Protein 3IVE (pdb70)

Sequence (487 aa):
AKDVTIIYTNDLHAHVEPYKVPWIADGKRDIGGWANITTLVKQEKAKNKATWFFDAGDYFTGPYISSLTKGKAIIDINTPFDAVTIGNHEFDHGWDNTLLQLSQAKFPIVQGNIFYQNSSKSSFWDKPYTIIEKDGVKIGVIGLHGVFAFNDTVSSAATRVGIEARDEIKWLQRYIDELKGKVDLTVALIHEGVPARQSSDVRRALDKDIQTASQVKGLDILITGHAHVGTPEPIKVGNNTLILSTDSGGIDVGKLVLDYKEKPHNFTVKNFELKTIYADEWKPDQQQTKQVIDGWNKKLDEVVQQTVAQSPVELKRAYGESASLGNLAADALLAAAGKNTQLALTNSGGIRNEIPAGAITGGVISTFPFPNELVTELTGKQLRRSLEHGASLSNGVLQVSKGLEKYDSSKPVGQRVITLTLNGKPIEDATVYHIATQSFLADGGDGFTAFTEGKARNITGGYYVYHAVVDYYFKAGNTITDEQLNGRVKDIK

Solvent-accessible surface area: 19471 Å² total

Structure (mmCIF, N/CA/C/O backbone):
data_3IVE
#
_entry.id   3IVE
#
_cell.length_a   156.261
_cell.length_b   77.453
_cell.length_c   47.518
_cell.angle_alpha   90.000
_cell.angle_beta   103.830
_cell.angle_gamma   90.000
#
_symmetry.space_group_name_H-M   'C 1 2 1'
#
loop_
_entity.id
_entity.type
_entity.pdbx_description
1 polymer Nucleotidase
2 non-polymer 'MANGANESE (II) ION'
3 non-polymer 'FE (III) ION'
4 non-polymer 4-AMINO-1-BETA-D-RIBOFURANOSYL-2(1H)-PYRIMIDINONE
5 non-polymer 'SULFATE ION'
6 non-polymer 'CHLORIDE ION'
7 water water
#
loop_
_atom_site.group_PDB
_atom_site.id
_atom_site.type_symbol
_atom_site.label_atom_id
_atom_site.label_alt_id
_atom_site.label_comp_id
_atom_site.label_asym_id
_atom_site.label_entity_id
_atom_site.label_seq_id
_atom_site.pdbx_PDB_ins_code
_atom_site.Cartn_x
_atom_site.Cartn_y
_atom_site.Cartn_z
_atom_site.occupancy
_atom_site.B_iso_or_equiv
_atom_site.auth_seq_id
_atom_site.auth_comp_id
_atom_site.auth_asym_id
_atom_site.auth_atom_id
_atom_site.pdbx_PDB_model_num
ATOM 1 N N . ALA A 1 4 ? 21.083 109.032 22.376 1.00 33.33 22 ALA A N 1
ATOM 2 C CA . ALA A 1 4 ? 21.494 107.611 22.231 1.00 32.85 22 ALA A CA 1
ATOM 3 C C . ALA A 1 4 ? 20.503 106.696 22.920 1.00 32.72 22 ALA A C 1
ATOM 4 O O . ALA A 1 4 ? 19.971 107.012 23.999 1.00 33.46 22 ALA A O 1
ATOM 6 N N . LYS A 1 5 ? 20.256 105.560 22.273 1.00 31.59 23 LYS A N 1
ATOM 7 C CA . LYS A 1 5 ? 19.300 104.560 22.713 1.00 29.93 23 LYS A CA 1
ATOM 8 C C . LYS A 1 5 ? 19.978 103.204 22.557 1.00 28.00 23 LYS A C 1
ATOM 9 O O . LYS A 1 5 ? 20.655 102.964 21.555 1.00 27.28 23 LYS A O 1
ATOM 15 N N . ASP A 1 6 ? 19.809 102.334 23.549 1.00 25.80 24 ASP A N 1
ATOM 16 C CA . ASP A 1 6 ? 20.253 100.948 23.431 1.00 23.68 24 ASP A CA 1
ATOM 17 C C . ASP A 1 6 ? 19.249 100.190 22.567 1.00 21.34 24 ASP A C 1
ATOM 18 O O . ASP A 1 6 ? 18.046 100.221 22.836 1.00 20.20 24 ASP A O 1
ATOM 23 N N . VAL A 1 7 ? 19.755 99.552 21.517 1.00 18.86 25 VAL A N 1
ATOM 24 C CA . VAL A 1 7 ? 18.924 98.715 20.634 1.00 17.66 25 VAL A CA 1
ATOM 25 C C . VAL A 1 7 ? 19.511 97.327 20.737 1.00 17.11 25 VAL A C 1
ATOM 26 O O . VAL A 1 7 ? 20.667 97.132 20.414 1.00 17.02 25 VAL A O 1
ATOM 30 N N . THR A 1 8 ? 18.715 96.376 21.213 1.00 15.76 26 THR A N 1
ATOM 31 C CA . THR A 1 8 ? 19.241 95.066 21.572 1.00 15.73 26 THR A CA 1
ATOM 32 C C . THR A 1 8 ? 18.608 94.040 20.654 1.00 14.93 26 THR A C 1
ATOM 33 O O . THR A 1 8 ? 17.401 94.050 20.484 1.00 14.51 26 THR A O 1
ATOM 37 N N . ILE A 1 9 ? 19.441 93.168 20.089 1.00 13.85 27 ILE A N 1
ATOM 38 C CA . ILE A 1 9 ? 18.987 92.128 19.192 1.00 13.46 27 ILE A CA 1
ATOM 39 C C . ILE A 1 9 ? 19.464 90.796 19.771 1.00 12.60 27 ILE A C 1
ATOM 40 O O . ILE A 1 9 ? 20.665 90.572 19.946 1.00 13.91 27 ILE A O 1
ATOM 45 N N . ILE A 1 10 ? 18.524 89.927 20.109 1.00 11.71 28 ILE A N 1
ATOM 46 C CA . ILE A 1 10 ? 18.837 88.591 20.625 1.00 10.96 28 ILE A CA 1
ATOM 47 C C . ILE A 1 10 ? 18.450 87.644 19.488 1.00 11.26 28 ILE A C 1
ATOM 48 O O . ILE A 1 10 ? 17.473 87.903 18.795 1.00 10.54 28 ILE A O 1
ATOM 53 N N . TYR A 1 11 ? 19.217 86.584 19.275 1.00 10.72 29 TYR A N 1
ATOM 54 C CA . TYR A 1 11 ? 18.919 85.715 18.121 1.00 11.09 29 TYR A CA 1
ATOM 55 C C . TYR A 1 11 ? 19.350 84.293 18.362 1.00 11.12 29 TYR A C 1
ATOM 56 O O . TYR A 1 11 ? 20.273 84.011 19.150 1.00 10.84 29 TYR A O 1
ATOM 65 N N . THR A 1 12 ? 18.648 83.388 17.678 1.00 11.53 30 THR A N 1
ATOM 66 C CA . THR A 1 12 ? 19.004 81.987 17.597 1.00 11.31 30 THR A CA 1
ATOM 67 C C . THR A 1 12 ? 18.936 81.554 16.127 1.00 10.60 30 THR A C 1
ATOM 68 O O . THR A 1 12 ? 18.485 82.308 15.245 1.00 10.30 30 THR A O 1
ATOM 72 N N . ASN A 1 13 ? 19.429 80.359 15.854 1.00 10.46 31 ASN A N 1
ATOM 73 C CA . ASN A 1 13 ? 19.263 79.720 14.548 1.00 10.72 31 ASN A CA 1
ATOM 74 C C . ASN A 1 13 ? 19.415 78.226 14.761 1.00 10.17 31 ASN A C 1
ATOM 75 O O . ASN A 1 13 ? 20.083 77.790 15.716 1.00 10.07 31 ASN A O 1
ATOM 80 N N . ASP A 1 14 ? 18.793 77.437 13.889 1.00 9.65 32 ASP A N 1
ATOM 81 C CA . ASP A 1 14 ? 19.013 76.000 13.894 1.00 10.53 32 ASP A CA 1
ATOM 82 C C . ASP A 1 14 ? 18.774 75.374 15.270 1.00 9.62 32 ASP A C 1
ATOM 83 O O . ASP A 1 14 ? 19.550 74.535 15.730 1.00 10.49 32 ASP A O 1
ATOM 88 N N . LEU A 1 15 ? 17.678 75.770 15.897 1.00 10.14 33 LEU A N 1
ATOM 89 C CA . LEU A 1 15 ? 17.269 75.207 17.180 1.00 10.56 33 LEU A CA 1
ATOM 90 C C . LEU A 1 15 ? 16.984 73.713 17.123 1.00 10.76 33 LEU A C 1
ATOM 91 O O . LEU A 1 15 ? 17.178 72.994 18.119 1.00 10.49 33 LEU A O 1
ATOM 96 N N . HIS A 1 16 ? 16.528 73.248 15.962 1.00 10.82 34 HIS A N 1
ATOM 97 C CA . HIS A 1 16 ? 16.404 71.808 15.688 1.00 9.39 34 HIS A CA 1
ATOM 98 C C . HIS A 1 16 ? 15.680 71.007 16.762 1.00 10.02 34 HIS A C 1
ATOM 99 O O . HIS A 1 16 ? 16.129 69.937 17.158 1.00 9.68 34 HIS A O 1
ATOM 106 N N . ALA A 1 17 ? 14.522 71.521 17.174 1.00 9.67 35 ALA A N 1
ATOM 107 C CA . ALA A 1 17 ? 13.620 70.784 18.062 1.00 9.47 35 ALA A CA 1
ATOM 108 C C . ALA A 1 17 ? 14.267 70.327 19.370 1.00 9.98 35 ALA A C 1
ATOM 109 O O . ALA A 1 17 ? 13.760 69.409 20.008 1.00 9.74 35 ALA A O 1
ATOM 111 N N . HIS A 1 18 ? 15.365 70.979 19.778 1.00 10.28 36 HIS A N 1
ATOM 112 C CA . HIS A 1 18 ? 16.041 70.627 21.035 1.00 10.99 36 HIS A CA 1
ATOM 113 C C . HIS A 1 18 ? 15.340 71.308 22.198 1.00 11.19 36 HIS A C 1
ATOM 114 O O . HIS A 1 18 ? 15.907 72.173 22.883 1.00 12.30 36 HIS A O 1
ATOM 121 N N . VAL A 1 19 ? 14.092 70.906 22.418 1.00 10.71 37 VAL A N 1
ATOM 122 C CA . VAL A 1 19 ? 13.216 71.707 23.281 1.00 11.21 37 VAL A CA 1
ATOM 123 C C . VAL A 1 19 ? 13.595 71.566 24.761 1.00 11.34 37 VAL A C 1
ATOM 124 O O . VAL A 1 19 ? 13.364 72.487 25.533 1.00 12.20 37 VAL A O 1
ATOM 128 N N . GLU A 1 20 ? 14.145 70.409 25.140 1.00 11.89 38 GLU A N 1
ATOM 129 C CA . GLU A 1 20 ? 14.633 70.246 26.510 1.00 13.84 38 GLU A CA 1
ATOM 130 C C . GLU A 1 20 ? 16.141 70.255 26.578 1.00 13.41 38 GLU A C 1
ATOM 131 O O . GLU A 1 20 ? 16.814 69.973 25.578 1.00 12.93 38 GLU A O 1
ATOM 137 N N . PRO A 1 21 ? 16.684 70.592 27.759 1.00 13.83 39 PRO A N 1
ATOM 138 C CA . PRO A 1 21 ? 18.148 70.540 27.942 1.00 13.36 39 PRO A CA 1
ATOM 139 C C . PRO A 1 21 ? 18.703 69.152 27.661 1.00 13.26 39 PRO A C 1
ATOM 140 O O . PRO A 1 21 ? 18.000 68.130 27.849 1.00 12.76 39 PRO A O 1
ATOM 144 N N . TYR A 1 22 ? 19.936 69.114 27.163 1.00 12.30 40 TYR A N 1
ATOM 145 C CA . TYR A 1 22 ? 20.531 67.865 26.693 1.00 12.60 40 TYR A CA 1
ATOM 146 C C . TYR A 1 22 ? 22.052 67.912 26.767 1.00 13.08 40 TYR A C 1
ATOM 147 O O . TYR A 1 22 ? 22.645 68.981 26.917 1.00 12.78 40 TYR A O 1
ATOM 156 N N . LYS A 1 23 ? 22.682 66.747 26.611 1.00 14.40 41 LYS A N 1
ATOM 157 C CA . LYS A 1 23 ? 24.142 66.656 26.650 1.00 16.04 41 LYS A CA 1
ATOM 158 C C . LYS A 1 23 ? 24.763 66.678 25.259 1.00 16.46 41 LYS A C 1
ATOM 159 O O . LYS A 1 23 ? 24.188 66.166 24.290 1.00 17.41 41 LYS A O 1
ATOM 165 N N . VAL A 1 24 ? 25.944 67.263 25.175 1.00 16.58 42 VAL A N 1
ATOM 166 C CA . VAL A 1 24 ? 26.692 67.353 23.921 1.00 17.22 42 VAL A CA 1
ATOM 167 C C . VAL A 1 24 ? 28.056 66.764 24.241 1.00 17.24 42 VAL A C 1
ATOM 168 O O . VAL A 1 24 ? 28.677 67.182 25.209 1.00 17.57 42 VAL A O 1
ATOM 172 N N . PRO A 1 25 ? 28.525 65.777 23.448 1.00 17.86 43 PRO A N 1
ATOM 173 C CA . PRO A 1 25 ? 29.766 65.102 23.881 1.00 17.86 43 PRO A CA 1
ATOM 174 C C . PRO A 1 25 ? 30.975 66.028 24.030 1.00 19.21 43 PRO A C 1
ATOM 175 O O . PRO A 1 25 ? 31.848 65.755 24.862 1.00 18.95 43 PRO A O 1
ATOM 179 N N . TRP A 1 26 ? 31.036 67.104 23.259 1.00 19.76 44 TRP A N 1
ATOM 180 C CA . TRP A 1 26 ? 32.203 68.004 23.305 1.00 21.82 44 TRP A CA 1
ATOM 181 C C . TRP A 1 26 ? 32.044 69.207 24.219 1.00 21.90 44 TRP A C 1
ATOM 182 O O . TRP A 1 26 ? 32.886 70.107 24.215 1.00 22.47 44 TRP A O 1
ATOM 193 N N . ILE A 1 27 ? 30.966 69.235 25.002 1.00 21.58 45 ILE A N 1
ATOM 194 C CA . ILE A 1 27 ? 30.809 70.246 26.042 1.00 22.24 45 ILE A CA 1
ATOM 195 C C . ILE A 1 27 ? 30.787 69.568 27.406 1.00 21.44 45 ILE A C 1
ATOM 196 O O . ILE A 1 27 ? 29.952 68.694 27.666 1.00 20.86 45 ILE A O 1
ATOM 201 N N . ALA A 1 28 ? 31.736 69.956 28.263 1.00 21.27 46 ALA A N 1
ATOM 202 C CA . ALA A 1 28 ? 31.953 69.301 29.562 1.00 21.26 46 ALA A CA 1
ATOM 203 C C . ALA A 1 28 ? 31.897 67.769 29.483 1.00 21.36 46 ALA A C 1
ATOM 204 O O . ALA A 1 28 ? 31.298 67.094 30.341 1.00 20.82 46 ALA A O 1
ATOM 206 N N . ASP A 1 29 ? 32.519 67.213 28.437 1.00 20.99 47 ASP A N 1
ATOM 207 C CA . ASP A 1 29 ? 32.601 65.760 28.248 1.00 21.33 47 ASP A CA 1
ATOM 208 C C . ASP A 1 29 ? 31.225 65.069 28.321 1.00 20.36 47 ASP A C 1
ATOM 209 O O . ASP A 1 29 ? 31.103 63.940 28.772 1.00 20.00 47 ASP A O 1
ATOM 214 N N . GLY A 1 30 ? 30.193 65.765 27.844 1.00 20.04 48 GLY A N 1
ATOM 215 C CA . GLY A 1 30 ? 28.836 65.233 27.831 1.00 19.17 48 GLY A CA 1
ATOM 216 C C . GLY A 1 30 ? 28.220 65.049 29.197 1.00 19.34 48 GLY A C 1
ATOM 217 O O . GLY A 1 30 ? 27.285 64.258 29.345 1.00 18.52 48 GLY A O 1
ATOM 218 N N . LYS A 1 31 ? 28.720 65.789 30.192 1.00 19.37 49 LYS A N 1
ATOM 219 C CA . LYS A 1 31 ? 28.259 65.613 31.585 1.00 20.00 49 LYS A CA 1
ATOM 220 C C . LYS A 1 31 ? 27.425 66.780 32.123 1.00 19.76 49 LYS A C 1
ATOM 221 O O . LYS A 1 31 ? 26.966 66.725 33.265 1.00 20.46 49 LYS A O 1
ATOM 227 N N . ARG A 1 32 ? 27.220 67.823 31.314 1.00 18.53 50 ARG A N 1
ATOM 228 C CA . ARG A 1 32 ? 26.457 68.987 31.741 1.00 17.48 50 ARG A CA 1
ATOM 229 C C . ARG A 1 32 ? 25.367 69.345 30.719 1.00 16.84 50 ARG A C 1
ATOM 230 O O . ARG A 1 32 ? 25.667 69.548 29.552 1.00 16.09 50 ARG A O 1
ATOM 238 N N . ASP A 1 33 ? 24.122 69.449 31.181 1.00 16.73 51 ASP A N 1
ATOM 239 C CA . ASP A 1 33 ? 23.001 69.798 30.289 1.00 16.39 51 ASP A CA 1
ATOM 240 C C . ASP A 1 33 ? 23.126 71.203 29.761 1.00 15.61 51 ASP A C 1
ATOM 241 O O . ASP A 1 33 ? 23.353 72.164 30.517 1.00 14.24 51 ASP A O 1
ATOM 246 N N . ILE A 1 34 ? 22.954 71.328 28.448 1.00 15.01 52 ILE A N 1
ATOM 247 C CA . ILE A 1 34 ? 22.922 72.635 27.834 1.00 14.29 52 ILE A CA 1
ATOM 248 C C . ILE A 1 34 ? 21.572 72.880 27.147 1.00 13.50 52 ILE A C 1
ATOM 249 O O . ILE A 1 34 ? 20.784 71.934 26.901 1.00 13.03 52 ILE A O 1
ATOM 254 N N . GLY A 1 35 ? 21.329 74.143 26.838 1.00 12.63 53 GLY A N 1
ATOM 255 C CA . GLY A 1 35 ? 20.132 74.542 26.080 1.00 12.01 53 GLY A CA 1
ATOM 256 C C . GLY A 1 35 ? 18.831 74.368 26.861 1.00 11.87 53 GLY A C 1
ATOM 257 O O . GLY A 1 35 ? 18.799 74.504 28.098 1.00 12.38 53 GLY A O 1
ATOM 258 N N . GLY A 1 36 ? 17.767 74.054 26.125 1.00 11.15 54 GLY A N 1
ATOM 259 C CA . GLY A 1 36 ? 16.415 74.024 26.666 1.00 10.90 54 GLY A CA 1
ATOM 260 C C . GLY A 1 36 ? 15.660 75.278 26.262 1.00 10.59 54 GLY A C 1
ATOM 261 O O . GLY A 1 36 ? 16.064 76.408 26.573 1.00 11.11 54 GLY A O 1
ATOM 262 N N . TRP A 1 37 ? 14.537 75.103 25.576 1.00 10.55 55 TRP A N 1
ATOM 263 C CA . TRP A 1 37 ? 13.825 76.271 25.063 1.00 10.41 55 TRP A CA 1
ATOM 264 C C . TRP A 1 37 ? 13.117 77.061 26.163 1.00 10.81 55 TRP A C 1
ATOM 265 O O . TRP A 1 37 ? 12.938 78.275 26.037 1.00 10.78 55 TRP A O 1
ATOM 276 N N . ALA A 1 38 ? 12.716 76.378 27.232 1.00 11.52 56 ALA A N 1
ATOM 277 C CA . ALA A 1 38 ? 12.145 77.104 28.382 1.00 11.84 56 ALA A CA 1
ATOM 278 C C . ALA A 1 38 ? 13.203 78.023 29.023 1.00 11.83 56 ALA A C 1
ATOM 279 O O . ALA A 1 38 ? 12.880 79.114 29.486 1.00 10.85 56 ALA A O 1
ATOM 281 N N . ASN A 1 39 ? 14.461 77.581 29.034 1.00 11.32 57 ASN A N 1
ATOM 282 C CA . ASN A 1 39 ? 15.572 78.437 29.514 1.00 12.07 57 ASN A CA 1
ATOM 283 C C . ASN A 1 39 ? 15.770 79.670 28.630 1.00 12.54 57 ASN A C 1
ATOM 284 O O . ASN A 1 39 ? 15.945 80.802 29.115 1.00 12.04 57 ASN A O 1
ATOM 289 N N . ILE A 1 40 ? 15.731 79.456 27.315 1.00 11.60 58 ILE A N 1
ATOM 290 C CA . ILE A 1 40 ? 15.861 80.551 26.354 1.00 12.02 58 ILE A CA 1
ATOM 291 C C . ILE A 1 40 ? 14.700 81.559 26.512 1.00 11.77 58 ILE A C 1
ATOM 292 O O . ILE A 1 40 ? 14.905 82.764 26.448 1.00 11.12 58 ILE A O 1
ATOM 297 N N . THR A 1 41 ? 13.498 81.060 26.782 1.00 11.93 59 THR A N 1
ATOM 298 C CA . THR A 1 41 ? 12.361 81.957 27.025 1.00 12.45 59 THR A CA 1
ATOM 299 C C . THR A 1 41 ? 12.660 82.888 28.205 1.00 12.23 59 THR A C 1
ATOM 300 O O . THR A 1 41 ? 12.453 84.100 28.101 1.00 12.35 59 THR A O 1
ATOM 304 N N . THR A 1 42 ? 13.166 82.310 29.300 1.00 12.11 60 THR A N 1
ATOM 305 C CA . THR A 1 42 ? 13.519 83.125 30.478 1.00 12.69 60 THR A CA 1
ATOM 306 C C . THR A 1 42 ? 14.568 84.185 30.119 1.00 12.70 60 THR A C 1
ATOM 307 O O . THR A 1 42 ? 14.409 85.366 30.451 1.00 13.29 60 THR A O 1
ATOM 311 N N . LEU A 1 43 ? 15.611 83.778 29.399 1.00 12.72 61 LEU A N 1
ATOM 312 C CA . LEU A 1 43 ? 16.654 84.733 28.968 1.00 12.67 61 LEU A CA 1
ATOM 313 C C . LEU A 1 43 ? 16.067 85.916 28.191 1.00 13.16 61 LEU A C 1
ATOM 314 O O . LEU A 1 43 ? 16.346 87.088 28.500 1.00 13.60 61 LEU A O 1
ATOM 319 N N . VAL A 1 44 ? 15.253 85.635 27.174 1.00 12.55 62 VAL A N 1
ATOM 320 C CA . VAL A 1 44 ? 14.698 86.695 26.343 1.00 12.60 62 VAL A CA 1
ATOM 321 C C . VAL A 1 44 ? 13.681 87.561 27.112 1.00 13.50 62 VAL A C 1
ATOM 322 O O . VAL A 1 44 ? 13.671 88.794 26.974 1.00 14.31 62 VAL A O 1
ATOM 326 N N . LYS A 1 45 ? 12.825 86.917 27.900 1.00 14.23 63 LYS A N 1
ATOM 327 C CA . LYS A 1 45 ? 11.877 87.672 28.720 1.00 14.75 63 LYS A CA 1
ATOM 328 C C . LYS A 1 45 ? 12.611 88.630 29.657 1.00 15.38 63 LYS A C 1
ATOM 329 O O . LYS A 1 45 ? 12.178 89.753 29.825 1.00 15.89 63 LYS A O 1
ATOM 335 N N . GLN A 1 46 ? 13.716 88.191 30.243 1.00 16.16 64 GLN A N 1
ATOM 336 C CA . GLN A 1 46 ? 14.486 89.053 31.164 1.00 17.99 64 GLN A CA 1
ATOM 337 C C . GLN A 1 46 ? 15.140 90.230 30.431 1.00 18.93 64 GLN A C 1
ATOM 338 O O . GLN A 1 46 ? 15.159 91.386 30.926 1.00 19.54 64 GLN A O 1
ATOM 344 N N . GLU A 1 47 ? 15.632 89.965 29.229 1.00 18.41 65 GLU A N 1
ATOM 345 C CA . GLU A 1 47 ? 16.205 91.052 28.429 1.00 18.99 65 GLU A CA 1
ATOM 346 C C . GLU A 1 47 ? 15.149 92.053 27.967 1.00 18.42 65 GLU A C 1
ATOM 347 O O . GLU A 1 47 ? 15.387 93.267 27.973 1.00 18.86 65 GLU A O 1
ATOM 353 N N . LYS A 1 48 ? 13.984 91.548 27.577 1.00 17.79 66 LYS A N 1
ATOM 354 C CA . LYS A 1 48 ? 12.902 92.411 27.141 1.00 18.54 66 LYS A CA 1
ATOM 355 C C . LYS A 1 48 ? 12.357 93.245 28.302 1.00 19.70 66 LYS A C 1
ATOM 356 O O . LYS A 1 48 ? 11.923 94.368 28.085 1.00 20.04 66 LYS A O 1
ATOM 362 N N . ALA A 1 49 ? 12.403 92.696 29.514 1.00 20.99 67 ALA A N 1
ATOM 363 C CA . ALA A 1 49 ? 11.983 93.444 30.714 1.00 22.81 67 ALA A CA 1
ATOM 364 C C . ALA A 1 49 ? 12.977 94.551 31.044 1.00 24.10 67 ALA A C 1
ATOM 365 O O . ALA A 1 49 ? 12.574 95.615 31.530 1.00 25.38 67 ALA A O 1
ATOM 367 N N . LYS A 1 50 ? 14.259 94.326 30.758 1.00 24.76 68 LYS A N 1
ATOM 368 C CA . LYS A 1 50 ? 15.316 95.320 31.033 1.00 26.46 68 LYS A CA 1
ATOM 369 C C . LYS A 1 50 ? 15.388 96.480 30.036 1.00 26.51 68 LYS A C 1
ATOM 370 O O . LYS A 1 50 ? 15.750 97.595 30.414 1.00 26.62 68 LYS A O 1
ATOM 376 N N . ASN A 1 51 ? 15.047 96.235 28.770 1.00 25.87 69 ASN A N 1
ATOM 377 C CA . ASN A 1 51 ? 15.140 97.267 27.736 1.00 25.51 69 ASN A CA 1
ATOM 378 C C . ASN A 1 51 ? 13.970 97.130 26.771 1.00 25.12 69 ASN A C 1
ATOM 379 O O . ASN A 1 51 ? 13.781 96.070 26.185 1.00 23.91 69 ASN A O 1
ATOM 384 N N . LYS A 1 52 ? 13.190 98.199 26.610 1.00 24.07 70 LYS A N 1
ATOM 385 C CA . LYS A 1 52 ? 12.022 98.159 25.730 1.00 24.20 70 LYS A CA 1
ATOM 386 C C . LYS A 1 52 ? 12.431 97.800 24.294 1.00 22.58 70 LYS A C 1
ATOM 387 O O . LYS A 1 52 ? 11.772 96.979 23.639 1.00 22.62 70 LYS A O 1
ATOM 393 N N . ALA A 1 53 ? 13.516 98.411 23.824 1.00 21.08 71 ALA A N 1
ATOM 394 C CA . ALA A 1 53 ? 13.951 98.246 22.441 1.00 18.91 71 ALA A CA 1
ATOM 395 C C . ALA A 1 53 ? 14.793 96.973 22.281 1.00 17.95 71 ALA A C 1
ATOM 396 O O . ALA A 1 53 ? 16.008 97.041 22.066 1.00 16.75 71 ALA A O 1
ATOM 398 N N . THR A 1 54 ? 14.125 95.815 22.386 1.00 15.98 72 THR A N 1
ATOM 399 C CA . THR A 1 54 ? 14.796 94.516 22.360 1.00 15.07 72 THR A CA 1
ATOM 400 C C . THR A 1 54 ? 13.993 93.621 21.437 1.00 13.98 72 THR A C 1
ATOM 401 O O . THR A 1 54 ? 12.777 93.437 21.650 1.00 13.26 72 THR A O 1
ATOM 405 N N . TRP A 1 55 ? 14.677 93.050 20.444 1.00 12.58 73 TRP A N 1
ATOM 406 C CA . TRP A 1 55 ? 14.047 92.156 19.464 1.00 12.14 73 TRP A CA 1
ATOM 407 C C . TRP A 1 55 ? 14.659 90.771 19.573 1.00 11.46 73 TRP A C 1
ATOM 408 O O . TRP A 1 55 ? 15.831 90.648 19.910 1.00 13.11 73 TRP A O 1
ATOM 419 N N . PHE A 1 56 ? 13.873 89.727 19.261 1.00 10.68 74 PHE A N 1
ATOM 420 C CA . PHE A 1 56 ? 14.353 88.349 19.306 1.00 9.98 74 PHE A CA 1
ATOM 421 C C . PHE A 1 56 ? 14.043 87.726 17.942 1.00 10.29 74 PHE A C 1
ATOM 422 O O . PHE A 1 56 ? 12.884 87.700 17.516 1.00 10.86 74 PHE A O 1
ATOM 430 N N . PHE A 1 57 ? 15.079 87.245 17.248 1.00 10.05 75 PHE A N 1
ATOM 431 C CA . PHE A 1 57 ? 14.921 86.719 15.882 1.00 10.47 75 PHE A CA 1
ATOM 432 C C . PHE A 1 57 ? 15.495 85.307 15.799 1.00 10.71 75 PHE A C 1
ATOM 433 O O . PHE A 1 57 ? 16.354 84.922 16.603 1.00 11.74 75 PHE A O 1
ATOM 441 N N . ASP A 1 58 ? 15.014 84.516 14.833 1.00 11.69 76 ASP A N 1
ATOM 442 C CA . ASP A 1 58 ? 15.580 83.193 14.572 1.00 12.08 76 ASP A CA 1
ATOM 443 C C . ASP A 1 58 ? 15.706 82.951 13.072 1.00 11.64 76 ASP A C 1
ATOM 444 O O . ASP A 1 58 ? 14.804 83.298 12.303 1.00 12.10 76 ASP A O 1
ATOM 449 N N . ALA A 1 59 ? 16.821 82.377 12.638 1.00 11.85 77 ALA A N 1
ATOM 450 C CA . ALA A 1 59 ? 17.067 82.229 11.199 1.00 11.29 77 ALA A CA 1
ATOM 451 C C . ALA A 1 59 ? 16.742 80.855 10.589 1.00 10.97 77 ALA A C 1
ATOM 452 O O . ALA A 1 59 ? 17.339 80.456 9.577 1.00 12.15 77 ALA A O 1
ATOM 454 N N . GLY A 1 60 ? 15.759 80.157 11.160 1.00 11.22 78 GLY A N 1
ATOM 455 C CA . GLY A 1 60 ? 15.237 78.928 10.535 1.00 9.86 78 GLY A CA 1
ATOM 456 C C . GLY A 1 60 ? 15.778 77.643 11.132 1.00 9.62 78 GLY A C 1
ATOM 457 O O . GLY A 1 60 ? 16.712 77.660 11.962 1.00 10.55 78 GLY A O 1
ATOM 458 N N . ASP A 1 61 ? 15.231 76.517 10.684 1.00 8.45 79 ASP A N 1
ATOM 459 C CA . ASP A 1 61 ? 15.649 75.171 11.149 1.00 8.36 79 ASP A CA 1
ATOM 460 C C . ASP A 1 61 ? 15.334 74.918 12.620 1.00 9.08 79 ASP A C 1
ATOM 461 O O . ASP A 1 61 ? 16.146 74.324 13.363 1.00 8.84 79 ASP A O 1
ATOM 466 N N . TYR A 1 62 ? 14.157 75.370 13.031 1.00 8.45 80 TYR A N 1
ATOM 467 C CA . TYR A 1 62 ? 13.579 74.990 14.330 1.00 8.57 80 TYR A CA 1
ATOM 468 C C . TYR A 1 62 ? 12.929 73.577 14.299 1.00 8.96 80 TYR A C 1
ATOM 469 O O . TYR A 1 62 ? 12.849 72.916 15.337 1.00 8.59 80 TYR A O 1
ATOM 478 N N . PHE A 1 63 ? 12.536 73.081 13.114 1.00 9.16 81 PHE A N 1
ATOM 479 C CA . PHE A 1 63 ? 12.050 71.705 12.977 1.00 9.79 81 PHE A CA 1
ATOM 480 C C . PHE A 1 63 ? 13.245 70.742 12.927 1.00 9.83 81 PHE A C 1
ATOM 481 O O . PHE A 1 63 ? 14.340 71.121 12.480 1.00 10.21 81 PHE A O 1
ATOM 489 N N . THR A 1 64 ? 12.989 69.503 13.356 1.00 9.56 82 THR A N 1
ATOM 490 C CA . THR A 1 64 ? 13.750 68.295 13.018 1.00 10.48 82 THR A CA 1
ATOM 491 C C . THR A 1 64 ? 14.957 68.058 13.909 1.00 10.30 82 THR A C 1
ATOM 492 O O . THR A 1 64 ? 15.930 68.825 13.888 1.00 11.72 82 THR A O 1
ATOM 496 N N . GLY A 1 65 ? 14.863 66.978 14.680 1.00 11.22 83 GLY A N 1
ATOM 497 C CA . GLY A 1 65 ? 15.886 66.601 15.684 1.00 11.38 83 GLY A CA 1
ATOM 498 C C . GLY A 1 65 ? 15.165 65.617 16.583 1.00 11.18 83 GLY A C 1
ATOM 499 O O . GLY A 1 65 ? 14.654 64.601 16.109 1.00 10.95 83 GLY A O 1
ATOM 500 N N . PRO A 1 66 ? 15.101 65.925 17.887 1.00 11.74 84 PRO A N 1
ATOM 501 C CA . PRO A 1 66 ? 14.345 65.116 18.846 1.00 10.95 84 PRO A CA 1
ATOM 502 C C . PRO A 1 66 ? 12.951 64.774 18.317 1.00 11.09 84 PRO A C 1
ATOM 503 O O . PRO A 1 66 ? 12.344 65.582 17.621 1.00 11.75 84 PRO A O 1
ATOM 507 N N . TYR A 1 67 ? 12.497 63.567 18.639 1.00 11.49 85 TYR A N 1
ATOM 508 C CA . TYR A 1 67 ? 11.282 62.970 18.097 1.00 11.71 85 TYR A CA 1
ATOM 509 C C . TYR A 1 67 ? 10.026 63.849 18.206 1.00 11.48 85 TYR A C 1
ATOM 510 O O . TYR A 1 67 ? 9.072 63.654 17.444 1.00 12.29 85 TYR A O 1
ATOM 519 N N . ILE A 1 68 ? 10.010 64.796 19.141 1.00 11.86 86 ILE A N 1
ATOM 520 C CA . ILE A 1 68 ? 8.848 65.684 19.316 1.00 10.82 86 ILE A CA 1
ATOM 521 C C . ILE A 1 68 ? 8.493 66.451 18.024 1.00 11.45 86 ILE A C 1
ATOM 522 O O . ILE A 1 68 ? 7.333 66.803 17.801 1.00 10.35 86 ILE A O 1
ATOM 527 N N . SER A 1 69 ? 9.493 66.706 17.174 1.00 10.85 87 SER A N 1
ATOM 528 C CA . SER A 1 69 ? 9.230 67.347 15.881 1.00 10.66 87 SER A CA 1
ATOM 529 C C . SER A 1 69 ? 8.687 66.324 14.872 1.00 10.79 87 SER A C 1
ATOM 530 O O . SER A 1 69 ? 7.563 66.462 14.415 1.00 10.16 87 SER A O 1
ATOM 533 N N . SER A 1 70 ? 9.460 65.280 14.564 1.00 10.42 88 SER A N 1
ATOM 534 C CA . SER A 1 70 ? 9.073 64.315 13.524 1.00 11.00 88 SER A CA 1
ATOM 535 C C . SER A 1 70 ? 7.715 63.694 13.774 1.00 10.34 88 SER A C 1
ATOM 536 O O . SER A 1 70 ? 6.898 63.593 12.855 1.00 10.44 88 SER A O 1
ATOM 539 N N . LEU A 1 71 ? 7.486 63.264 15.011 1.00 10.22 89 LEU A N 1
ATOM 540 C CA . LEU A 1 71 ? 6.246 62.561 15.324 1.00 10.08 89 LEU A CA 1
ATOM 541 C C . LEU A 1 71 ? 5.022 63.473 15.275 1.00 10.39 89 LEU A C 1
ATOM 542 O O . LEU A 1 71 ? 3.899 62.968 15.279 1.00 12.10 89 LEU A O 1
ATOM 547 N N . THR A 1 72 ? 5.224 64.794 15.250 1.00 9.64 90 THR A N 1
ATOM 548 C CA . THR A 1 72 ? 4.097 65.754 15.118 1.00 9.16 90 THR A CA 1
ATOM 549 C C . THR A 1 72 ? 4.146 66.566 13.819 1.00 8.97 90 THR A C 1
ATOM 550 O O . THR A 1 72 ? 3.362 67.504 13.643 1.00 9.23 90 THR A O 1
ATOM 554 N N . LYS A 1 73 ? 5.074 66.217 12.933 1.00 8.46 91 LYS A N 1
ATOM 555 C CA . LYS A 1 73 ? 5.332 66.980 11.685 1.00 8.87 91 LYS A CA 1
ATOM 556 C C . LYS A 1 73 ? 5.585 68.449 11.973 1.00 9.35 91 LYS A C 1
ATOM 557 O O . LYS A 1 73 ? 5.232 69.336 11.175 1.00 10.02 91 LYS A O 1
ATOM 563 N N . GLY A 1 74 ? 6.217 68.703 13.117 1.00 8.96 92 GLY A N 1
ATOM 564 C CA . GLY A 1 74 ? 6.556 70.087 13.501 1.00 8.80 92 GLY A CA 1
ATOM 565 C C . GLY A 1 74 ? 5.450 70.833 14.223 1.00 9.18 92 GLY A C 1
ATOM 566 O O . GLY A 1 74 ? 5.676 71.933 14.716 1.00 9.11 92 GLY A O 1
ATOM 567 N N . LYS A 1 75 ? 4.257 70.242 14.328 1.00 9.28 93 LYS A N 1
ATOM 568 C CA . LYS A 1 75 ? 3.152 70.901 15.062 1.00 9.47 93 LYS A CA 1
ATOM 569 C C . LYS A 1 75 ? 3.529 71.263 16.505 1.00 9.68 93 LYS A C 1
ATOM 570 O O . LYS A 1 75 ? 3.231 72.358 16.984 1.00 10.36 93 LYS A O 1
ATOM 576 N N . ALA A 1 76 ? 4.180 70.339 17.201 1.00 9.03 94 ALA A N 1
ATOM 577 C CA . ALA A 1 76 ? 4.524 70.605 18.598 1.00 8.60 94 ALA A CA 1
ATOM 578 C C . ALA A 1 76 ? 5.517 71.755 18.673 1.00 8.81 94 ALA A C 1
ATOM 579 O O . ALA A 1 76 ? 5.521 72.528 19.641 1.00 9.23 94 ALA A O 1
ATOM 581 N N . ILE A 1 77 ? 6.367 71.849 17.651 1.00 8.42 95 ILE A N 1
ATOM 582 C CA . ILE A 1 77 ? 7.411 72.879 17.647 1.00 8.04 95 ILE A CA 1
ATOM 583 C C . ILE A 1 77 ? 6.810 74.262 17.520 1.00 8.87 95 ILE A C 1
ATOM 584 O O . ILE A 1 77 ? 7.214 75.183 18.245 1.00 8.87 95 ILE A O 1
ATOM 589 N N . ILE A 1 78 ? 5.827 74.419 16.634 1.00 9.09 96 ILE A N 1
ATOM 590 C CA . ILE A 1 78 ? 5.123 75.711 16.530 1.00 8.93 96 ILE A CA 1
ATOM 591 C C . ILE A 1 78 ? 4.378 76.027 17.839 1.00 9.85 96 ILE A C 1
ATOM 592 O O . ILE A 1 78 ? 4.405 77.174 18.295 1.00 10.62 96 ILE A O 1
ATOM 597 N N . ASP A 1 79 ? 3.761 75.021 18.457 1.00 10.49 97 ASP A N 1
ATOM 598 C CA . ASP A 1 79 ? 3.025 75.243 19.727 1.00 11.40 97 ASP A CA 1
ATOM 599 C C . ASP A 1 79 ? 3.959 75.760 20.821 1.00 11.16 97 ASP A C 1
ATOM 600 O O . ASP A 1 79 ? 3.611 76.656 21.596 1.00 11.21 97 ASP A O 1
ATOM 605 N N . ILE A 1 80 ? 5.145 75.156 20.901 1.00 10.41 98 ILE A N 1
ATOM 606 C CA . ILE A 1 80 ? 6.123 75.572 21.902 1.00 11.14 98 ILE A CA 1
ATOM 607 C C . ILE A 1 80 ? 6.664 76.974 21.600 1.00 10.74 98 ILE A C 1
ATOM 608 O O . ILE A 1 80 ? 6.790 77.810 22.512 1.00 11.64 98 ILE A O 1
ATOM 621 N N . ASN A 1 82 ? 5.134 79.286 20.118 1.00 10.78 100 ASN A N 1
ATOM 622 C CA . ASN A 1 82 ? 4.056 80.235 20.466 1.00 11.49 100 ASN A CA 1
ATOM 623 C C . ASN A 1 82 ? 4.085 80.731 21.921 1.00 12.22 100 ASN A C 1
ATOM 624 O O . ASN A 1 82 ? 3.451 81.716 22.250 1.00 12.99 100 ASN A O 1
ATOM 629 N N . THR A 1 83 ? 4.829 80.054 22.779 1.00 12.28 101 THR A N 1
ATOM 630 C CA . THR A 1 83 ? 5.019 80.516 24.154 1.00 13.40 101 THR A CA 1
ATOM 631 C C . THR A 1 83 ? 6.302 81.361 24.303 1.00 13.25 101 THR A C 1
ATOM 632 O O . THR A 1 83 ? 6.646 81.817 25.403 1.00 14.02 101 THR A O 1
ATOM 644 N N . PRO A 1 85 ? 8.973 84.582 23.099 1.00 13.67 103 PRO A N 1
ATOM 645 C CA . PRO A 1 85 ? 8.732 85.948 22.601 1.00 13.75 103 PRO A CA 1
ATOM 646 C C . PRO A 1 85 ? 9.455 86.335 21.295 1.00 12.90 103 PRO A C 1
ATOM 647 O O . PRO A 1 85 ? 10.082 87.388 21.210 1.00 12.22 103 PRO A O 1
ATOM 651 N N . PHE A 1 86 ? 9.301 85.518 20.255 1.00 11.86 104 PHE A N 1
ATOM 652 C CA . PHE A 1 86 ? 9.904 85.813 18.946 1.00 11.94 104 PHE A CA 1
ATOM 653 C C . PHE A 1 86 ? 9.233 87.012 18.313 1.00 12.23 104 PHE A C 1
ATOM 654 O O . PHE A 1 86 ? 7.996 87.140 18.332 1.00 11.86 104 PHE A O 1
ATOM 662 N N . ASP A 1 87 ? 10.051 87.892 17.759 1.00 11.75 105 ASP A N 1
ATOM 663 C CA . ASP A 1 87 ? 9.551 89.029 16.994 1.00 12.09 105 ASP A CA 1
ATOM 664 C C . ASP A 1 87 ? 9.490 88.708 15.512 1.00 12.50 105 ASP A C 1
ATOM 665 O O . ASP A 1 87 ? 8.693 89.285 14.800 1.00 12.24 105 ASP A O 1
ATOM 670 N N . ALA A 1 88 ? 10.354 87.811 15.045 1.00 12.06 106 ALA A N 1
ATOM 671 C CA . ALA A 1 88 ? 10.279 87.332 13.656 1.00 10.67 106 ALA A CA 1
ATOM 672 C C . ALA A 1 88 ? 11.217 86.162 13.443 1.00 10.80 106 ALA A C 1
ATOM 673 O O . ALA A 1 88 ? 12.325 86.128 14.000 1.00 11.72 106 ALA A O 1
ATOM 675 N N . VAL A 1 89 ? 10.779 85.223 12.618 1.00 10.27 107 VAL A N 1
ATOM 676 C CA . VAL A 1 89 ? 11.633 84.105 12.194 1.00 9.96 107 VAL A CA 1
ATOM 677 C C . VAL A 1 89 ? 11.532 83.935 10.690 1.00 9.75 107 VAL A C 1
ATOM 678 O O . VAL A 1 89 ? 10.611 84.466 10.044 1.00 9.76 107 VAL A O 1
ATOM 682 N N . THR A 1 90 ? 12.497 83.248 10.106 1.00 9.04 108 THR A N 1
ATOM 683 C CA . THR A 1 90 ? 12.361 82.854 8.720 1.00 9.42 108 THR A CA 1
ATOM 684 C C . THR A 1 90 ? 12.134 81.333 8.610 1.00 9.63 108 THR A C 1
ATOM 685 O O . THR A 1 90 ? 11.899 80.691 9.620 1.00 10.99 108 THR A O 1
ATOM 689 N N . ILE A 1 91 ? 12.156 80.795 7.391 1.00 8.95 109 ILE A N 1
ATOM 690 C CA . ILE A 1 91 ? 11.871 79.370 7.135 1.00 8.70 109 ILE A CA 1
ATOM 691 C C . ILE A 1 91 ? 13.154 78.724 6.629 1.00 8.77 109 ILE A C 1
ATOM 692 O O . ILE A 1 91 ? 13.732 79.178 5.633 1.00 9.94 109 ILE A O 1
ATOM 697 N N . GLY A 1 92 ? 13.618 77.688 7.310 1.00 8.36 110 GLY A N 1
ATOM 698 C CA . GLY A 1 92 ? 14.839 76.968 6.872 1.00 8.73 110 GLY A CA 1
ATOM 699 C C . GLY A 1 92 ? 14.488 75.712 6.120 1.00 8.67 110 GLY A C 1
ATOM 700 O O . GLY A 1 92 ? 13.310 75.345 6.033 1.00 8.83 110 GLY A O 1
ATOM 701 N N . ASN A 1 93 ? 15.486 75.004 5.582 1.00 8.39 111 ASN A N 1
ATOM 702 C CA . ASN A 1 93 ? 15.187 73.792 4.809 1.00 8.52 111 ASN A CA 1
ATOM 703 C C . ASN A 1 93 ? 14.407 72.731 5.583 1.00 8.32 111 ASN A C 1
ATOM 704 O O . ASN A 1 93 ? 13.565 72.054 5.015 1.00 9.01 111 ASN A O 1
ATOM 709 N N . HIS A 1 94 ? 14.687 72.606 6.879 1.00 8.91 112 HIS A N 1
ATOM 710 C CA . HIS A 1 94 ? 14.081 71.556 7.681 1.00 8.92 112 HIS A CA 1
ATOM 711 C C . HIS A 1 94 ? 12.593 71.775 7.947 1.00 8.27 112 HIS A C 1
ATOM 712 O O . HIS A 1 94 ? 11.862 70.808 8.209 1.00 7.93 112 HIS A O 1
ATOM 719 N N . GLU A 1 95 ? 12.130 73.014 7.791 1.00 8.38 113 GLU A N 1
ATOM 720 C CA . GLU A 1 95 ? 10.699 73.258 7.894 1.00 8.35 113 GLU A CA 1
ATOM 721 C C . GLU A 1 95 ? 9.922 72.576 6.744 1.00 8.83 113 GLU A C 1
ATOM 722 O O . GLU A 1 95 ? 8.703 72.426 6.849 1.00 9.61 113 GLU A O 1
ATOM 728 N N . PHE A 1 96 ? 10.636 72.140 5.691 1.00 8.42 114 PHE A N 1
ATOM 729 C CA . PHE A 1 96 ? 10.056 71.427 4.555 1.00 8.12 114 PHE A CA 1
ATOM 730 C C . PHE A 1 96 ? 10.100 69.905 4.702 1.00 8.10 114 PHE A C 1
ATOM 731 O O . PHE A 1 96 ? 9.630 69.193 3.797 1.00 8.49 114 PHE A O 1
ATOM 739 N N . ASP A 1 97 ? 10.611 69.394 5.825 1.00 8.20 115 ASP A N 1
ATOM 740 C CA . ASP A 1 97 ? 10.924 67.944 5.876 1.00 9.06 115 ASP A CA 1
ATOM 741 C C . ASP A 1 97 ? 9.709 67.022 5.758 1.00 9.66 115 ASP A C 1
ATOM 742 O O . ASP A 1 97 ? 9.881 65.844 5.450 1.00 9.43 115 ASP A O 1
ATOM 747 N N . HIS A 1 98 ? 8.499 67.529 6.038 1.00 9.52 116 HIS A N 1
ATOM 748 C CA . HIS A 1 98 ? 7.277 66.712 5.919 1.00 10.01 116 HIS A CA 1
ATOM 749 C C . HIS A 1 98 ? 6.387 67.189 4.777 1.00 9.47 116 HIS A C 1
ATOM 750 O O . HIS A 1 98 ? 5.195 66.818 4.693 1.00 10.13 116 HIS A O 1
ATOM 757 N N . GLY A 1 99 ? 7.000 67.932 3.857 1.00 9.80 117 GLY A N 1
ATOM 758 C CA . GLY A 1 99 ? 6.318 68.434 2.651 1.00 9.78 117 GLY A CA 1
ATOM 759 C C . GLY A 1 99 ? 5.950 69.901 2.750 1.00 9.53 117 GLY A C 1
ATOM 760 O O . GLY A 1 99 ? 5.709 70.411 3.839 1.00 9.57 117 GLY A O 1
ATOM 761 N N . TRP A 1 100 ? 5.872 70.588 1.602 1.00 9.26 118 TRP A N 1
ATOM 762 C CA . TRP A 1 100 ? 5.634 72.027 1.652 1.00 9.43 118 TRP A CA 1
ATOM 763 C C . TRP A 1 100 ? 4.197 72.362 2.018 1.00 9.56 118 TRP A C 1
ATOM 764 O O . TRP A 1 100 ? 3.933 73.437 2.509 1.00 9.31 118 TRP A O 1
ATOM 775 N N . ASP A 1 101 ? 3.265 71.432 1.766 1.00 9.73 119 ASP A N 1
ATOM 776 C CA . ASP A 1 101 ? 1.919 71.620 2.277 1.00 9.70 119 ASP A CA 1
ATOM 777 C C . ASP A 1 101 ? 1.920 71.613 3.806 1.00 9.44 119 ASP A C 1
ATOM 778 O O . ASP A 1 101 ? 1.240 72.412 4.437 1.00 8.22 119 ASP A O 1
ATOM 783 N N . ASN A 1 102 ? 2.695 70.712 4.404 1.00 8.94 120 ASN A N 1
ATOM 784 C CA . ASN A 1 102 ? 2.777 70.703 5.861 1.00 8.47 120 ASN A CA 1
ATOM 785 C C . ASN A 1 102 ? 3.416 71.999 6.371 1.00 8.35 120 ASN A C 1
ATOM 786 O O . ASN A 1 102 ? 3.033 72.529 7.413 1.00 7.91 120 ASN A O 1
ATOM 791 N N . THR A 1 103 ? 4.397 72.511 5.625 1.00 7.86 121 THR A N 1
ATOM 792 C CA . THR A 1 103 ? 5.018 73.781 5.970 1.00 7.88 121 THR A CA 1
ATOM 793 C C . THR A 1 103 ? 3.957 74.878 6.111 1.00 8.06 121 THR A C 1
ATOM 794 O O . THR A 1 103 ? 3.916 75.577 7.115 1.00 8.64 121 THR A O 1
ATOM 798 N N . LEU A 1 104 ? 3.108 75.022 5.095 1.00 8.02 122 LEU A N 1
ATOM 799 C CA . LEU A 1 104 ? 2.048 76.029 5.137 1.00 8.03 122 LEU A CA 1
ATOM 800 C C . LEU A 1 104 ? 1.091 75.782 6.293 1.00 8.66 122 LEU A C 1
ATOM 801 O O . LEU A 1 104 ? 0.757 76.704 7.050 1.00 9.87 122 LEU A O 1
ATOM 806 N N . LEU A 1 105 ? 0.646 74.546 6.418 1.00 8.29 123 LEU A N 1
ATOM 807 C CA . LEU A 1 105 ? -0.296 74.187 7.478 1.00 8.82 123 LEU A CA 1
ATOM 808 C C . LEU A 1 105 ? 0.254 74.519 8.866 1.00 8.74 123 LEU A C 1
ATOM 809 O O . LEU A 1 105 ? -0.437 75.188 9.686 1.00 9.00 123 LEU A O 1
ATOM 814 N N . GLN A 1 106 ? 1.459 74.013 9.174 1.00 8.01 124 GLN A N 1
ATOM 815 C CA . GLN A 1 106 ? 1.985 74.206 10.532 1.00 8.07 124 GLN A CA 1
ATOM 816 C C . GLN A 1 106 ? 2.335 75.642 10.809 1.00 7.85 124 GLN A C 1
ATOM 817 O O . GLN A 1 106 ? 2.008 76.169 11.879 1.00 8.29 124 GLN A O 1
ATOM 823 N N . LEU A 1 107 ? 3.023 76.292 9.871 1.00 8.03 125 LEU A N 1
ATOM 824 C CA . LEU A 1 107 ? 3.488 77.655 10.137 1.00 7.95 125 LEU A CA 1
ATOM 825 C C . LEU A 1 107 ? 2.324 78.663 10.132 1.00 8.03 125 LEU A C 1
ATOM 826 O O . LEU A 1 107 ? 2.430 79.766 10.701 1.00 8.40 125 LEU A O 1
ATOM 831 N N . SER A 1 108 ? 1.190 78.285 9.543 1.00 9.28 126 SER A N 1
ATOM 832 C CA . SER A 1 108 ? -0.021 79.157 9.644 1.00 9.58 126 SER A CA 1
ATOM 833 C C . SER A 1 108 ? -0.485 79.360 11.099 1.00 9.60 126 SER A C 1
ATOM 834 O O . SER A 1 108 ? -1.182 80.345 11.416 1.00 10.97 126 SER A O 1
ATOM 837 N N . GLN A 1 109 ? -0.084 78.436 11.976 1.00 9.47 127 GLN A N 1
ATOM 838 C CA . GLN A 1 109 ? -0.485 78.430 13.385 1.00 9.56 127 GLN A CA 1
ATOM 839 C C . GLN A 1 109 ? 0.417 79.295 14.267 1.00 9.67 127 GLN A C 1
ATOM 840 O O . GLN A 1 109 ? 0.125 79.472 15.457 1.00 10.21 127 GLN A O 1
ATOM 846 N N . ALA A 1 110 ? 1.512 79.821 13.696 1.00 10.22 128 ALA A N 1
ATOM 847 C CA . ALA A 1 110 ? 2.417 80.684 14.452 1.00 11.42 128 ALA A CA 1
ATOM 848 C C . ALA A 1 110 ? 1.779 81.983 14.892 1.00 12.22 128 ALA A C 1
ATOM 849 O O . ALA A 1 110 ? 1.109 82.650 14.113 1.00 12.03 128 ALA A O 1
ATOM 851 N N . LYS A 1 111 ? 2.023 82.350 16.146 1.00 13.39 129 LYS A N 1
ATOM 852 C CA . LYS A 1 111 ? 1.528 83.617 16.689 1.00 14.88 129 LYS A CA 1
ATOM 853 C C . LYS A 1 111 ? 2.550 84.755 16.555 1.00 15.74 129 LYS A C 1
ATOM 854 O O . LYS A 1 111 ? 2.274 85.889 16.931 1.00 18.36 129 LYS A O 1
ATOM 860 N N . PHE A 1 112 ? 3.711 84.447 15.994 1.00 14.01 130 PHE A N 1
ATOM 861 C CA . PHE A 1 112 ? 4.786 85.400 15.790 1.00 13.75 130 PHE A CA 1
ATOM 862 C C . PHE A 1 112 ? 4.966 85.567 14.276 1.00 13.48 130 PHE A C 1
ATOM 863 O O . PHE A 1 112 ? 4.626 84.642 13.511 1.00 12.77 130 PHE A O 1
ATOM 871 N N . PRO A 1 113 ? 5.525 86.708 13.834 1.00 12.55 131 PRO A N 1
ATOM 872 C CA . PRO A 1 113 ? 5.724 86.910 12.378 1.00 12.68 131 PRO A CA 1
ATOM 873 C C . PRO A 1 113 ? 6.744 85.966 11.758 1.00 10.90 131 PRO A C 1
ATOM 874 O O . PRO A 1 113 ? 7.739 85.618 12.390 1.00 10.50 131 PRO A O 1
ATOM 878 N N . ILE A 1 114 ? 6.459 85.542 10.531 1.00 10.48 132 ILE A N 1
ATOM 879 C CA . ILE A 1 114 ? 7.362 84.684 9.768 1.00 9.93 132 ILE A CA 1
ATOM 880 C C . ILE A 1 114 ? 7.578 85.380 8.431 1.00 10.43 132 ILE A C 1
ATOM 881 O O . ILE A 1 114 ? 6.621 85.783 7.776 1.00 10.67 132 ILE A O 1
ATOM 886 N N . VAL A 1 115 ? 8.839 85.575 8.067 1.00 9.80 133 VAL A N 1
ATOM 887 C CA . VAL A 1 115 ? 9.183 86.312 6.859 1.00 9.56 133 VAL A CA 1
ATOM 888 C C . VAL A 1 115 ? 9.932 85.390 5.916 1.00 9.35 133 VAL A C 1
ATOM 889 O O . VAL A 1 115 ? 10.753 84.584 6.349 1.00 9.49 133 VAL A O 1
ATOM 893 N N . GLN A 1 116 ? 9.591 85.464 4.640 1.00 7.85 134 GLN A N 1
ATOM 894 C CA . GLN A 1 116 ? 10.232 84.582 3.656 1.00 8.67 134 GLN A CA 1
ATOM 895 C C . GLN A 1 116 ? 9.882 85.179 2.300 1.00 9.40 134 GLN A C 1
ATOM 896 O O . GLN A 1 116 ? 8.716 85.144 1.856 1.00 10.11 134 GLN A O 1
ATOM 902 N N . GLY A 1 117 ? 10.901 85.739 1.658 1.00 9.19 135 GLY A N 1
ATOM 903 C CA . GLY A 1 117 ? 10.686 86.503 0.453 1.00 8.92 135 GLY A CA 1
ATOM 904 C C . GLY A 1 117 ? 11.333 85.991 -0.814 1.00 9.50 135 GLY A C 1
ATOM 905 O O . GLY A 1 117 ? 11.446 86.759 -1.763 1.00 10.13 135 GLY A O 1
ATOM 906 N N . ASN A 1 118 ? 11.745 84.720 -0.883 1.00 8.70 136 ASN A N 1
ATOM 907 C CA . ASN A 1 118 ? 12.365 84.277 -2.158 1.00 9.03 136 ASN A CA 1
ATOM 908 C C . ASN A 1 118 ? 12.102 82.819 -2.548 1.00 8.74 136 ASN A C 1
ATOM 909 O O . ASN A 1 118 ? 12.777 82.285 -3.415 1.00 9.35 136 ASN A O 1
ATOM 914 N N . ILE A 1 119 ? 11.093 82.211 -1.932 1.00 8.72 137 ILE A N 1
ATOM 915 C CA . ILE A 1 119 ? 10.599 80.892 -2.392 1.00 8.75 137 ILE A CA 1
ATOM 916 C C . ILE A 1 119 ? 9.303 81.115 -3.209 1.00 9.18 137 ILE A C 1
ATOM 917 O O . ILE A 1 119 ? 8.405 81.832 -2.763 1.00 8.81 137 ILE A O 1
ATOM 922 N N . PHE A 1 120 ? 9.255 80.507 -4.392 1.00 8.47 138 PHE A N 1
ATOM 923 C CA . PHE A 1 120 ? 8.182 80.720 -5.357 1.00 9.43 138 PHE A CA 1
ATOM 924 C C . PHE A 1 120 ? 7.714 79.410 -5.916 1.00 9.38 138 PHE A C 1
ATOM 925 O O . PHE A 1 120 ? 8.431 78.404 -5.897 1.00 9.35 138 PHE A O 1
ATOM 933 N N . TYR A 1 121 ? 6.501 79.418 -6.444 1.00 9.29 139 TYR A N 1
ATOM 934 C CA . TYR A 1 121 ? 6.061 78.313 -7.297 1.00 9.56 139 TYR A CA 1
ATOM 935 C C . TYR A 1 121 ? 6.849 78.290 -8.599 1.00 10.40 139 TYR A C 1
ATOM 936 O O . TYR A 1 121 ? 6.991 79.303 -9.251 1.00 11.49 139 TYR A O 1
ATOM 945 N N . GLN A 1 122 ? 7.366 77.133 -8.976 1.00 11.90 140 GLN A N 1
ATOM 946 C CA . GLN A 1 122 ? 8.084 77.000 -10.254 1.00 12.48 140 GLN A CA 1
ATOM 947 C C . GLN A 1 122 ? 7.227 77.450 -11.430 1.00 12.93 140 GLN A C 1
ATOM 948 O O . GLN A 1 122 ? 6.016 77.208 -11.440 1.00 12.34 140 GLN A O 1
ATOM 954 N N . ASN A 1 123 ? 7.869 78.113 -12.395 1.00 13.21 141 ASN A N 1
ATOM 955 C CA . ASN A 1 123 ? 7.205 78.611 -13.616 1.00 14.92 141 ASN A CA 1
ATOM 956 C C . ASN A 1 12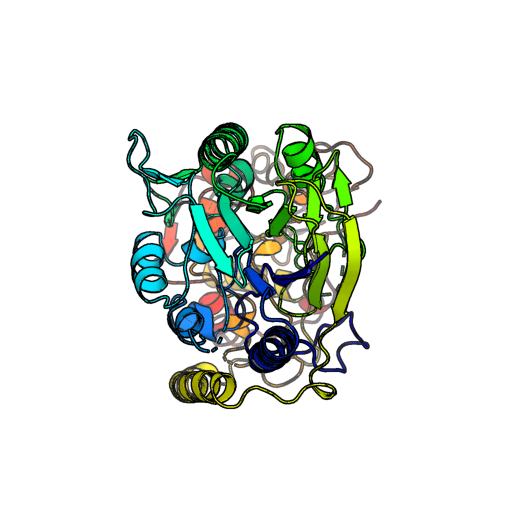3 ? 6.069 79.567 -13.315 1.00 15.12 141 ASN A C 1
ATOM 957 O O . ASN A 1 123 ? 5.036 79.545 -13.993 1.00 16.09 141 ASN A O 1
ATOM 962 N N . SER A 1 124 ? 6.254 80.356 -12.257 1.00 14.87 142 SER A N 1
ATOM 963 C CA . SER A 1 124 ? 5.231 81.262 -11.744 1.00 13.61 142 SER A CA 1
ATOM 964 C C . SER A 1 124 ? 5.891 82.410 -11.030 1.00 13.44 142 SER A C 1
ATOM 965 O O . SER A 1 124 ? 7.001 82.273 -10.537 1.00 13.27 142 SER A O 1
ATOM 968 N N . SER A 1 125 ? 5.203 83.544 -10.959 1.00 12.34 143 SER A N 1
ATOM 969 C CA . SER A 1 125 ? 5.696 84.625 -10.113 1.00 13.44 143 SER A CA 1
ATOM 970 C C . SER A 1 125 ? 5.071 84.564 -8.705 1.00 12.58 143 SER A C 1
ATOM 971 O O . SER A 1 125 ? 5.359 85.410 -7.871 1.00 13.13 143 SER A O 1
ATOM 974 N N . LYS A 1 126 ? 4.237 83.556 -8.447 1.00 10.81 144 LYS A N 1
ATOM 975 C CA . LYS A 1 126 ? 3.539 83.460 -7.170 1.00 10.27 144 LYS A CA 1
ATOM 976 C C . LYS A 1 126 ? 4.488 83.069 -6.042 1.00 9.99 144 LYS A C 1
ATOM 977 O O . LYS A 1 126 ? 5.235 82.091 -6.143 1.00 10.93 144 LYS A O 1
ATOM 983 N N . SER A 1 127 ? 4.430 83.841 -4.958 1.00 9.91 145 SER A N 1
ATOM 984 C CA A SER A 1 127 ? 5.234 83.557 -3.766 0.50 10.60 145 SER A CA 1
ATOM 985 C CA B SER A 1 127 ? 5.228 83.568 -3.768 0.50 10.10 145 SER A CA 1
ATOM 986 C C . SER A 1 127 ? 4.659 82.394 -2.990 1.00 10.74 145 SER A C 1
ATOM 987 O O . SER A 1 127 ? 3.438 82.276 -2.850 1.00 10.33 145 SER A O 1
ATOM 992 N N . PHE A 1 128 ? 5.544 81.546 -2.459 1.00 10.06 146 PHE A N 1
ATOM 993 C CA . PHE A 1 128 ? 5.131 80.474 -1.566 1.00 9.77 146 PHE A CA 1
ATOM 994 C C . PHE A 1 128 ? 4.545 81.033 -0.252 1.00 10.66 146 PHE A C 1
ATOM 995 O O . PHE A 1 128 ? 3.438 80.630 0.157 1.00 10.93 146 PHE A O 1
ATOM 1003 N N . TRP A 1 129 ? 5.264 81.954 0.400 1.00 10.46 147 TRP A N 1
ATOM 1004 C CA . TRP A 1 129 ? 4.833 82.510 1.697 1.00 12.09 147 TRP A CA 1
ATOM 1005 C C . TRP A 1 129 ? 4.252 83.895 1.410 1.00 13.85 147 TRP A C 1
ATOM 1006 O O . TRP A 1 129 ? 4.451 84.421 0.336 1.00 16.09 147 TRP A O 1
ATOM 1017 N N . ASP A 1 130 ? 3.557 84.500 2.357 1.00 15.83 148 ASP A N 1
ATOM 1018 C CA . ASP A 1 130 ? 2.861 85.750 2.010 1.00 18.51 148 ASP A CA 1
ATOM 1019 C C . ASP A 1 130 ? 3.497 87.040 2.492 1.00 18.76 148 ASP A C 1
ATOM 1020 O O . ASP A 1 130 ? 2.904 88.114 2.333 1.00 20.48 148 ASP A O 1
ATOM 1025 N N . LYS A 1 131 ? 4.690 86.950 3.076 1.00 16.91 149 LYS A N 1
ATOM 1026 C CA . LYS A 1 131 ? 5.294 88.070 3.766 1.00 15.28 149 LYS A CA 1
ATOM 1027 C C . LYS A 1 131 ? 6.807 88.043 3.569 1.00 13.85 149 LYS A C 1
ATOM 1028 O O . LYS A 1 131 ? 7.482 87.275 4.237 1.00 13.29 149 LYS A O 1
ATOM 1034 N N . PRO A 1 132 ? 7.348 88.880 2.659 1.00 12.66 150 PRO A N 1
ATOM 1035 C CA . PRO A 1 132 ? 8.793 88.810 2.394 1.00 12.44 150 PRO A CA 1
ATOM 1036 C C . PRO A 1 132 ? 9.624 89.495 3.469 1.00 12.27 150 PRO A C 1
ATOM 1037 O O . PRO A 1 132 ? 10.780 89.113 3.710 1.00 11.55 150 PRO A O 1
ATOM 1041 N N . TYR A 1 133 ? 9.029 90.508 4.087 1.00 12.48 151 TYR A N 1
ATOM 1042 C CA . TYR A 1 133 ? 9.663 91.250 5.165 1.00 13.09 151 TYR A CA 1
ATOM 1043 C C . TYR A 1 133 ? 8.584 91.930 5.980 1.00 13.91 151 TYR A C 1
ATOM 1044 O O . TYR A 1 133 ? 7.418 91.970 5.583 1.00 14.18 151 TYR A O 1
ATOM 1053 N N . THR A 1 134 ? 8.967 92.463 7.130 1.00 14.63 152 THR A N 1
ATOM 1054 C CA . THR A 1 134 ? 8.007 93.153 7.982 1.00 15.20 152 THR A CA 1
ATOM 1055 C C . THR A 1 134 ? 8.759 94.199 8.777 1.00 15.78 152 THR A C 1
ATOM 1056 O O . THR A 1 134 ? 9.972 94.093 8.921 1.00 15.72 152 THR A O 1
ATOM 1060 N N . ILE A 1 135 ? 8.046 95.204 9.282 1.00 14.86 153 ILE A N 1
ATOM 1061 C CA . ILE A 1 135 ? 8.674 96.239 10.127 1.00 14.90 153 ILE A CA 1
ATOM 1062 C C . ILE A 1 135 ? 8.188 96.054 11.559 1.00 15.37 153 ILE A C 1
ATOM 1063 O O . ILE A 1 135 ? 6.984 95.973 11.798 1.00 15.97 153 ILE A O 1
ATOM 1068 N N . ILE A 1 136 ? 9.112 95.947 12.511 1.00 15.86 154 ILE A N 1
ATOM 1069 C CA . ILE A 1 136 ? 8.738 95.755 13.914 1.00 15.59 154 ILE A CA 1
ATOM 1070 C C . ILE A 1 136 ? 9.293 96.944 14.680 1.00 16.67 154 ILE A C 1
ATOM 1071 O O . ILE A 1 136 ? 10.513 97.133 14.748 1.00 15.61 154 ILE A O 1
ATOM 1076 N N . GLU A 1 137 ? 8.377 97.759 15.197 1.00 17.32 155 GLU A N 1
ATOM 1077 C CA . GLU A 1 137 ? 8.741 98.984 15.888 1.00 18.74 155 GLU A CA 1
ATOM 1078 C C . GLU A 1 137 ? 8.667 98.790 17.391 1.00 18.60 155 GLU A C 1
ATOM 1079 O O . GLU A 1 137 ? 7.691 98.238 17.908 1.00 19.26 155 GLU A O 1
ATOM 1085 N N . LYS A 1 138 ? 9.701 99.251 18.091 1.00 18.43 156 LYS A N 1
ATOM 1086 C CA . LYS A 1 138 ? 9.745 99.220 19.554 1.00 18.98 156 LYS A CA 1
ATOM 1087 C C . LYS A 1 138 ? 10.398 100.492 20.040 1.00 19.98 156 LYS A C 1
ATOM 1088 O O . LYS A 1 138 ? 11.487 100.857 19.562 1.00 19.91 156 LYS A O 1
ATOM 1094 N N . ASP A 1 139 ? 9.733 101.165 20.984 1.00 21.45 157 ASP A N 1
ATOM 1095 C CA . ASP A 1 139 ? 10.273 102.395 21.588 1.00 22.59 157 ASP A CA 1
ATOM 1096 C C . ASP A 1 139 ? 10.723 103.439 20.539 1.00 22.32 157 ASP A C 1
ATOM 1097 O O . ASP A 1 139 ? 11.784 104.071 20.659 1.00 23.05 157 ASP A O 1
ATOM 1102 N N . GLY A 1 140 ? 9.922 103.614 19.497 1.00 21.37 158 GLY A N 1
ATOM 1103 C CA . GLY A 1 140 ? 10.247 104.592 18.451 1.00 20.82 158 GLY A CA 1
ATOM 1104 C C . GLY A 1 140 ? 11.311 104.191 17.434 1.00 20.04 158 GLY A C 1
ATOM 1105 O O . GLY A 1 140 ? 11.647 104.987 16.554 1.00 20.30 158 GLY A O 1
ATOM 1106 N N . VAL A 1 141 ? 11.850 102.976 17.555 1.00 18.36 159 VAL A N 1
ATOM 1107 C CA . VAL A 1 141 ? 12.871 102.471 16.609 1.00 16.98 159 VAL A CA 1
ATOM 1108 C C . VAL A 1 141 ? 12.212 101.394 15.752 1.00 16.34 159 VAL A C 1
ATOM 1109 O O . VAL A 1 141 ? 11.661 100.435 16.294 1.00 17.38 159 VAL A O 1
ATOM 1113 N N . LYS A 1 142 ? 12.291 101.565 14.432 1.00 15.63 160 LYS A N 1
ATOM 1114 C CA . LYS A 1 142 ? 11.678 100.646 13.464 1.00 15.49 160 LYS A CA 1
ATOM 1115 C C . LYS A 1 142 ? 12.759 99.744 12.875 1.00 14.25 160 LYS A C 1
ATOM 1116 O O . LYS A 1 142 ? 13.749 100.231 12.326 1.00 15.05 160 LYS A O 1
ATOM 1122 N N . ILE A 1 143 ? 12.569 98.430 12.973 1.00 13.11 161 ILE A N 1
ATOM 1123 C CA . ILE A 1 143 ? 13.510 97.510 12.345 1.00 13.09 161 ILE A CA 1
ATOM 1124 C C . ILE A 1 143 ? 12.783 96.764 11.243 1.00 12.76 161 ILE A C 1
ATOM 1125 O O . ILE A 1 143 ? 11.745 96.123 11.505 1.00 13.21 161 ILE A O 1
ATOM 1130 N N . GLY A 1 144 ? 13.314 96.854 10.026 1.00 12.48 162 GLY A N 1
ATOM 1131 C CA . GLY A 1 144 ? 12.797 96.065 8.894 1.00 11.78 162 GLY A CA 1
ATOM 1132 C C . GLY A 1 144 ? 13.512 94.717 8.920 1.00 11.92 162 GLY A C 1
ATOM 1133 O O . GLY A 1 144 ? 14.736 94.663 9.021 1.00 12.65 162 GLY A O 1
ATOM 1134 N N . VAL A 1 145 ? 12.748 93.628 8.828 1.00 10.90 163 VAL A N 1
ATOM 1135 C CA . VAL A 1 145 ? 13.347 92.283 8.906 1.00 11.71 163 VAL A CA 1
ATOM 1136 C C . VAL A 1 145 ? 12.950 91.482 7.662 1.00 11.48 163 VAL A C 1
ATOM 1137 O O . VAL A 1 145 ? 11.755 91.292 7.405 1.00 12.20 163 VAL A O 1
ATOM 1141 N N . ILE A 1 146 ? 13.951 90.999 6.915 1.00 10.27 164 ILE A N 1
ATOM 1142 C CA . ILE A 1 146 ? 13.752 90.289 5.649 1.00 10.47 164 ILE A CA 1
ATOM 1143 C C . ILE A 1 146 ? 14.056 88.816 5.895 1.00 9.92 164 ILE A C 1
ATOM 1144 O O . ILE A 1 146 ? 14.983 88.535 6.651 1.00 10.90 164 ILE A O 1
ATOM 1149 N N . GLY A 1 147 ? 13.309 87.882 5.280 1.00 9.55 165 GLY A N 1
ATOM 1150 C CA . GLY A 1 147 ? 13.654 86.444 5.401 1.00 8.69 165 GLY A CA 1
ATOM 1151 C C . GLY A 1 147 ? 14.024 85.870 4.037 1.00 8.79 165 GLY A C 1
ATOM 1152 O O . GLY A 1 147 ? 13.298 86.112 3.072 1.00 9.00 165 GLY A O 1
ATOM 1153 N N . LEU A 1 148 ? 15.123 85.098 3.952 1.00 8.10 166 LEU A N 1
ATOM 1154 C CA . LEU A 1 148 ? 15.582 84.557 2.663 1.00 8.57 166 LEU A CA 1
ATOM 1155 C C . LEU A 1 148 ? 16.252 83.205 2.821 1.00 8.38 166 LEU A C 1
ATOM 1156 O O . LEU A 1 148 ? 16.825 82.947 3.871 1.00 8.13 166 LEU A O 1
ATOM 1161 N N . HIS A 1 149 ? 16.159 82.355 1.789 1.00 7.83 167 HIS A N 1
ATOM 1162 C CA . HIS A 1 149 ? 16.805 81.057 1.769 1.00 8.68 167 HIS A CA 1
ATOM 1163 C C . HIS A 1 149 ? 17.767 81.016 0.580 1.00 9.63 167 HIS A C 1
ATOM 1164 O O . HIS A 1 149 ? 17.386 81.417 -0.514 1.00 10.35 167 HIS A O 1
ATOM 1171 N N . GLY A 1 150 ? 19.019 80.589 0.794 1.00 9.38 168 GLY A N 1
ATOM 1172 C CA . GLY A 1 150 ? 19.963 80.501 -0.343 1.00 9.73 168 GLY A CA 1
ATOM 1173 C C . GLY A 1 150 ? 19.484 79.423 -1.314 1.00 9.90 168 GLY A C 1
ATOM 1174 O O . GLY A 1 150 ? 18.981 78.383 -0.871 1.00 8.84 168 GLY A O 1
ATOM 1175 N N . VAL A 1 151 ? 19.657 79.677 -2.621 1.00 8.91 169 VAL A N 1
ATOM 1176 C CA . VAL A 1 151 ? 19.228 78.766 -3.665 1.00 9.73 169 VAL A CA 1
ATOM 1177 C C . VAL A 1 151 ? 20.024 77.469 -3.580 1.00 9.45 169 VAL A C 1
ATOM 1178 O O . VAL A 1 151 ? 19.431 76.370 -3.605 1.00 9.49 169 VAL A O 1
ATOM 1182 N N . PHE A 1 152 ? 21.352 77.585 -3.460 1.00 10.20 170 PHE A N 1
ATOM 1183 C CA . PHE A 1 152 ? 22.193 76.369 -3.358 1.00 10.00 170 PHE A CA 1
ATOM 1184 C C . PHE A 1 152 ? 21.763 75.475 -2.189 1.00 10.36 170 PHE A C 1
ATOM 1185 O O . PHE A 1 152 ? 21.521 74.260 -2.364 1.00 10.36 170 PHE A O 1
ATOM 1193 N N . ALA A 1 153 ? 21.625 76.082 -1.009 1.00 9.79 171 ALA A N 1
ATOM 1194 C CA . ALA A 1 153 ? 21.249 75.351 0.189 1.00 9.90 171 ALA A CA 1
ATOM 1195 C C . ALA A 1 153 ? 19.863 74.711 0.034 1.00 9.79 171 ALA A C 1
ATOM 1196 O O . ALA A 1 153 ? 19.656 73.578 0.459 1.00 10.33 171 ALA A O 1
ATOM 1198 N N . PHE A 1 154 ? 18.942 75.420 -0.627 1.00 9.57 172 PHE A N 1
ATOM 1199 C CA . PHE A 1 154 ? 17.578 74.894 -0.807 1.00 9.17 172 PHE A CA 1
ATOM 1200 C C . PHE A 1 154 ? 17.631 73.641 -1.681 1.00 9.54 172 PHE A C 1
ATOM 1201 O O . PHE A 1 154 ? 17.051 72.601 -1.334 1.00 8.65 172 PHE A O 1
ATOM 1209 N N . ASN A 1 155 ? 18.320 73.737 -2.822 1.00 9.34 173 ASN A N 1
ATOM 1210 C CA . ASN A 1 155 ? 18.404 72.590 -3.743 1.00 11.21 173 ASN A CA 1
ATOM 1211 C C . ASN A 1 155 ? 19.214 71.438 -3.172 1.00 11.52 173 ASN A C 1
ATOM 1212 O O . ASN A 1 155 ? 18.911 70.281 -3.431 1.00 12.36 173 ASN A O 1
ATOM 1217 N N . ASP A 1 156 ? 20.207 71.775 -2.357 1.00 11.86 174 ASP A N 1
ATOM 1218 C CA . ASP A 1 156 ? 21.157 70.801 -1.772 1.00 13.06 174 ASP A CA 1
ATOM 1219 C C . ASP A 1 156 ? 20.518 69.979 -0.637 1.00 12.48 174 ASP A C 1
ATOM 1220 O O . ASP A 1 156 ? 20.824 68.796 -0.489 1.00 13.40 174 ASP A O 1
ATOM 1225 N N . THR A 1 157 ? 19.652 70.606 0.172 1.00 11.31 175 THR A N 1
ATOM 1226 C CA . THR A 1 157 ? 19.254 70.006 1.453 1.00 11.47 175 THR A CA 1
ATOM 1227 C C . THR A 1 157 ? 17.751 69.786 1.667 1.00 11.53 175 THR A C 1
ATOM 1228 O O . THR A 1 157 ? 17.363 69.073 2.605 1.00 11.35 175 THR A O 1
ATOM 1232 N N . VAL A 1 158 ? 16.922 70.377 0.820 1.00 10.18 176 VAL A N 1
ATOM 1233 C CA . VAL A 1 158 ? 15.497 70.044 0.867 1.00 10.14 176 VAL A CA 1
ATOM 1234 C C . VAL A 1 158 ? 15.316 68.780 0.048 1.00 10.92 176 VAL A C 1
ATOM 1235 O O . VAL A 1 158 ? 15.752 68.706 -1.115 1.00 12.09 176 VAL A O 1
ATOM 1239 N N . SER A 1 159 ? 14.705 67.762 0.656 1.00 10.96 177 SER A N 1
ATOM 1240 C CA A SER A 1 159 ? 14.491 66.492 -0.019 0.50 10.94 177 SER A CA 1
ATOM 1241 C CA B SER A 1 159 ? 14.522 66.493 -0.054 0.50 11.43 177 SER A CA 1
ATOM 1242 C C . SER A 1 159 ? 13.643 66.757 -1.266 1.00 11.41 177 SER A C 1
ATOM 1243 O O . SER A 1 159 ? 12.670 67.512 -1.186 1.00 10.27 177 SER A O 1
ATOM 1248 N N . ALA A 1 160 ? 13.998 66.142 -2.392 1.00 11.13 178 ALA A N 1
ATOM 1249 C CA . ALA A 1 160 ? 13.296 66.389 -3.662 1.00 11.26 178 ALA A CA 1
ATOM 1250 C C . ALA A 1 160 ? 11.781 66.185 -3.531 1.00 11.37 178 ALA A C 1
ATOM 1251 O O . ALA A 1 160 ? 10.991 67.007 -4.018 1.00 11.08 178 ALA A O 1
ATOM 1253 N N . ALA A 1 161 ? 11.387 65.142 -2.810 1.00 11.17 179 ALA A N 1
ATOM 1254 C CA . ALA A 1 161 ? 9.964 64.764 -2.671 1.00 11.73 179 ALA A CA 1
ATOM 1255 C C . ALA A 1 161 ? 9.136 65.788 -1.913 1.00 11.33 179 ALA A C 1
ATOM 1256 O O . ALA A 1 161 ? 7.913 65.786 -2.029 1.00 12.19 179 ALA A O 1
ATOM 1258 N N . THR A 1 162 ? 9.801 66.675 -1.173 1.00 9.90 180 THR A N 1
ATOM 1259 C CA . THR A 1 162 ? 9.088 67.659 -0.355 1.00 10.23 180 THR A CA 1
ATOM 1260 C C . THR A 1 162 ? 9.060 69.051 -0.954 1.00 10.23 180 THR A C 1
ATOM 1261 O O . THR A 1 162 ? 8.505 69.979 -0.340 1.00 10.88 180 THR A O 1
ATOM 1265 N N . ARG A 1 163 ? 9.680 69.226 -2.131 1.00 9.55 181 ARG A N 1
ATOM 1266 C CA . ARG A 1 163 ? 9.685 70.554 -2.766 1.00 9.48 181 ARG A CA 1
ATOM 1267 C C . ARG A 1 163 ? 9.214 70.518 -4.213 1.00 9.45 181 ARG A C 1
ATOM 1268 O O . ARG A 1 163 ? 9.600 71.356 -5.034 1.00 9.52 181 ARG A O 1
ATOM 1276 N N . VAL A 1 164 ? 8.375 69.539 -4.541 1.00 9.44 182 VAL A N 1
ATOM 1277 C CA . VAL A 1 164 ? 7.923 69.384 -5.929 1.00 10.42 182 VAL A CA 1
ATOM 1278 C C . VAL A 1 164 ? 7.057 70.580 -6.307 1.00 10.48 182 VAL A C 1
ATOM 1279 O O . VAL A 1 164 ? 6.002 70.817 -5.689 1.00 11.56 182 VAL A O 1
ATOM 1283 N N . GLY A 1 165 ? 7.532 71.344 -7.298 1.00 10.37 183 GLY A N 1
ATOM 1284 C CA . GLY A 1 165 ? 6.787 72.509 -7.801 1.00 10.19 183 GLY A CA 1
ATOM 1285 C C . GLY A 1 165 ? 7.108 73.856 -7.168 1.00 10.38 183 GLY A C 1
ATOM 1286 O O . GLY A 1 165 ? 6.489 74.868 -7.524 1.00 10.72 183 GLY A O 1
ATOM 1287 N N . ILE A 1 166 ? 8.027 73.880 -6.199 1.00 9.62 184 ILE A N 1
ATOM 1288 C CA . ILE A 1 166 ? 8.488 75.143 -5.631 1.00 9.21 184 ILE A CA 1
ATOM 1289 C C . ILE A 1 166 ? 10.007 75.242 -5.727 1.00 9.45 184 ILE A C 1
ATOM 1290 O O . ILE A 1 166 ? 10.709 74.211 -5.946 1.00 9.91 184 ILE A O 1
ATOM 1295 N N . GLU A 1 167 ? 10.507 76.453 -5.516 1.00 9.76 185 GLU A N 1
ATOM 1296 C CA . GLU A 1 167 ? 11.959 76.703 -5.578 1.00 9.72 185 GLU A CA 1
ATOM 1297 C C . GLU A 1 167 ? 12.333 78.017 -4.930 1.00 9.86 185 GLU A C 1
ATOM 1298 O O . GLU A 1 167 ? 11.505 78.927 -4.832 1.00 10.14 185 GLU A O 1
ATOM 1304 N N . ALA A 1 168 ? 13.607 78.123 -4.530 1.00 10.19 186 ALA A N 1
ATOM 1305 C CA . ALA A 1 168 ? 14.150 79.387 -4.078 1.00 10.69 186 ALA A CA 1
ATOM 1306 C C . ALA A 1 168 ? 14.714 80.088 -5.306 1.00 10.57 186 ALA A C 1
ATOM 1307 O O . ALA A 1 168 ? 15.163 79.407 -6.251 1.00 11.20 186 ALA A O 1
ATOM 1309 N N . ARG A 1 169 ? 14.669 81.424 -5.320 1.00 11.09 187 ARG A N 1
ATOM 1310 C CA . ARG A 1 169 ? 15.269 82.203 -6.418 1.00 11.37 187 ARG A CA 1
ATOM 1311 C C . ARG A 1 169 ? 16.265 83.213 -5.912 1.00 12.23 187 ARG A C 1
ATOM 1312 O O . ARG A 1 169 ? 16.128 83.705 -4.797 1.00 11.67 187 ARG A O 1
ATOM 1320 N N . ASP A 1 170 ? 17.234 83.527 -6.787 1.00 13.08 188 ASP A N 1
ATOM 1321 C CA . ASP A 1 170 ? 18.413 84.395 -6.508 1.00 14.21 188 ASP A CA 1
ATOM 1322 C C . ASP A 1 170 ? 18.336 85.258 -5.247 1.00 13.52 188 ASP A C 1
ATOM 1323 O O . ASP A 1 170 ? 17.792 86.357 -5.248 1.00 13.05 188 ASP A O 1
ATOM 1328 N N . GLU A 1 171 ? 18.907 84.741 -4.165 1.00 12.49 189 GLU A N 1
ATOM 1329 C CA . GLU A 1 171 ? 18.779 85.404 -2.877 1.00 12.94 189 GLU A CA 1
ATOM 1330 C C . GLU A 1 171 ? 19.416 86.788 -2.864 1.00 13.03 189 GLU A C 1
ATOM 1331 O O . GLU A 1 171 ? 18.969 87.647 -2.122 1.00 12.53 189 GLU A O 1
ATOM 1337 N N . ILE A 1 172 ? 20.434 87.012 -3.704 1.00 12.82 190 ILE A N 1
ATOM 1338 C CA . ILE A 1 172 ? 21.100 88.334 -3.725 1.00 13.63 190 ILE A CA 1
ATOM 1339 C C . ILE A 1 172 ? 20.224 89.398 -4.403 1.00 13.58 190 ILE A C 1
ATOM 1340 O O . ILE A 1 172 ? 20.106 90.530 -3.912 1.00 13.50 190 ILE A O 1
ATOM 1345 N N . LYS A 1 173 ? 19.608 89.026 -5.523 1.00 13.72 191 LYS A N 1
ATOM 1346 C CA . LYS A 1 173 ? 18.651 89.898 -6.200 1.00 14.88 191 LYS A CA 1
ATOM 1347 C C . LYS A 1 173 ? 17.539 90.348 -5.245 1.00 14.39 191 LYS A C 1
ATOM 1348 O O . LYS A 1 173 ? 17.218 91.553 -5.138 1.00 14.26 191 LYS A O 1
ATOM 1354 N N . TRP A 1 174 ? 16.946 89.381 -4.552 1.00 13.88 192 TRP A N 1
ATOM 1355 C CA . TRP A 1 174 ? 15.817 89.690 -3.690 1.00 12.59 192 TRP A CA 1
ATOM 1356 C C . TRP A 1 174 ? 16.251 90.471 -2.457 1.00 12.21 192 TRP A C 1
ATOM 1357 O O . TRP A 1 174 ? 15.562 91.400 -2.027 1.00 10.99 192 TRP A O 1
ATOM 1368 N N . LEU A 1 175 ? 17.392 90.088 -1.885 1.00 11.44 193 LEU A N 1
ATOM 1369 C CA . LEU A 1 175 ? 17.926 90.817 -0.721 1.00 11.46 193 LEU A CA 1
ATOM 1370 C C . LEU A 1 175 ? 18.089 92.306 -1.051 1.00 11.60 193 LEU A C 1
ATOM 1371 O O . LEU A 1 175 ? 17.598 93.185 -0.325 1.00 11.99 193 LEU A O 1
ATOM 1376 N N . GLN A 1 176 ? 18.732 92.606 -2.182 1.00 12.44 194 GLN A N 1
ATOM 1377 C CA . GLN A 1 176 ? 18.922 94.028 -2.560 1.00 13.30 194 GLN A CA 1
ATOM 1378 C C . GLN A 1 176 ? 17.579 94.731 -2.819 1.00 13.31 194 GLN A C 1
ATOM 1379 O O . GLN A 1 176 ? 17.380 95.872 -2.425 1.00 13.35 194 GLN A O 1
ATOM 1385 N N . ARG A 1 177 ? 16.647 94.034 -3.464 1.00 13.76 195 ARG A N 1
ATOM 1386 C CA . ARG A 1 177 ? 15.326 94.601 -3.708 1.00 15.56 195 ARG A CA 1
ATOM 1387 C C . ARG A 1 177 ? 14.625 95.021 -2.406 1.00 15.09 195 ARG A C 1
ATOM 1388 O O . ARG A 1 177 ? 14.079 96.135 -2.296 1.00 14.51 195 ARG A O 1
ATOM 1396 N N . TYR A 1 178 ? 14.649 94.122 -1.422 1.00 13.97 196 TYR A N 1
ATOM 1397 C CA . TYR A 1 178 ? 13.954 94.363 -0.165 1.00 14.11 196 TYR A CA 1
ATOM 1398 C C . TYR A 1 178 ? 14.662 95.433 0.674 1.00 14.41 196 TYR A C 1
ATOM 1399 O O . TYR A 1 178 ? 13.996 96.302 1.254 1.00 15.08 196 TYR A O 1
ATOM 1408 N N . ILE A 1 179 ? 15.998 95.413 0.680 1.00 14.09 197 ILE A N 1
ATOM 1409 C CA . ILE A 1 179 ? 16.771 96.503 1.326 1.00 13.95 197 ILE A CA 1
ATOM 1410 C C . ILE A 1 179 ? 16.310 97.846 0.732 1.00 15.20 197 ILE A C 1
ATOM 1411 O O . ILE A 1 179 ? 15.966 98.777 1.481 1.00 15.88 197 ILE A O 1
ATOM 1416 N N . ASP A 1 180 ? 16.221 97.903 -0.602 1.00 16.13 198 ASP A N 1
ATOM 1417 C CA . ASP A 1 180 ? 15.836 99.139 -1.310 1.00 17.20 198 ASP A CA 1
ATOM 1418 C C . ASP A 1 180 ? 14.440 99.625 -0.961 1.00 17.98 198 ASP A C 1
ATOM 1419 O O . ASP A 1 180 ? 14.219 100.831 -0.765 1.00 18.46 198 ASP A O 1
ATOM 1424 N N . GLU A 1 181 ? 13.491 98.696 -0.880 1.00 18.52 199 GLU A N 1
ATOM 1425 C CA . GLU A 1 181 ? 12.112 99.028 -0.527 1.00 18.99 199 GLU A CA 1
ATOM 1426 C C . GLU A 1 181 ? 12.000 99.527 0.913 1.00 19.44 199 GLU A C 1
ATOM 1427 O O . GLU A 1 181 ? 11.120 100.336 1.220 1.00 20.01 199 GLU A O 1
ATOM 1433 N N . LEU A 1 182 ? 12.889 99.059 1.790 1.00 19.00 200 LEU A N 1
ATOM 1434 C CA . LEU A 1 182 ? 12.829 99.418 3.205 1.00 19.19 200 LEU A CA 1
ATOM 1435 C C . LEU A 1 182 ? 13.610 100.674 3.590 1.00 20.54 200 LEU A C 1
ATOM 1436 O O . LEU A 1 182 ? 13.341 101.274 4.640 1.00 21.18 200 LEU A O 1
ATOM 1441 N N . LYS A 1 183 ? 14.574 101.055 2.756 1.00 21.92 201 LYS A N 1
ATOM 1442 C CA . LYS A 1 183 ? 15.599 102.053 3.130 1.00 23.70 201 LYS A CA 1
ATOM 1443 C C . LYS A 1 183 ? 15.113 103.303 3.879 1.00 23.92 201 LYS A C 1
ATOM 1444 O O . LYS A 1 183 ? 15.664 103.650 4.959 1.00 24.40 201 LYS A O 1
ATOM 1450 N N . GLY A 1 184 ? 14.100 103.964 3.321 1.00 23.10 202 GLY A N 1
ATOM 1451 C CA . GLY A 1 184 ? 13.572 105.189 3.917 1.00 22.51 202 GLY A CA 1
ATOM 1452 C C . GLY A 1 184 ? 12.427 104.990 4.889 1.00 22.20 202 GLY A C 1
ATOM 1453 O O . GLY A 1 184 ? 11.815 105.956 5.346 1.00 22.10 202 GLY A O 1
ATOM 1454 N N . LYS A 1 185 ? 12.149 103.736 5.239 1.00 20.92 203 LYS A N 1
ATOM 1455 C CA . LYS A 1 185 ? 10.990 103.408 6.071 1.00 20.38 203 LYS A CA 1
ATOM 1456 C C . LYS A 1 185 ? 11.386 102.916 7.474 1.00 19.59 203 LYS A C 1
ATOM 1457 O O . LYS A 1 185 ? 10.526 102.768 8.349 1.00 19.91 203 LYS A O 1
ATOM 1463 N N . VAL A 1 186 ? 12.680 102.647 7.687 1.00 18.90 204 VAL A N 1
ATOM 1464 C CA . VAL A 1 186 ? 13.145 101.992 8.910 1.00 17.73 204 VAL A CA 1
ATOM 1465 C C . VAL A 1 186 ? 14.429 102.625 9.436 1.00 17.71 204 VAL A C 1
ATOM 1466 O O . VAL A 1 186 ? 15.135 103.318 8.701 1.00 18.76 204 VAL A O 1
ATOM 1470 N N . ASP A 1 187 ? 14.715 102.381 10.708 1.00 16.75 205 ASP A N 1
ATOM 1471 C CA . ASP A 1 187 ? 15.951 102.805 11.337 1.00 16.59 205 ASP A CA 1
ATOM 1472 C C . ASP A 1 187 ? 17.077 101.811 11.066 1.00 15.77 205 ASP A C 1
ATOM 1473 O O . ASP A 1 187 ? 18.236 102.218 10.888 1.00 16.27 205 ASP A O 1
ATOM 1478 N N . LEU A 1 188 ? 16.736 100.518 11.025 1.00 14.74 206 LEU A N 1
ATOM 1479 C CA . LEU A 1 188 ? 17.723 99.471 10.827 1.00 13.69 206 LEU A CA 1
ATOM 1480 C C . LEU A 1 188 ? 17.114 98.365 9.961 1.00 13.97 206 LEU A C 1
ATOM 1481 O O . LEU A 1 188 ? 15.930 98.063 10.107 1.00 13.38 206 LEU A O 1
ATOM 1486 N N . THR A 1 189 ? 17.921 97.784 9.072 1.00 13.17 207 THR A N 1
ATOM 1487 C CA . THR A 1 189 ? 17.472 96.673 8.229 1.00 13.37 207 THR A CA 1
ATOM 1488 C C . THR A 1 189 ? 18.243 95.396 8.574 1.00 13.64 207 THR A C 1
ATOM 1489 O O . THR A 1 189 ? 19.481 95.386 8.557 1.00 13.67 207 THR A O 1
ATOM 1493 N N . VAL A 1 190 ? 17.502 94.336 8.905 1.00 12.01 208 VAL A N 1
ATOM 1494 C CA . VAL A 1 190 ? 18.086 93.062 9.317 1.00 12.11 208 VAL A CA 1
ATOM 1495 C C . VAL A 1 190 ? 17.621 92.007 8.310 1.00 11.46 208 VAL A C 1
ATOM 1496 O O . VAL A 1 190 ? 16.460 92.028 7.917 1.00 12.44 208 VAL A O 1
ATOM 1500 N N . ALA A 1 191 ? 18.512 91.105 7.906 1.00 10.61 209 ALA A N 1
ATOM 1501 C CA . ALA A 1 191 ? 18.092 89.938 7.117 1.00 10.16 209 ALA A CA 1
ATOM 1502 C C . ALA A 1 191 ? 18.372 88.650 7.856 1.00 10.38 209 ALA A C 1
ATOM 1503 O O . ALA A 1 191 ? 19.458 88.475 8.410 1.00 10.42 209 ALA A O 1
ATOM 1505 N N . LEU A 1 192 ? 17.369 87.772 7.877 1.00 9.35 210 LEU A N 1
ATOM 1506 C CA . LEU A 1 192 ? 17.495 86.426 8.436 1.00 9.37 210 LEU A CA 1
ATOM 1507 C C . LEU A 1 192 ? 17.648 85.515 7.228 1.00 9.64 210 LEU A C 1
ATOM 1508 O O . LEU A 1 192 ? 16.712 85.342 6.424 1.00 9.57 210 LEU A O 1
ATOM 1513 N N . ILE A 1 193 ? 18.853 84.977 7.049 1.00 10.00 211 ILE A N 1
ATOM 1514 C CA . ILE A 1 193 ? 19.149 84.263 5.824 1.00 10.32 211 ILE A CA 1
ATOM 1515 C C . ILE A 1 193 ? 19.596 82.864 6.141 1.00 10.86 211 ILE A C 1
ATOM 1516 O O . ILE A 1 193 ? 20.523 82.660 6.935 1.00 10.54 211 ILE A O 1
ATOM 1521 N N . HIS A 1 194 ? 18.920 81.887 5.542 1.00 10.73 212 HIS 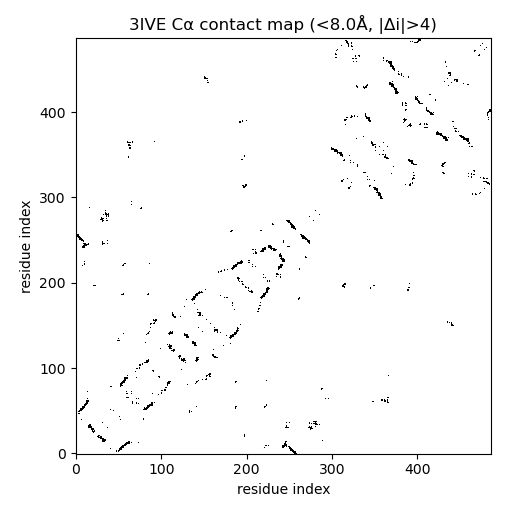A N 1
ATOM 1522 C CA . HIS A 1 194 ? 19.296 80.502 5.705 1.00 10.67 212 HIS A CA 1
ATOM 1523 C C . HIS A 1 194 ? 20.074 80.050 4.450 1.00 11.20 212 HIS A C 1
ATOM 1524 O O . HIS A 1 194 ? 19.483 79.876 3.405 1.00 10.53 212 HIS A O 1
ATOM 1531 N N . GLU A 1 195 ? 21.395 79.900 4.549 1.00 11.61 213 GLU A N 1
ATOM 1532 C CA . GLU A 1 195 ? 22.233 79.754 3.334 1.00 12.07 213 GLU A CA 1
ATOM 1533 C C . GLU A 1 195 ? 23.585 79.131 3.674 1.00 13.22 213 GLU A C 1
ATOM 1534 O O . GLU A 1 195 ? 23.982 79.123 4.847 1.00 13.69 213 GLU A O 1
ATOM 1540 N N . GLY A 1 196 ? 24.277 78.628 2.642 1.00 13.99 214 GLY A N 1
ATOM 1541 C CA . GLY A 1 196 ? 25.656 78.171 2.776 1.00 15.05 214 GLY A CA 1
ATOM 1542 C C . GLY A 1 196 ? 25.810 76.672 2.701 1.00 16.08 214 GLY A C 1
ATOM 1543 O O . GLY A 1 196 ? 25.085 75.985 1.962 1.00 16.46 214 GLY A O 1
ATOM 1544 N N . VAL A 1 197 ? 26.772 76.163 3.469 1.00 16.65 215 VAL A N 1
ATOM 1545 C CA . VAL A 1 197 ? 27.054 74.734 3.528 1.00 18.47 215 VAL A CA 1
ATOM 1546 C C . VAL A 1 197 ? 26.306 74.127 4.726 1.00 17.78 215 VAL A C 1
ATOM 1547 O O . VAL A 1 197 ? 26.139 74.782 5.755 1.00 17.57 215 VAL A O 1
ATOM 1551 N N . PRO A 1 198 ? 25.849 72.868 4.598 1.00 17.17 216 PRO A N 1
ATOM 1552 C CA . PRO A 1 198 ? 25.135 72.301 5.741 1.00 16.49 216 PRO A CA 1
ATOM 1553 C C . PRO A 1 198 ? 26.067 72.022 6.922 1.00 17.24 216 PRO A C 1
ATOM 1554 O O . PRO A 1 198 ? 27.307 71.943 6.761 1.00 16.25 216 PRO A O 1
ATOM 1558 N N . ALA A 1 199 ? 25.459 71.905 8.098 1.00 16.08 217 ALA A N 1
ATOM 1559 C CA . ALA A 1 199 ? 26.196 71.687 9.328 1.00 16.66 217 ALA A CA 1
ATOM 1560 C C . ALA A 1 199 ? 26.916 70.349 9.352 1.00 16.71 217 ALA A C 1
ATOM 1561 O O . ALA A 1 199 ? 26.388 69.331 8.854 1.00 16.00 217 ALA A O 1
ATOM 1563 N N . ARG A 1 200 ? 28.102 70.337 9.957 1.00 17.00 218 ARG A N 1
ATOM 1564 C CA . ARG A 1 200 ? 28.743 69.052 10.263 1.00 18.45 218 ARG A CA 1
ATOM 1565 C C . ARG A 1 200 ? 27.869 68.323 11.287 1.00 17.94 218 ARG A C 1
ATOM 1566 O O . ARG A 1 200 ? 27.425 68.923 12.279 1.00 18.97 218 ARG A O 1
ATOM 1574 N N . GLN A 1 201 ? 27.583 67.057 11.014 1.00 17.85 219 GLN A N 1
ATOM 1575 C CA . GLN A 1 201 ? 26.876 66.197 11.963 1.00 16.91 219 GLN A CA 1
ATOM 1576 C C . GLN A 1 201 ? 27.866 65.197 12.535 1.00 17.34 219 GLN A C 1
ATOM 1577 O O . GLN A 1 201 ? 28.221 64.203 11.873 1.00 16.73 219 GLN A O 1
ATOM 1583 N N . SER A 1 202 ? 28.323 65.485 13.759 1.00 17.07 220 SER A N 1
ATOM 1584 C CA . SER A 1 202 ? 29.394 64.710 14.368 1.00 17.35 220 SER A CA 1
ATOM 1585 C C . SER A 1 202 ? 29.315 64.764 15.881 1.00 18.04 220 SER A C 1
ATOM 1586 O O . SER A 1 202 ? 28.853 65.766 16.440 1.00 17.90 220 SER A O 1
ATOM 1589 N N . SER A 1 203 ? 29.821 63.716 16.538 1.00 17.60 221 SER A N 1
ATOM 1590 C CA . SER A 1 203 ? 29.942 63.684 17.994 1.00 19.83 221 SER A CA 1
ATOM 1591 C C . SER A 1 203 ? 31.255 64.335 18.429 1.00 21.75 221 SER A C 1
ATOM 1592 O O . SER A 1 203 ? 31.485 64.582 19.621 1.00 21.40 221 SER A O 1
ATOM 1603 N N . ASP A 1 208 ? 36.405 67.405 12.892 1.00 35.69 226 ASP A N 1
ATOM 1604 C CA . ASP A 1 208 ? 35.641 66.529 12.010 1.00 35.12 226 ASP A CA 1
ATOM 1605 C C . ASP A 1 208 ? 34.959 67.400 10.953 1.00 35.73 226 ASP A C 1
ATOM 1606 O O . ASP A 1 208 ? 33.789 67.780 11.098 1.00 35.87 226 ASP A O 1
ATOM 1611 N N . VAL A 1 209 ? 35.722 67.714 9.902 1.00 35.61 227 VAL A N 1
ATOM 1612 C CA . VAL A 1 209 ? 35.293 68.546 8.762 1.00 35.57 227 VAL A CA 1
ATOM 1613 C C . VAL A 1 209 ? 35.115 70.020 9.138 1.00 35.88 227 VAL A C 1
ATOM 1614 O O . VAL A 1 209 ? 34.259 70.374 9.955 1.00 36.08 227 VAL A O 1
ATOM 1618 N N . ARG A 1 210 ? 35.944 70.866 8.530 1.00 35.91 228 ARG A N 1
ATOM 1619 C CA . ARG A 1 210 ? 35.897 72.309 8.737 1.00 35.71 228 ARG A CA 1
ATOM 1620 C C . ARG A 1 210 ? 34.560 72.886 8.245 1.00 34.77 228 ARG A C 1
ATOM 1621 O O . ARG A 1 210 ? 34.080 72.519 7.168 1.00 34.84 228 ARG A O 1
ATOM 1629 N N . ARG A 1 211 ? 33.958 73.761 9.053 1.00 33.51 229 ARG A N 1
ATOM 1630 C CA . ARG A 1 211 ? 32.761 74.531 8.665 1.00 32.15 229 ARG A CA 1
ATOM 1631 C C . ARG A 1 211 ? 32.989 76.027 8.932 1.00 30.59 229 ARG A C 1
ATOM 1632 O O . ARG A 1 211 ? 33.563 76.388 9.972 1.00 30.82 229 ARG A O 1
ATOM 1640 N N . ALA A 1 212 ? 32.554 76.882 7.996 1.00 28.52 230 ALA A N 1
ATOM 1641 C CA . ALA A 1 212 ? 32.698 78.344 8.129 1.00 26.03 230 ALA A CA 1
ATOM 1642 C C . ALA A 1 212 ? 31.544 79.103 7.473 1.00 24.34 230 ALA A C 1
ATOM 1643 O O . ALA A 1 212 ? 30.623 78.493 6.896 1.00 25.33 230 ALA A O 1
ATOM 1645 N N . LEU A 1 213 ? 31.615 80.430 7.551 1.00 21.24 231 LEU A N 1
ATOM 1646 C CA . LEU A 1 213 ? 30.541 81.315 7.098 1.00 18.57 231 LEU A CA 1
ATOM 1647 C C . LEU A 1 213 ? 30.906 82.099 5.808 1.00 17.80 231 LEU A C 1
ATOM 1648 O O . LEU A 1 213 ? 30.528 83.259 5.633 1.00 16.57 231 LEU A O 1
ATOM 1653 N N . ASP A 1 214 ? 31.627 81.442 4.902 1.00 16.80 232 ASP A N 1
ATOM 1654 C CA . ASP A 1 214 ? 32.096 82.103 3.681 1.00 17.09 232 ASP A CA 1
ATOM 1655 C C . ASP A 1 214 ? 30.958 82.650 2.822 1.00 15.45 232 ASP A C 1
ATOM 1656 O O . ASP A 1 214 ? 31.055 83.762 2.288 1.00 15.09 232 ASP A O 1
ATOM 1661 N N . LYS A 1 215 ? 29.873 81.874 2.706 1.00 13.46 233 LYS A N 1
ATOM 1662 C CA . LYS A 1 215 ? 28.721 82.315 1.926 1.00 13.52 233 LYS A CA 1
ATOM 1663 C C . LYS A 1 215 ? 28.141 83.623 2.456 1.00 12.86 233 LYS A C 1
ATOM 1664 O O . LYS A 1 215 ? 27.718 84.514 1.686 1.00 12.91 233 LYS A O 1
ATOM 1670 N N . ASP A 1 216 ? 28.085 83.732 3.786 1.00 13.36 234 ASP A N 1
ATOM 1671 C CA . ASP A 1 216 ? 27.498 84.921 4.406 1.00 13.35 234 ASP A CA 1
ATOM 1672 C C . ASP A 1 216 ? 28.375 86.152 4.227 1.00 13.06 234 ASP A C 1
ATOM 1673 O O . ASP A 1 216 ? 27.858 87.247 3.994 1.00 12.29 234 ASP A O 1
ATOM 1678 N N . ILE A 1 217 ? 29.694 85.964 4.295 1.00 12.25 235 ILE A N 1
ATOM 1679 C CA . ILE A 1 217 ? 30.610 87.063 3.983 1.00 13.24 235 ILE A CA 1
ATOM 1680 C C . ILE A 1 217 ? 30.388 87.480 2.540 1.00 12.51 235 ILE A C 1
ATOM 1681 O O . ILE A 1 217 ? 30.285 88.668 2.262 1.00 12.90 235 ILE A O 1
ATOM 1686 N N . GLN A 1 218 ? 30.277 86.509 1.629 1.00 13.05 236 GLN A N 1
ATOM 1687 C CA . GLN A 1 218 ? 30.063 86.836 0.227 1.00 13.75 236 GLN A CA 1
ATOM 1688 C C . GLN A 1 218 ? 28.777 87.647 0.076 1.00 13.85 236 GLN A C 1
ATOM 1689 O O . GLN A 1 218 ? 28.772 88.716 -0.551 1.00 13.92 236 GLN A O 1
ATOM 1695 N N . THR A 1 219 ? 27.686 87.135 0.650 1.00 13.57 237 THR A N 1
ATOM 1696 C CA . THR A 1 219 ? 26.389 87.815 0.578 1.00 13.02 237 THR A CA 1
ATOM 1697 C C . THR A 1 219 ? 26.465 89.275 1.045 1.00 13.12 237 THR A C 1
ATOM 1698 O O . THR A 1 219 ? 25.995 90.193 0.345 1.00 13.61 237 THR A O 1
ATOM 1702 N N . ALA A 1 220 ? 27.053 89.494 2.223 1.00 13.04 238 ALA A N 1
ATOM 1703 C CA . ALA A 1 220 ? 27.194 90.848 2.752 1.00 13.83 238 ALA A CA 1
ATOM 1704 C C . ALA A 1 220 ? 27.996 91.746 1.816 1.00 14.41 238 ALA A C 1
ATOM 1705 O O . ALA A 1 220 ? 27.662 92.910 1.643 1.00 14.83 238 ALA A O 1
ATOM 1707 N N . SER A 1 221 ? 29.032 91.189 1.199 1.00 14.62 239 SER A N 1
ATOM 1708 C CA . SER A 1 221 ? 29.888 91.989 0.315 1.00 15.56 239 SER A CA 1
ATOM 1709 C C . SER A 1 221 ? 29.174 92.336 -0.999 1.00 16.49 239 SER A C 1
ATOM 1710 O O . SER A 1 221 ? 29.603 93.246 -1.722 1.00 16.39 239 SER A O 1
ATOM 1713 N N . GLN A 1 222 ? 28.110 91.592 -1.323 1.00 15.90 240 GLN A N 1
ATOM 1714 C CA . GLN A 1 222 ? 27.405 91.762 -2.603 1.00 16.22 240 GLN A CA 1
ATOM 1715 C C . GLN A 1 222 ? 26.220 92.727 -2.557 1.00 16.73 240 GLN A C 1
ATOM 1716 O O . GLN A 1 222 ? 25.664 93.074 -3.604 1.00 17.54 240 GLN A O 1
A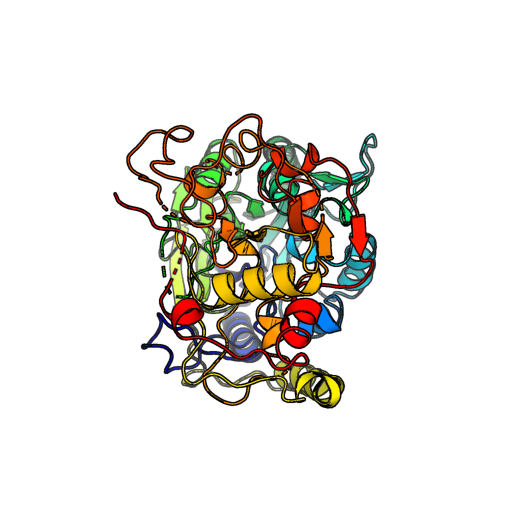TOM 1722 N N . VAL A 1 223 ? 25.814 93.143 -1.364 1.00 15.94 241 VAL A N 1
ATOM 1723 C CA . VAL A 1 223 ? 24.685 94.043 -1.243 1.00 16.57 241 VAL A CA 1
ATOM 1724 C C . VAL A 1 223 ? 25.089 95.310 -0.515 1.00 17.71 241 VAL A C 1
ATOM 1725 O O . VAL A 1 223 ? 26.095 95.342 0.204 1.00 17.70 241 VAL A O 1
ATOM 1729 N N . LYS A 1 224 ? 24.298 96.347 -0.718 1.00 17.74 242 LYS A N 1
ATOM 1730 C CA . LYS A 1 224 ? 24.538 97.644 -0.115 1.00 19.26 242 LYS A CA 1
ATOM 1731 C C . LYS A 1 224 ? 23.354 98.014 0.780 1.00 18.38 242 LYS A C 1
ATOM 1732 O O . LYS A 1 224 ? 22.202 97.885 0.380 1.00 18.03 242 LYS A O 1
ATOM 1738 N N . GLY A 1 225 ? 23.647 98.428 2.011 1.00 17.87 243 GLY A N 1
ATOM 1739 C CA . GLY A 1 225 ? 22.622 98.960 2.895 1.00 17.04 243 GLY A CA 1
ATOM 1740 C C . GLY A 1 225 ? 22.068 97.986 3.914 1.00 16.62 243 GLY A C 1
ATOM 1741 O O . GLY A 1 225 ? 21.090 98.295 4.588 1.00 16.54 243 GLY A O 1
ATOM 1742 N N . LEU A 1 226 ? 22.676 96.808 4.028 1.00 16.25 244 LEU A N 1
ATOM 1743 C CA . LEU A 1 226 ? 22.209 95.840 5.021 1.00 15.32 244 LEU A CA 1
ATOM 1744 C C . LEU A 1 226 ? 22.944 96.096 6.337 1.00 15.32 244 LEU A C 1
ATOM 1745 O O . LEU A 1 226 ? 24.176 96.097 6.393 1.00 15.97 244 LEU A O 1
ATOM 1750 N N . ASP A 1 227 ? 22.190 96.321 7.405 1.00 13.91 245 ASP A N 1
ATOM 1751 C CA . ASP A 1 227 ? 22.819 96.554 8.702 1.00 14.45 245 ASP A CA 1
ATOM 1752 C C . ASP A 1 227 ? 23.262 95.284 9.418 1.00 13.71 245 ASP A C 1
ATOM 1753 O O . ASP A 1 227 ? 24.365 95.213 9.910 1.00 13.59 245 ASP A O 1
ATOM 1758 N N . ILE A 1 228 ? 22.377 94.284 9.476 1.00 12.82 246 ILE A N 1
ATOM 1759 C CA . ILE A 1 228 ? 22.626 93.083 10.245 1.00 12.29 246 ILE A CA 1
ATOM 1760 C C . ILE A 1 228 ? 22.210 91.854 9.413 1.00 11.64 246 ILE A C 1
ATOM 1761 O O . ILE A 1 228 ? 21.127 91.850 8.806 1.00 12.13 246 ILE A O 1
ATOM 1766 N N . LEU A 1 229 ? 23.075 90.849 9.364 1.00 10.94 247 LEU A N 1
ATOM 1767 C CA . LEU A 1 229 ? 22.784 89.595 8.657 1.00 11.30 247 LEU A CA 1
ATOM 1768 C C . LEU A 1 229 ? 22.868 88.487 9.678 1.00 11.66 247 LEU A C 1
ATOM 1769 O O . LEU A 1 229 ? 23.963 88.153 10.157 1.00 12.21 247 LEU A O 1
ATOM 1774 N N . ILE A 1 230 ? 21.707 87.922 10.035 1.00 10.93 248 ILE A N 1
ATOM 1775 C CA . ILE A 1 230 ? 21.686 86.808 10.954 1.00 10.38 248 ILE A CA 1
ATOM 1776 C C . ILE A 1 230 ? 21.549 85.552 10.122 1.00 10.23 248 ILE A C 1
ATOM 1777 O O . ILE A 1 230 ? 20.607 85.412 9.360 1.00 9.69 248 ILE A O 1
ATOM 1782 N N . THR A 1 231 ? 22.497 84.636 10.250 1.00 10.00 249 THR A N 1
ATOM 1783 C CA . THR A 1 231 ? 22.518 83.497 9.354 1.00 10.99 249 THR A CA 1
ATOM 1784 C C . THR A 1 231 ? 22.241 82.201 10.104 1.00 11.06 249 THR A C 1
ATOM 1785 O O . THR A 1 231 ? 22.548 82.055 11.301 1.00 11.79 249 THR A O 1
ATOM 1789 N N . GLY A 1 232 ? 21.590 81.295 9.389 1.00 11.60 250 GLY A N 1
ATOM 1790 C CA . GLY A 1 232 ? 21.448 79.928 9.819 1.00 12.07 250 GLY A CA 1
ATOM 1791 C C . GLY A 1 232 ? 21.780 79.008 8.664 1.00 13.16 250 GLY A C 1
ATOM 1792 O O . GLY A 1 232 ? 21.861 79.448 7.504 1.00 12.80 250 GLY A O 1
ATOM 1793 N N . HIS A 1 233 ? 21.991 77.744 9.024 1.00 12.81 251 HIS A N 1
ATOM 1794 C CA . HIS A 1 233 ? 22.268 76.599 8.145 1.00 13.54 251 HIS A CA 1
ATOM 1795 C C . HIS A 1 233 ? 23.602 75.936 8.505 1.00 13.96 251 HIS A C 1
ATOM 1796 O O . HIS A 1 233 ? 23.671 74.713 8.599 1.00 13.56 251 HIS A O 1
ATOM 1803 N N . ALA A 1 234 ? 24.659 76.732 8.731 1.00 13.01 252 ALA A N 1
ATOM 1804 C CA . ALA A 1 234 ? 25.991 76.133 8.934 1.00 14.28 252 ALA A CA 1
ATOM 1805 C C . ALA A 1 234 ? 26.232 75.616 10.368 1.00 14.46 252 ALA A C 1
ATOM 1806 O O . ALA A 1 234 ? 27.131 74.773 10.601 1.00 15.55 252 ALA A O 1
ATOM 1808 N N . HIS A 1 235 ? 25.445 76.127 11.322 1.00 13.76 253 HIS A N 1
ATOM 1809 C CA . HIS A 1 235 ? 25.625 75.847 12.766 1.00 15.22 253 HIS A CA 1
ATOM 1810 C C . HIS A 1 235 ? 27.016 76.291 13.234 1.00 15.97 253 HIS A C 1
ATOM 1811 O O . HIS A 1 235 ? 27.645 75.618 14.069 1.00 16.89 253 HIS A O 1
ATOM 1818 N N . VAL A 1 236 ? 27.482 77.406 12.690 1.00 15.93 254 VAL A N 1
ATOM 1819 C CA . VAL A 1 236 ? 28.788 77.970 13.073 1.00 16.57 254 VAL A CA 1
ATOM 1820 C C . VAL A 1 236 ? 28.540 79.293 13.765 1.00 15.86 254 VAL A C 1
ATOM 1821 O O . VAL A 1 236 ? 28.077 80.238 13.142 1.00 16.23 254 VAL A O 1
ATOM 1825 N N . GLY A 1 237 ? 28.829 79.349 15.063 1.00 15.95 255 GLY A N 1
ATOM 1826 C CA . GLY A 1 237 ? 28.572 80.558 15.855 1.00 15.78 255 GLY A CA 1
ATOM 1827 C C . GLY A 1 237 ? 29.543 81.679 15.537 1.00 16.54 255 GLY A C 1
ATOM 1828 O O . GLY A 1 237 ? 30.637 81.431 15.011 1.00 18.31 255 GLY A O 1
ATOM 1829 N N . THR A 1 238 ? 29.139 82.913 15.837 1.00 16.02 256 THR A N 1
ATOM 1830 C CA . THR A 1 238 ? 30.015 84.076 15.704 1.00 15.08 256 THR A CA 1
ATOM 1831 C C . THR A 1 238 ? 30.257 84.591 17.124 1.00 15.73 256 THR A C 1
ATOM 1832 O O . THR A 1 238 ? 29.430 85.325 17.659 1.00 15.03 256 THR A O 1
ATOM 1836 N N . PRO A 1 239 ? 31.385 84.191 17.749 1.00 16.76 257 PRO A N 1
ATOM 1837 C CA . PRO A 1 239 ? 31.676 84.704 19.098 1.00 16.78 257 PRO A CA 1
ATOM 1838 C C . PRO A 1 239 ? 31.944 86.228 19.120 1.00 16.60 257 PRO A C 1
ATOM 1839 O O . PRO A 1 239 ? 31.736 86.884 20.154 1.00 15.72 257 PRO A O 1
ATOM 1843 N N . GLU A 1 240 ? 32.399 86.780 17.990 1.00 16.63 258 GLU A N 1
ATOM 1844 C CA . GLU A 1 240 ? 32.371 88.223 17.752 1.00 16.99 258 GLU A CA 1
ATOM 1845 C C . GLU A 1 240 ? 31.651 88.408 16.424 1.00 16.34 258 GLU A C 1
ATOM 1846 O O . GLU A 1 240 ? 31.758 87.565 15.550 1.00 15.87 258 GLU A O 1
ATOM 1852 N N . PRO A 1 241 ? 30.913 89.508 16.275 1.00 15.46 259 PRO A N 1
ATOM 1853 C CA . PRO A 1 241 ? 30.272 89.770 14.988 1.00 15.16 259 PRO A CA 1
ATOM 1854 C C . PRO A 1 241 ? 31.307 89.822 13.857 1.00 15.94 259 PRO A C 1
ATOM 1855 O O . PRO A 1 241 ? 32.453 90.264 14.070 1.00 15.91 259 PRO A O 1
ATOM 1859 N N . ILE A 1 242 ? 30.942 89.344 12.679 1.00 14.84 260 ILE A N 1
ATOM 1860 C CA . ILE A 1 242 ? 31.848 89.464 11.530 1.00 15.36 260 ILE A CA 1
ATOM 1861 C C . ILE A 1 242 ? 31.421 90.705 10.767 1.00 16.05 260 ILE A C 1
ATOM 1862 O O . ILE A 1 242 ? 30.302 90.790 10.242 1.00 15.72 260 ILE A O 1
ATOM 1867 N N . LYS A 1 243 ? 32.325 91.678 10.702 1.00 16.85 261 LYS A N 1
ATOM 1868 C CA . LYS A 1 243 ? 32.006 92.933 10.054 1.00 16.93 261 LYS A CA 1
ATOM 1869 C C . LYS A 1 243 ? 32.444 92.928 8.579 1.00 17.03 261 LYS A C 1
ATOM 1870 O O . LYS A 1 243 ? 33.612 92.688 8.263 1.00 17.53 261 LYS A O 1
ATOM 1876 N N . VAL A 1 244 ? 31.493 93.201 7.686 1.00 16.62 262 VAL A N 1
ATOM 1877 C CA . VAL A 1 244 ? 31.738 93.246 6.236 1.00 15.97 262 VAL A CA 1
ATOM 1878 C C . VAL A 1 244 ? 31.119 94.530 5.720 1.00 16.30 262 VAL A C 1
ATOM 1879 O O . VAL A 1 244 ? 29.918 94.601 5.531 1.00 15.20 262 VAL A O 1
ATOM 1883 N N . GLY A 1 245 ? 31.949 95.560 5.498 1.00 16.16 263 GLY A N 1
ATOM 1884 C CA . GLY A 1 245 ? 31.428 96.898 5.222 1.00 16.37 263 GLY A CA 1
ATOM 1885 C C . GLY A 1 245 ? 30.696 97.348 6.475 1.00 17.05 263 GLY A C 1
ATOM 1886 O O . GLY A 1 245 ? 31.216 97.174 7.588 1.00 16.81 263 GLY A O 1
ATOM 1887 N N . ASN A 1 246 ? 29.499 97.916 6.298 1.00 17.96 264 ASN A N 1
ATOM 1888 C CA A ASN A 1 246 ? 28.680 98.314 7.452 0.50 18.61 264 ASN A CA 1
ATOM 1889 C CA B ASN A 1 246 ? 28.675 98.334 7.422 0.50 18.52 264 ASN A CA 1
ATOM 1890 C C . ASN A 1 246 ? 27.751 97.208 7.927 1.00 18.53 264 ASN A C 1
ATOM 1891 O O . ASN A 1 246 ? 26.895 97.436 8.786 1.00 20.54 264 ASN A O 1
ATOM 1900 N N . THR A 1 247 ? 27.921 96.001 7.405 1.00 17.28 265 THR A N 1
ATOM 1901 C CA . THR A 1 247 ? 27.065 94.878 7.830 1.00 15.62 265 THR A CA 1
ATOM 1902 C C . THR A 1 247 ? 27.705 94.041 8.943 1.00 15.11 265 THR A C 1
ATOM 1903 O O . THR A 1 247 ? 28.881 93.664 8.841 1.00 14.92 265 THR A O 1
ATOM 1907 N N . LEU A 1 248 ? 26.929 93.702 9.981 1.00 13.22 266 LEU A N 1
ATOM 1908 C CA . LEU A 1 248 ? 27.427 92.744 10.958 1.00 13.04 266 LEU A CA 1
ATOM 1909 C C . LEU A 1 248 ? 26.772 91.389 10.723 1.00 13.04 266 LEU A C 1
ATOM 1910 O O . LEU A 1 248 ? 25.545 91.326 10.660 1.00 13.20 266 LEU A O 1
ATOM 1915 N N . ILE A 1 249 ? 27.585 90.338 10.627 1.00 12.33 267 ILE A N 1
ATOM 1916 C CA . ILE A 1 249 ? 27.101 88.969 10.422 1.00 11.96 267 ILE A CA 1
ATOM 1917 C C . ILE A 1 249 ? 27.117 88.245 11.767 1.00 11.75 267 ILE A C 1
ATOM 1918 O O . ILE A 1 249 ? 28.144 88.226 12.460 1.00 11.36 267 ILE A O 1
ATOM 1923 N N . LEU A 1 250 ? 25.984 87.626 12.116 1.00 11.56 268 LEU A N 1
ATOM 1924 C CA . LEU A 1 250 ? 25.760 87.006 13.421 1.00 11.75 268 LEU A CA 1
ATOM 1925 C C . LEU A 1 250 ? 25.216 85.594 13.244 1.00 11.88 268 LEU A C 1
ATOM 1926 O O . LEU A 1 250 ? 24.370 85.355 12.356 1.00 11.74 268 LEU A O 1
ATOM 1931 N N . SER A 1 251 ? 25.688 84.663 14.070 1.00 11.36 269 SER A N 1
ATOM 1932 C CA . SER A 1 251 ? 25.112 83.313 14.094 1.00 11.79 269 SER A CA 1
ATOM 1933 C C . SER A 1 251 ? 25.367 82.624 15.434 1.00 11.33 269 SER A C 1
ATOM 1934 O O . SER A 1 251 ? 26.135 83.135 16.278 1.00 11.32 269 SER A O 1
ATOM 1937 N N . THR A 1 252 ? 24.703 81.492 15.644 1.00 10.74 270 THR A N 1
ATOM 1938 C CA . THR A 1 252 ? 24.921 80.668 16.843 1.00 10.99 270 THR A CA 1
ATOM 1939 C C . THR A 1 252 ? 25.411 79.266 16.449 1.00 12.33 270 THR A C 1
ATOM 1940 O O . THR A 1 252 ? 25.373 78.864 15.271 1.00 11.85 270 THR A O 1
ATOM 1944 N N . ASP A 1 253 ? 25.815 78.496 17.456 1.00 12.53 271 ASP A N 1
ATOM 1945 C CA . ASP A 1 253 ? 26.274 77.135 17.240 1.00 12.87 271 ASP A CA 1
ATOM 1946 C C . ASP A 1 253 ? 25.166 76.103 17.120 1.00 13.03 271 ASP A C 1
ATOM 1947 O O . ASP A 1 253 ? 25.459 74.921 17.007 1.00 13.80 271 ASP A O 1
ATOM 1952 N N . SER A 1 254 ? 23.919 76.572 17.122 1.00 12.59 272 SER A N 1
ATOM 1953 C CA . SER A 1 254 ? 22.721 75.730 16.893 1.00 12.50 272 SER A CA 1
ATOM 1954 C C . SER A 1 254 ? 22.232 75.012 18.150 1.00 13.24 272 SER A C 1
ATOM 1955 O O . SER A 1 254 ? 22.949 74.892 19.164 1.00 13.02 272 SER A O 1
ATOM 1958 N N . GLY A 1 255 ? 20.994 74.526 18.064 1.00 12.42 273 GLY A N 1
ATOM 1959 C CA . GLY A 1 255 ? 20.426 73.621 19.057 1.00 12.03 273 GLY A CA 1
ATOM 1960 C C . GLY A 1 255 ? 20.210 74.268 20.408 1.00 11.98 273 GLY A C 1
ATOM 1961 O O . GLY A 1 255 ? 19.989 73.563 21.390 1.00 12.44 273 GLY A O 1
ATOM 1962 N N . GLY A 1 256 ? 20.268 75.598 20.452 1.00 11.54 274 GLY A N 1
ATOM 1963 C CA . GLY A 1 256 ? 20.177 76.337 21.730 1.00 11.92 274 GLY A CA 1
ATOM 1964 C C . GLY A 1 256 ? 21.407 76.156 22.625 1.00 12.85 274 GLY A C 1
ATOM 1965 O O . GLY A 1 256 ? 21.380 76.472 23.834 1.00 13.03 274 GLY A O 1
ATOM 1966 N N . ILE A 1 257 ? 22.505 75.667 22.052 1.00 12.69 275 ILE A N 1
ATOM 1967 C CA . ILE A 1 257 ? 23.781 75.595 22.801 1.00 13.06 275 ILE A CA 1
ATOM 1968 C C . ILE A 1 257 ? 24.182 77.005 23.232 1.00 13.38 275 ILE A C 1
ATOM 1969 O O . ILE A 1 257 ? 24.627 77.210 24.370 1.00 13.61 275 ILE A O 1
ATOM 1974 N N . ASP A 1 258 ? 23.993 77.984 22.349 1.00 12.24 276 ASP A N 1
ATOM 1975 C CA . ASP A 1 258 ? 24.239 79.373 22.713 1.00 12.33 276 ASP A CA 1
ATOM 1976 C C . ASP A 1 258 ? 23.214 80.316 22.096 1.00 12.61 276 ASP A C 1
ATOM 1977 O O . ASP A 1 258 ? 22.475 79.929 21.182 1.00 11.78 276 ASP A O 1
ATOM 1982 N N . VAL A 1 259 ? 23.103 81.509 22.665 1.00 11.21 277 VAL A N 1
ATOM 1983 C CA . VAL A 1 259 ? 22.160 82.520 22.204 1.00 11.18 277 VAL A CA 1
ATOM 1984 C C . VAL A 1 259 ? 22.953 83.793 22.061 1.00 11.78 277 VAL A C 1
ATOM 1985 O O . VAL A 1 259 ? 23.698 84.168 22.970 1.00 12.39 277 VAL A O 1
ATOM 1989 N N . GLY A 1 260 ? 22.829 84.435 20.908 1.00 11.39 278 GLY A N 1
ATOM 1990 C CA . GLY A 1 260 ? 23.544 85.689 20.674 1.00 12.46 278 GLY A CA 1
ATOM 1991 C C . GLY A 1 260 ? 22.805 86.902 21.191 1.00 13.12 278 GLY A C 1
ATOM 1992 O O . GLY A 1 260 ? 21.580 87.012 21.085 1.00 12.51 278 GLY A O 1
ATOM 1993 N N . LYS A 1 261 ? 23.569 87.827 21.749 1.00 12.62 279 LYS A N 1
ATOM 1994 C CA . LYS A 1 261 ? 23.017 89.105 22.178 1.00 14.12 279 LYS A CA 1
ATOM 1995 C C . LYS A 1 261 ? 23.885 90.264 21.716 1.00 13.63 279 LYS A C 1
ATOM 1996 O O . LYS A 1 261 ? 25.058 90.374 22.122 1.00 14.09 279 LYS A O 1
ATOM 2002 N N . LEU A 1 262 ? 23.296 91.127 20.894 1.00 13.39 280 LEU A N 1
ATOM 2003 C CA . LEU A 1 262 ? 23.980 92.297 20.339 1.00 14.76 280 LEU A CA 1
ATOM 2004 C C . LEU A 1 262 ? 23.335 93.585 20.869 1.00 15.24 280 LEU A C 1
ATOM 2005 O O . LEU A 1 262 ? 22.142 93.779 20.718 1.00 15.26 280 LEU A O 1
ATOM 2010 N N . VAL A 1 263 ? 24.121 94.452 21.518 1.00 15.50 281 VAL A N 1
ATOM 2011 C CA . VAL A 1 263 ? 23.599 95.745 21.992 1.00 16.43 281 VAL A CA 1
ATOM 2012 C C . VAL A 1 263 ? 24.242 96.866 21.176 1.00 16.77 281 VAL A C 1
ATOM 2013 O O . VAL A 1 263 ? 25.479 96.984 21.134 1.00 17.81 281 VAL A O 1
ATOM 2017 N N . LEU A 1 264 ? 23.405 97.651 20.509 1.00 16.95 282 LEU A N 1
ATOM 2018 C CA . LEU A 1 264 ? 23.834 98.752 19.657 1.00 18.26 282 LEU A CA 1
ATOM 2019 C C . LEU A 1 264 ? 23.532 100.101 20.296 1.00 19.32 282 LEU A C 1
ATOM 2020 O O . LEU A 1 264 ? 22.538 100.253 21.010 1.00 18.66 282 LEU A O 1
ATOM 2025 N N . ASP A 1 265 ? 24.409 101.066 20.036 1.00 20.11 283 ASP A N 1
ATOM 2026 C CA . ASP A 1 265 ? 24.160 102.444 20.383 1.00 22.51 283 ASP A CA 1
ATOM 2027 C C . ASP A 1 265 ? 23.566 103.086 19.138 1.00 22.05 283 ASP A C 1
ATOM 2028 O O . ASP A 1 265 ? 24.235 103.168 18.096 1.00 21.82 283 ASP A O 1
ATOM 2033 N N . TYR A 1 266 ? 22.302 103.503 19.226 1.00 22.18 284 TYR A N 1
ATOM 2034 C CA . TYR A 1 266 ? 21.635 104.108 18.088 1.00 22.54 284 TYR A CA 1
ATOM 2035 C C . TYR A 1 266 ? 21.292 105.568 18.389 1.00 23.62 284 TYR A C 1
ATOM 2036 O O . TYR A 1 266 ? 20.719 105.862 19.428 1.00 23.44 284 TYR A O 1
ATOM 2045 N N . LYS A 1 267 ? 21.663 106.473 17.483 1.00 24.75 285 LYS A N 1
ATOM 2046 C CA . LYS A 1 267 ? 21.474 107.918 17.715 1.00 26.19 285 LYS A CA 1
ATOM 2047 C C . LYS A 1 267 ? 20.587 108.590 16.660 1.00 26.64 285 LYS A C 1
ATOM 2048 O O . LYS A 1 267 ? 20.824 109.731 16.257 1.00 26.82 285 LYS A O 1
ATOM 2054 N N . GLU A 1 268 ? 19.571 107.854 16.199 1.00 27.03 286 GLU A N 1
ATOM 2055 C CA . GLU A 1 268 ? 18.501 108.394 15.352 1.00 27.14 286 GLU A CA 1
ATOM 2056 C C . GLU A 1 268 ? 18.914 108.747 13.930 1.00 26.38 286 GLU A C 1
ATOM 2057 O O . GLU A 1 268 ? 18.185 109.445 13.218 1.00 26.27 286 GLU A O 1
ATOM 2063 N N . LYS A 1 269 ? 20.077 108.263 13.511 1.00 25.38 287 LYS A N 1
ATOM 2064 C CA . LYS A 1 269 ? 20.492 108.384 12.122 1.00 25.42 287 LYS A CA 1
ATOM 2065 C C . LYS A 1 269 ? 20.332 107.005 11.456 1.00 23.86 287 LYS A C 1
ATOM 2066 O O . LYS A 1 269 ? 21.146 106.112 11.690 1.00 23.33 287 LYS A O 1
ATOM 2072 N N . PRO A 1 270 ? 19.274 106.828 10.631 1.00 23.25 288 PRO A N 1
ATOM 2073 C CA . PRO A 1 270 ? 19.014 105.477 10.082 1.00 22.31 288 PRO A CA 1
ATOM 2074 C C . PRO A 1 270 ? 20.244 104.817 9.470 1.00 21.48 288 PRO A C 1
ATOM 2075 O O . PRO A 1 270 ? 21.029 105.474 8.786 1.00 20.68 288 PRO A O 1
ATOM 2079 N N . HIS A 1 271 ? 20.429 103.539 9.798 1.00 20.62 289 HIS A N 1
ATOM 2080 C CA . HIS A 1 271 ? 21.520 102.681 9.287 1.00 21.19 289 HIS A CA 1
ATOM 2081 C C . HIS A 1 271 ? 22.910 103.026 9.831 1.00 21.17 289 HIS A C 1
ATOM 2082 O O . HIS A 1 271 ? 23.914 102.512 9.352 1.00 21.31 289 HIS A O 1
ATOM 2089 N N . ASN A 1 272 ? 22.947 103.869 10.856 1.00 21.07 290 ASN A N 1
ATOM 2090 C CA . ASN A 1 272 ? 24.196 104.250 11.528 1.00 21.71 290 ASN A CA 1
ATOM 2091 C C . ASN A 1 272 ? 24.107 103.885 13.007 1.00 21.38 290 ASN A C 1
ATOM 2092 O O . ASN A 1 272 ? 23.151 104.241 13.679 1.00 20.55 290 ASN A O 1
ATOM 2097 N N . PHE A 1 273 ? 25.105 103.163 13.501 1.00 21.05 291 PHE A N 1
ATOM 2098 C CA . PHE A 1 273 ? 25.061 102.645 14.860 1.00 21.60 291 PHE A CA 1
ATOM 2099 C C . PHE A 1 273 ? 26.475 102.251 15.220 1.00 21.46 291 PHE A C 1
ATOM 2100 O O . PHE A 1 273 ? 27.315 102.086 14.335 1.00 22.28 291 PHE A O 1
ATOM 2108 N N . THR A 1 274 ? 26.736 102.100 16.508 1.00 21.04 292 THR A N 1
ATOM 2109 C CA . THR A 1 274 ? 27.974 101.479 16.942 1.00 21.30 292 THR A CA 1
ATOM 2110 C C . THR A 1 274 ? 27.627 100.334 17.857 1.00 20.22 292 THR A C 1
ATOM 2111 O O . THR A 1 274 ? 26.539 100.309 18.438 1.00 20.01 292 THR A O 1
ATOM 2115 N N . VAL A 1 275 ? 28.553 99.389 17.980 1.00 19.69 293 VAL A N 1
ATOM 2116 C CA . VAL A 1 275 ? 28.355 98.238 18.842 1.00 19.05 293 VAL A CA 1
ATOM 2117 C C . VAL A 1 275 ? 28.739 98.582 20.281 1.00 19.30 293 VAL A C 1
ATOM 2118 O O . VAL A 1 275 ? 29.892 98.937 20.560 1.00 18.90 293 VAL A O 1
ATOM 2122 N N . LYS A 1 276 ? 27.775 98.473 21.184 1.00 18.50 294 LYS A N 1
ATOM 2123 C CA . LYS A 1 276 ? 28.039 98.695 22.601 1.00 19.13 294 LYS A CA 1
ATOM 2124 C C . LYS A 1 276 ? 28.550 97.413 23.272 1.00 19.08 294 LYS A C 1
ATOM 2125 O O . LYS A 1 276 ? 29.545 97.428 24.002 1.00 19.32 294 LYS A O 1
ATOM 2131 N N . ASN A 1 277 ? 27.886 96.291 23.013 1.00 18.60 295 ASN A N 1
ATOM 2132 C CA . ASN A 1 277 ? 28.334 95.039 23.566 1.00 18.74 295 ASN A CA 1
ATOM 2133 C C . ASN A 1 277 ? 27.865 93.898 22.676 1.00 17.55 295 ASN A C 1
ATOM 2134 O O . ASN A 1 277 ? 26.862 94.024 21.975 1.00 17.18 295 ASN A O 1
ATOM 2139 N N . PHE A 1 278 ? 28.611 92.809 22.689 1.00 16.23 296 PHE A N 1
ATOM 2140 C CA . PHE A 1 278 ? 28.138 91.581 22.059 1.00 15.37 296 PHE A CA 1
ATOM 2141 C C . PHE A 1 278 ? 28.554 90.391 22.875 1.00 15.64 296 PHE A C 1
ATOM 2142 O O . PHE A 1 278 ? 29.698 90.319 23.325 1.00 15.80 296 PHE A O 1
ATOM 2150 N N . GLU A 1 279 ? 27.652 89.426 23.034 1.00 14.26 297 GLU A N 1
ATOM 2151 C CA . GLU A 1 279 ? 28.016 88.182 23.677 1.00 13.60 297 GLU A CA 1
ATOM 2152 C C . GLU A 1 279 ? 27.297 87.029 23.000 1.00 13.33 297 GLU A C 1
ATOM 2153 O O . GLU A 1 279 ? 26.097 87.107 22.781 1.00 13.45 297 GLU A O 1
ATOM 2159 N N . LEU A 1 280 ? 28.024 85.958 22.712 1.00 12.88 298 LEU A N 1
ATOM 2160 C CA . LEU A 1 280 ? 27.375 84.703 22.323 1.00 13.03 298 LEU A CA 1
ATOM 2161 C C . LEU A 1 280 ? 27.437 83.837 23.580 1.00 13.94 298 LEU A C 1
ATOM 2162 O O . LEU A 1 280 ? 28.495 83.331 23.923 1.00 14.56 298 LEU A O 1
ATOM 2167 N N . LYS A 1 281 ? 26.302 83.687 24.271 1.00 13.66 299 LYS A N 1
ATOM 2168 C CA . LYS A 1 281 ? 26.272 83.081 25.614 1.00 14.07 299 LYS A CA 1
ATOM 2169 C C . LYS A 1 281 ? 25.873 81.626 25.577 1.00 13.87 299 LYS A C 1
ATOM 2170 O O . LYS A 1 281 ? 24.796 81.309 25.081 1.00 13.84 299 LYS A O 1
ATOM 2176 N N . THR A 1 282 ? 26.721 80.742 26.112 1.00 13.49 300 THR A N 1
ATOM 2177 C CA . THR A 1 282 ? 26.365 79.324 26.254 1.00 13.52 300 THR A CA 1
ATOM 2178 C C . THR A 1 282 ? 25.298 79.123 27.333 1.00 13.07 300 THR A C 1
ATOM 2179 O O . THR A 1 282 ? 25.401 79.666 28.430 1.00 13.89 300 THR A O 1
ATOM 2183 N N . ILE A 1 283 ? 24.291 78.319 27.007 1.00 13.16 301 ILE A N 1
ATOM 2184 C CA . ILE A 1 283 ? 23.166 78.097 27.905 1.00 13.54 301 ILE A CA 1
ATOM 2185 C C . ILE A 1 283 ? 23.411 76.806 28.658 1.00 13.28 301 ILE A C 1
ATOM 2186 O O . ILE A 1 283 ? 23.333 75.726 28.082 1.00 13.52 301 ILE A O 1
ATOM 2191 N N . TYR A 1 284 ? 23.738 76.939 29.946 1.00 13.76 302 TYR A N 1
ATOM 2192 C CA . TYR A 1 284 ? 23.817 75.797 30.833 1.00 13.90 302 TYR A CA 1
ATOM 2193 C C . TYR A 1 284 ? 22.543 75.746 31.652 1.00 13.55 302 TYR A C 1
ATOM 2194 O O . TYR A 1 284 ? 22.187 76.711 32.320 1.00 14.52 302 TYR A O 1
ATOM 2203 N N . ALA A 1 285 ? 21.850 74.622 31.571 1.00 13.48 303 ALA A N 1
ATOM 2204 C CA . ALA A 1 285 ? 20.550 74.465 32.191 1.00 14.81 303 ALA A CA 1
ATOM 2205 C C . ALA A 1 285 ? 20.592 74.729 33.685 1.00 16.11 303 ALA A C 1
ATOM 2206 O O . ALA A 1 285 ? 19.633 75.283 34.231 1.00 16.90 303 ALA A O 1
ATOM 2208 N N . ASP A 1 286 ? 21.696 74.355 34.337 1.00 16.83 304 ASP A N 1
ATOM 2209 C CA . ASP A 1 286 ? 21.809 74.521 35.796 1.00 18.12 304 ASP A CA 1
ATOM 2210 C C . ASP A 1 286 ? 21.990 75.989 36.216 1.00 18.39 304 ASP A C 1
ATOM 2211 O O . ASP A 1 286 ? 21.999 76.296 37.423 1.00 19.61 304 ASP A O 1
ATOM 2216 N N . GLU A 1 287 ? 22.110 76.893 35.234 1.00 16.94 305 GLU A N 1
ATOM 2217 C CA . GLU A 1 287 ? 22.223 78.339 35.488 1.00 16.78 305 GLU A CA 1
ATOM 2218 C C . GLU A 1 287 ? 20.934 79.108 35.213 1.00 16.52 305 GLU A C 1
ATOM 2219 O O . GLU A 1 287 ? 20.866 80.342 35.437 1.00 16.99 305 GLU A O 1
ATOM 2225 N N . TRP A 1 288 ? 19.907 78.404 34.728 1.00 15.57 306 TRP A N 1
ATOM 2226 C CA . TRP A 1 288 ? 18.658 79.053 34.321 1.00 15.31 306 TRP A CA 1
ATOM 2227 C C . TRP A 1 288 ? 17.419 78.463 34.971 1.00 16.12 306 TRP A C 1
ATOM 2228 O O . TRP A 1 288 ? 17.346 77.253 35.154 1.00 16.84 306 TRP A O 1
ATOM 2239 N N . LYS A 1 289 ? 16.447 79.326 35.278 1.00 16.94 307 LYS A N 1
ATOM 2240 C CA . LYS A 1 289 ? 15.115 78.884 35.679 1.00 17.66 307 LYS A CA 1
ATOM 2241 C C . LYS A 1 289 ? 14.244 78.732 34.432 1.00 16.21 307 LYS A C 1
ATOM 2242 O O . LYS A 1 289 ? 14.091 79.698 33.699 1.00 17.24 307 LYS A O 1
ATOM 2248 N N . PRO A 1 290 ? 13.702 77.533 34.179 1.00 15.55 308 PRO A N 1
ATOM 2249 C CA . PRO A 1 290 ? 12.922 77.375 32.936 1.00 15.14 308 PRO A CA 1
ATOM 2250 C C . PRO A 1 290 ? 11.582 78.108 33.007 1.00 14.86 308 PRO A C 1
ATOM 2251 O O . PRO A 1 290 ? 10.925 78.095 34.054 1.00 14.97 308 PRO A O 1
ATOM 2255 N N . ASP A 1 291 ? 11.187 78.769 31.925 1.00 14.67 309 ASP A N 1
ATOM 2256 C CA . ASP A 1 291 ? 9.903 79.460 31.891 1.00 14.29 309 ASP A CA 1
ATOM 2257 C C . ASP A 1 291 ? 8.784 78.439 32.101 1.00 14.95 309 ASP A C 1
ATOM 2258 O O . ASP A 1 291 ? 8.712 77.448 31.384 1.00 13.78 309 ASP A O 1
ATOM 2263 N N . GLN A 1 292 ? 7.904 78.682 33.079 1.00 14.57 310 GLN A N 1
ATOM 2264 C CA A GLN A 1 292 ? 6.915 77.666 33.408 0.50 15.00 310 GLN A CA 1
ATOM 2265 C CA B GLN A 1 292 ? 6.853 77.709 33.439 0.50 14.71 310 GLN A CA 1
ATOM 2266 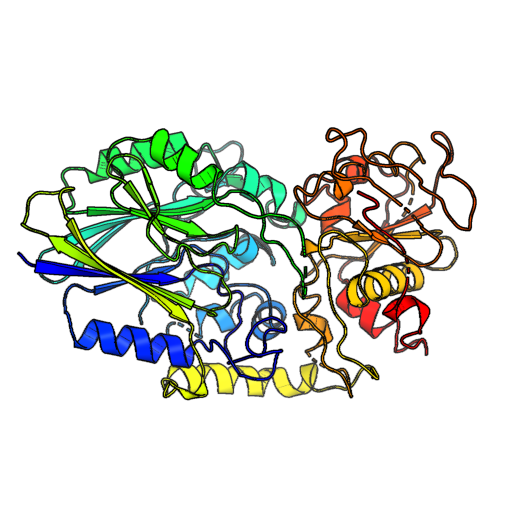C C . GLN A 1 292 ? 5.892 77.402 32.300 1.00 15.20 310 GLN A C 1
ATOM 2267 O O . GLN A 1 292 ? 5.520 76.250 32.093 1.00 15.70 310 GLN A O 1
ATOM 2278 N N . GLN A 1 293 ? 5.461 78.445 31.581 1.00 14.96 311 GLN A N 1
ATOM 2279 C CA . GLN A 1 293 ? 4.503 78.275 30.480 1.00 16.92 311 GLN A CA 1
ATOM 2280 C C . GLN A 1 293 ? 5.110 77.475 29.324 1.00 15.88 311 GLN A C 1
ATOM 2281 O O . GLN A 1 293 ? 4.473 76.551 28.789 1.00 15.87 311 GLN A O 1
ATOM 2287 N N . THR A 1 294 ? 6.340 77.818 28.935 1.00 14.40 312 THR A N 1
ATOM 2288 C CA . THR A 1 294 ? 7.001 77.034 27.893 1.00 13.58 312 THR A CA 1
ATOM 2289 C C . THR A 1 294 ? 7.163 75.580 28.324 1.00 13.61 312 THR A C 1
ATOM 2290 O O . THR A 1 294 ? 6.840 74.663 27.562 1.00 13.57 312 THR A O 1
ATOM 2294 N N . LYS A 1 295 ? 7.646 75.355 29.546 1.00 13.94 313 LYS A N 1
ATOM 2295 C CA . LYS A 1 295 ? 7.809 74.003 30.047 1.00 13.97 313 LYS A CA 1
ATOM 2296 C C . LYS A 1 295 ? 6.484 73.252 30.084 1.00 13.91 313 LYS A C 1
ATOM 2297 O O . LYS A 1 295 ? 6.462 72.071 29.789 1.00 13.10 313 LYS A O 1
ATOM 2303 N N . GLN A 1 296 ? 5.395 73.927 30.442 1.00 14.07 314 GLN A N 1
ATOM 2304 C CA . GLN A 1 296 ? 4.073 73.258 30.503 1.00 14.96 314 GLN A CA 1
ATOM 2305 C C . GLN A 1 296 ? 3.670 72.707 29.138 1.00 14.39 314 GLN A C 1
ATOM 2306 O O . GLN A 1 296 ? 3.166 71.588 29.032 1.00 14.73 314 GLN A O 1
ATOM 2312 N N . VAL A 1 297 ? 3.889 73.506 28.096 1.00 13.97 315 VAL A N 1
ATOM 2313 C CA . VAL A 1 297 ? 3.520 73.097 26.747 1.00 13.71 315 VAL A CA 1
ATOM 2314 C C . VAL A 1 297 ? 4.400 71.939 26.289 1.00 13.36 315 VAL A C 1
ATOM 2315 O O . VAL A 1 297 ? 3.893 70.957 25.737 1.00 13.13 315 VAL A O 1
ATOM 2319 N N . ILE A 1 298 ? 5.706 72.027 26.549 1.00 12.95 316 ILE A N 1
ATOM 2320 C CA . ILE A 1 298 ? 6.591 70.874 26.284 1.00 13.73 316 ILE A CA 1
ATOM 2321 C C . ILE A 1 298 ? 6.117 69.606 27.009 1.00 14.59 316 ILE A C 1
ATOM 2322 O O . ILE A 1 298 ? 6.034 68.542 26.401 1.00 14.28 316 ILE A O 1
ATOM 2327 N N . ASP A 1 299 ? 5.815 69.728 28.308 1.00 15.37 317 ASP A N 1
ATOM 2328 C CA . ASP A 1 299 ? 5.412 68.576 29.110 1.00 15.56 317 ASP A CA 1
ATOM 2329 C C . ASP A 1 299 ? 4.147 67.909 28.581 1.00 15.71 317 ASP A C 1
ATOM 2330 O O . ASP A 1 299 ? 4.066 66.691 28.564 1.00 15.81 317 ASP A O 1
ATOM 2335 N N . GLY A 1 300 ? 3.169 68.715 28.163 1.00 14.79 318 GLY A N 1
ATOM 2336 C CA . GLY A 1 300 ? 1.920 68.191 27.629 1.00 15.26 318 GLY A CA 1
ATOM 2337 C C . GLY A 1 300 ? 2.166 67.348 26.402 1.00 14.94 318 GLY A C 1
ATOM 2338 O O . GLY A 1 300 ? 1.520 66.300 26.225 1.00 15.00 318 GLY A O 1
ATOM 2339 N N . TRP A 1 301 ? 3.080 67.810 25.541 1.00 13.90 319 TRP A N 1
ATOM 2340 C CA . TRP A 1 301 ? 3.389 67.088 24.312 1.00 14.02 319 TRP A CA 1
ATOM 2341 C C . TRP A 1 301 ? 4.150 65.814 24.632 1.00 14.54 319 TRP A C 1
ATOM 2342 O O . TRP A 1 301 ? 3.899 64.767 24.033 1.00 14.60 319 TRP A O 1
ATOM 2353 N N . ASN A 1 302 ? 5.072 65.888 25.580 1.00 15.59 320 ASN A N 1
ATOM 2354 C CA . ASN A 1 302 ? 5.809 64.669 25.973 1.00 17.62 320 ASN A CA 1
ATOM 2355 C C . ASN A 1 302 ? 4.878 63.589 26.515 1.00 18.18 320 ASN A C 1
ATOM 2356 O O . ASN A 1 302 ? 5.046 62.407 26.218 1.00 18.74 320 ASN A O 1
ATOM 2361 N N . LYS A 1 303 ? 3.889 63.999 27.297 1.00 18.59 321 LYS A N 1
ATOM 2362 C CA . LYS A 1 303 ? 2.938 63.048 27.851 1.00 19.69 321 LYS A CA 1
ATOM 2363 C C . LYS A 1 303 ? 2.172 62.359 26.735 1.00 18.74 321 LYS A C 1
ATOM 2364 O O . LYS A 1 303 ? 1.942 61.166 26.796 1.00 19.33 321 LYS A O 1
ATOM 2370 N N . LYS A 1 304 ? 1.796 63.112 25.713 1.00 18.00 322 LYS A N 1
ATOM 2371 C CA . LYS A 1 304 ? 1.026 62.570 24.594 1.00 18.85 322 LYS A CA 1
ATOM 2372 C C . LYS A 1 304 ? 1.833 61.529 23.832 1.00 18.43 322 LYS A C 1
ATOM 2373 O O . LYS A 1 304 ? 1.276 60.515 23.377 1.00 17.94 322 LYS A O 1
ATOM 2379 N N . LEU A 1 305 ? 3.141 61.786 23.688 1.00 16.67 323 LEU A N 1
ATOM 2380 C CA . LEU A 1 305 ? 4.007 60.944 22.870 1.00 16.74 323 LEU A CA 1
ATOM 2381 C C . LEU A 1 305 ? 4.627 59.771 23.627 1.00 17.31 323 LEU A C 1
ATOM 2382 O O . LEU A 1 305 ? 5.141 58.839 23.015 1.00 17.23 323 LEU A O 1
ATOM 2387 N N . ASP A 1 306 ? 4.585 59.835 24.952 1.00 18.91 324 ASP A N 1
ATOM 2388 C CA . ASP A 1 306 ? 5.333 58.926 25.802 1.00 21.38 324 ASP A CA 1
ATOM 2389 C C . ASP A 1 306 ? 5.098 57.448 25.482 1.00 22.21 324 ASP A C 1
ATOM 2390 O O . ASP A 1 306 ? 6.052 56.673 25.395 1.00 21.94 324 ASP A O 1
ATOM 2395 N N . GLU A 1 307 ? 3.833 57.064 25.342 1.00 22.76 325 GLU A N 1
ATOM 2396 C CA . GLU A 1 307 ? 3.465 55.663 25.095 1.00 25.09 325 GLU A CA 1
ATOM 2397 C C . GLU A 1 307 ? 4.280 55.057 23.943 1.00 24.74 325 GLU A C 1
ATOM 2398 O O . GLU A 1 307 ? 4.874 53.968 24.075 1.00 25.09 325 GLU A O 1
ATOM 2404 N N . VAL A 1 308 ? 4.317 55.775 22.823 1.00 23.11 326 VAL A N 1
ATOM 2405 C CA . VAL A 1 308 ? 5.031 55.317 21.638 1.00 22.82 326 VAL A CA 1
ATOM 2406 C C . VAL A 1 308 ? 6.549 55.344 21.849 1.00 21.52 326 VAL A C 1
ATOM 2407 O O . VAL A 1 308 ? 7.241 54.355 21.581 1.00 22.34 326 VAL A O 1
ATOM 2411 N N . VAL A 1 309 ? 7.073 56.451 22.359 1.00 19.59 327 VAL A N 1
ATOM 2412 C CA . VAL A 1 309 ? 8.530 56.606 22.352 1.00 18.04 327 VAL A CA 1
ATOM 2413 C C . VAL A 1 309 ? 9.260 55.798 23.413 1.00 18.39 327 VAL A C 1
ATOM 2414 O O . VAL A 1 309 ? 10.430 55.485 23.233 1.00 16.59 327 VAL A O 1
ATOM 2418 N N . GLN A 1 310 ? 8.562 55.465 24.504 1.00 18.28 328 GLN A N 1
ATOM 2419 C CA . GLN A 1 310 ? 9.213 54.835 25.651 1.00 19.22 328 GLN A CA 1
ATOM 2420 C C . GLN A 1 310 ? 9.617 53.381 25.432 1.00 19.65 328 GLN A C 1
ATOM 2421 O O . GLN A 1 310 ? 10.408 52.847 26.211 1.00 19.67 328 GLN A O 1
ATOM 2427 N N . GLN A 1 311 ? 9.068 52.747 24.399 1.00 19.29 329 GLN A N 1
ATOM 2428 C CA . GLN A 1 311 ? 9.254 51.318 24.153 1.00 19.22 329 GLN A CA 1
ATOM 2429 C C . GLN A 1 311 ? 10.731 51.011 23.920 1.00 18.81 329 GLN A C 1
ATOM 2430 O O . GLN A 1 311 ? 11.406 51.686 23.134 1.00 17.07 329 GLN A O 1
ATOM 2436 N N . THR A 1 312 ? 11.240 50.007 24.627 1.00 17.61 330 THR A N 1
ATOM 2437 C CA . THR A 1 312 ? 12.638 49.617 24.456 1.00 17.47 330 THR A CA 1
ATOM 2438 C C . THR A 1 312 ? 12.765 48.807 23.181 1.00 18.02 330 THR A C 1
ATOM 2439 O O . THR A 1 312 ? 11.982 47.891 22.936 1.00 18.54 330 THR A O 1
ATOM 2443 N N . VAL A 1 313 ? 13.755 49.145 22.371 1.00 18.12 331 VAL A N 1
ATOM 2444 C CA . VAL A 1 313 ? 13.921 48.459 21.092 1.00 19.28 331 VAL A CA 1
ATOM 2445 C C . VAL A 1 313 ? 15.255 47.712 20.977 1.00 20.18 331 VAL A C 1
ATOM 2446 O O . VAL A 1 313 ? 15.382 46.795 20.165 1.00 21.15 331 VAL A O 1
ATOM 2450 N N . ALA A 1 314 ? 16.241 48.088 21.795 1.00 19.46 332 ALA A N 1
ATOM 2451 C CA . ALA A 1 314 ? 17.578 47.493 21.737 1.00 19.87 332 ALA A CA 1
ATOM 2452 C C . ALA A 1 314 ? 18.349 47.841 22.996 1.00 19.75 332 ALA A C 1
ATOM 2453 O O . ALA A 1 314 ? 17.787 48.451 23.902 1.00 19.55 332 ALA A O 1
ATOM 2455 N N . GLN A 1 315 ? 19.626 47.455 23.042 1.00 19.53 333 GLN A N 1
ATOM 2456 C CA . GLN A 1 315 ? 20.574 47.964 24.029 1.00 20.48 333 GLN A CA 1
ATOM 2457 C C . GLN A 1 315 ? 21.986 48.139 23.422 1.00 20.39 333 GLN A C 1
ATOM 2458 O O . GLN A 1 315 ? 22.335 47.478 22.435 1.00 20.86 333 GLN A O 1
ATOM 2464 N N . SER A 1 316 ? 22.760 49.050 24.005 1.00 19.70 334 SER A N 1
ATOM 2465 C CA . SER A 1 316 ? 24.160 49.247 23.653 1.00 19.26 334 SER A CA 1
ATOM 2466 C C . SER A 1 316 ? 25.014 49.334 24.923 1.00 19.49 334 SER A C 1
ATOM 2467 O O . SER A 1 316 ? 24.612 49.968 25.901 1.00 19.11 334 SER A O 1
ATOM 2470 N N . PRO A 1 317 ? 26.207 48.712 24.905 1.00 19.25 335 PRO A N 1
ATOM 2471 C CA . PRO A 1 317 ? 27.149 48.862 26.024 1.00 19.05 335 PRO A CA 1
ATOM 2472 C C . PRO A 1 317 ? 27.791 50.263 26.098 1.00 19.05 335 PRO A C 1
ATOM 2473 O O . PRO A 1 317 ? 28.379 50.628 27.120 1.00 19.76 335 PRO A O 1
ATOM 2477 N N . VAL A 1 318 ? 27.705 51.043 25.023 1.00 17.79 336 VAL A N 1
ATOM 2478 C CA . VAL A 1 318 ? 28.407 52.319 24.969 1.00 16.58 336 VAL A CA 1
ATOM 2479 C C . VAL A 1 318 ? 27.532 53.333 24.229 1.00 15.92 336 VAL A C 1
ATOM 2480 O O . VAL A 1 318 ? 26.651 52.938 23.465 1.00 15.17 336 VAL A O 1
ATOM 2484 N N . GLU A 1 319 ? 27.793 54.611 24.452 1.00 15.91 337 GLU A N 1
ATOM 2485 C CA . GLU A 1 319 ? 27.128 55.664 23.679 1.00 16.39 337 GLU A CA 1
ATOM 2486 C C . GLU A 1 319 ? 27.469 55.441 22.197 1.00 16.62 337 GLU A C 1
ATOM 2487 O O . GLU A 1 319 ? 28.643 55.262 21.844 1.00 17.22 337 GLU A O 1
ATOM 2493 N N . LEU A 1 320 ? 26.442 55.457 21.343 1.00 15.46 338 LEU A N 1
ATOM 2494 C CA . LEU A 1 320 ? 26.643 55.314 19.903 1.00 14.34 338 LEU A CA 1
ATOM 2495 C C . LEU A 1 320 ? 26.849 56.705 19.293 1.00 14.30 338 LEU A C 1
ATOM 2496 O O . LEU A 1 320 ? 26.086 57.624 19.550 1.00 14.15 338 LEU A O 1
ATOM 2501 N N . LYS A 1 321 ? 27.892 56.845 18.483 1.00 14.88 339 LYS A N 1
ATOM 2502 C CA . LYS A 1 321 ? 28.360 58.140 18.019 1.00 14.40 339 LYS A CA 1
ATOM 2503 C C . LYS A 1 321 ? 28.237 58.286 16.501 1.00 14.46 339 LYS A C 1
ATOM 2504 O O . LYS A 1 321 ? 27.976 57.312 15.790 1.00 13.90 339 LYS A O 1
ATOM 2510 N N . ARG A 1 322 ? 28.400 59.522 16.041 1.00 12.97 340 ARG A N 1
ATOM 2511 C CA . ARG A 1 322 ? 28.372 59.853 14.624 1.00 13.45 340 ARG A CA 1
ATOM 2512 C C . ARG A 1 322 ? 29.620 60.626 14.208 1.00 12.28 340 ARG A C 1
ATOM 2513 O O . ARG A 1 322 ? 30.329 61.217 15.026 1.00 12.15 340 ARG A O 1
ATOM 2521 N N . ALA A 1 323 ? 29.897 60.618 12.909 1.00 12.32 341 ALA A N 1
ATOM 2522 C CA . ALA A 1 323 ? 31.037 61.327 12.373 1.00 12.12 341 ALA A CA 1
ATOM 2523 C C . ALA A 1 323 ? 30.692 61.739 10.962 1.00 11.98 341 ALA A C 1
ATOM 2524 O O . ALA A 1 323 ? 29.892 61.070 10.293 1.00 13.44 341 ALA A O 1
ATOM 2526 N N . TYR A 1 324 ? 31.290 62.837 10.523 1.00 11.73 342 TYR A N 1
ATOM 2527 C CA . TYR A 1 324 ? 30.926 63.440 9.251 1.00 12.71 342 TYR A CA 1
ATOM 2528 C C . TYR A 1 324 ? 31.954 63.090 8.183 1.00 13.44 342 TYR A C 1
ATOM 2529 O O . TYR A 1 324 ? 31.619 63.055 7.002 1.00 14.71 342 TYR A O 1
ATOM 2538 N N . GLY A 1 325 ? 33.191 62.831 8.606 1.00 13.86 343 GLY A N 1
ATOM 2539 C CA . GLY A 1 325 ? 34.314 62.649 7.675 1.00 13.92 343 GLY A CA 1
ATOM 2540 C C . GLY A 1 325 ? 34.829 61.230 7.649 1.00 14.45 343 GLY A C 1
ATOM 2541 O O . GLY A 1 325 ? 35.755 60.920 6.891 1.00 15.57 343 GLY A O 1
ATOM 2542 N N . GLU A 1 326 ? 34.242 60.357 8.466 1.00 13.09 344 GLU A N 1
ATOM 2543 C CA . GLU A 1 326 ? 34.692 58.968 8.556 1.00 12.90 344 GLU A CA 1
ATOM 2544 C C . GLU A 1 326 ? 33.543 58.134 9.112 1.00 13.33 344 GLU A C 1
ATOM 2545 O O . GLU A 1 326 ? 32.525 58.697 9.559 1.00 12.90 344 GLU A O 1
ATOM 2551 N N . SER A 1 327 ? 33.697 56.811 9.108 1.00 12.09 345 SER A N 1
ATOM 2552 C CA . SER A 1 327 ? 32.713 55.958 9.771 1.00 13.74 345 SER A CA 1
ATOM 2553 C C . SER A 1 327 ? 32.614 56.222 11.272 1.00 14.65 345 SER A C 1
ATOM 2554 O O . SER A 1 327 ? 33.583 56.619 11.936 1.00 14.48 345 SER A O 1
ATOM 2557 N N . ALA A 1 328 ? 31.415 55.998 11.790 1.00 13.91 346 ALA A N 1
ATOM 2558 C CA . ALA A 1 328 ? 31.189 55.899 13.230 1.00 14.11 346 ALA A CA 1
ATOM 2559 C C . ALA A 1 328 ? 30.060 54.900 13.464 1.00 14.36 346 ALA A C 1
ATOM 2560 O O . ALA A 1 328 ? 29.441 54.429 12.514 1.00 13.37 346 ALA A O 1
ATOM 2562 N N . SER A 1 329 ? 29.818 54.540 14.722 1.00 13.55 347 SER A N 1
ATOM 2563 C CA . SER A 1 329 ? 28.940 53.422 15.007 1.00 13.90 347 SER A CA 1
ATOM 2564 C C . SER A 1 329 ? 27.515 53.625 14.503 1.00 13.03 347 SER A C 1
ATOM 2565 O O . SER A 1 329 ? 26.931 52.685 13.978 1.00 13.56 347 SER A O 1
ATOM 2568 N N . LEU A 1 330 ? 26.965 54.832 14.632 1.00 13.52 348 LEU A N 1
ATOM 2569 C CA . LEU A 1 330 ? 25.593 55.021 14.140 1.00 13.09 348 LEU A CA 1
ATOM 2570 C C . LEU A 1 330 ? 25.499 54.909 12.611 1.00 12.57 348 LEU A C 1
ATOM 2571 O O . LEU A 1 330 ? 24.523 54.370 12.099 1.00 12.56 348 LEU A O 1
ATOM 2576 N N . GLY A 1 331 ? 26.516 55.399 11.897 1.00 12.28 349 GLY A N 1
ATOM 2577 C CA . GLY A 1 331 ? 26.537 55.277 10.431 1.00 11.87 349 GLY A CA 1
ATOM 2578 C C . GLY A 1 331 ? 26.677 53.807 10.028 1.00 11.63 349 GLY A C 1
ATOM 2579 O O . GLY A 1 331 ? 25.979 53.302 9.130 1.00 11.18 349 GLY A O 1
ATOM 2580 N N . ASN A 1 332 ? 27.572 53.091 10.717 1.00 11.65 350 ASN A N 1
ATOM 2581 C CA . ASN A 1 332 ? 27.735 51.668 10.441 1.00 12.50 350 ASN A CA 1
ATOM 2582 C C . ASN A 1 332 ? 26.470 50.885 10.686 1.00 12.21 350 ASN A C 1
ATOM 2583 O O . ASN A 1 332 ? 26.096 50.046 9.879 1.00 11.72 350 ASN A O 1
ATOM 2588 N N . LEU A 1 333 ? 25.788 51.203 11.794 1.00 12.03 351 LEU A N 1
ATOM 2589 C CA . LEU A 1 333 ? 24.540 50.536 12.150 1.00 12.62 351 LEU A CA 1
ATOM 2590 C C . LEU A 1 333 ? 23.425 50.834 11.147 1.00 11.63 351 LEU A C 1
ATOM 2591 O O . LEU A 1 333 ? 22.709 49.922 10.704 1.00 11.39 351 LEU A O 1
ATOM 2596 N N . ALA A 1 334 ? 23.254 52.111 10.805 1.00 11.31 352 ALA A N 1
ATOM 2597 C CA . ALA A 1 334 ? 22.185 52.492 9.894 1.00 11.96 352 ALA A CA 1
ATOM 2598 C C . ALA A 1 334 ? 22.381 51.813 8.528 1.00 11.44 352 ALA A C 1
ATOM 2599 O O . ALA A 1 334 ? 21.438 51.284 7.920 1.00 10.96 352 ALA A O 1
ATOM 2601 N N . ALA A 1 335 ? 23.624 51.823 8.050 1.00 11.04 353 ALA A N 1
ATOM 2602 C CA . ALA A 1 335 ? 23.906 51.194 6.762 1.00 11.57 353 ALA A CA 1
ATOM 2603 C C . ALA A 1 335 ? 23.628 49.697 6.847 1.00 11.22 353 ALA A C 1
ATOM 2604 O O . ALA A 1 335 ? 22.970 49.151 5.964 1.00 11.43 353 ALA A O 1
ATOM 2606 N N . ASP A 1 336 ? 24.056 49.041 7.941 1.00 10.82 354 ASP A N 1
ATOM 2607 C CA . ASP A 1 336 ? 23.762 47.606 8.108 1.00 11.88 354 ASP A CA 1
ATOM 2608 C C . ASP A 1 336 ? 22.275 47.302 8.192 1.00 11.63 354 ASP A C 1
ATOM 2609 O O . ASP A 1 336 ? 21.805 46.314 7.627 1.00 12.32 354 ASP A O 1
ATOM 2614 N N . ALA A 1 337 ? 21.531 48.174 8.873 1.00 12.24 355 ALA A N 1
ATOM 2615 C CA . ALA A 1 337 ? 20.065 48.074 8.953 1.00 11.97 355 ALA A CA 1
ATOM 2616 C C . ALA A 1 337 ? 19.375 48.210 7.587 1.00 12.26 355 ALA A C 1
ATOM 2617 O O . ALA A 1 337 ? 18.456 47.443 7.280 1.00 12.39 355 ALA A O 1
ATOM 2619 N N . LEU A 1 338 ? 19.817 49.173 6.775 1.00 12.18 356 LEU A N 1
ATOM 2620 C CA . LEU A 1 338 ? 19.252 49.326 5.417 1.00 12.60 356 LEU A CA 1
ATOM 2621 C C . LEU A 1 338 ? 19.569 48.077 4.601 1.00 12.12 356 LEU A C 1
ATOM 2622 O O . LEU A 1 338 ? 18.691 47.542 3.897 1.00 13.03 356 LEU A O 1
ATOM 2627 N N . LEU A 1 339 ? 20.803 47.595 4.727 1.00 12.24 357 LEU A N 1
ATOM 2628 C CA . LEU A 1 339 ? 21.199 46.350 4.024 1.00 13.46 357 LEU A CA 1
ATOM 2629 C C . LEU A 1 339 ? 20.333 45.147 4.404 1.00 14.12 357 LEU A C 1
ATOM 2630 O O . LEU A 1 339 ? 19.895 44.399 3.510 1.00 14.44 357 LEU A O 1
ATOM 2635 N N . ALA A 1 340 ? 20.090 44.974 5.712 1.00 14.07 358 ALA A N 1
ATOM 2636 C CA . ALA A 1 340 ? 19.285 43.858 6.225 1.00 15.52 358 ALA A CA 1
ATOM 2637 C C . ALA A 1 340 ? 17.855 43.977 5.719 1.00 15.93 358 ALA A C 1
ATOM 2638 O O . ALA A 1 340 ? 17.249 42.981 5.302 1.00 16.57 358 ALA A O 1
ATOM 2640 N N . ALA A 1 341 ? 17.325 45.203 5.718 1.00 15.77 359 ALA A N 1
ATOM 2641 C CA . ALA A 1 341 ? 15.948 45.444 5.299 1.00 16.26 359 ALA A CA 1
ATOM 2642 C C . ALA A 1 341 ? 15.745 45.194 3.811 1.00 17.17 359 ALA A C 1
ATOM 2643 O O . ALA A 1 341 ? 14.677 44.730 3.387 1.00 17.23 359 ALA A O 1
ATOM 2645 N N . ALA A 1 342 ? 16.769 45.493 3.021 1.00 17.54 360 ALA A N 1
ATOM 2646 C CA . ALA A 1 342 ? 16.706 45.297 1.573 1.00 19.87 360 ALA A CA 1
ATOM 2647 C C . ALA A 1 342 ? 16.695 43.817 1.220 1.00 21.26 360 ALA A C 1
ATOM 2648 O O . ALA A 1 342 ? 16.077 43.432 0.242 1.00 22.19 360 ALA A O 1
ATOM 2650 N N . GLY A 1 343 ? 17.394 42.994 1.997 1.00 23.18 361 GLY A N 1
ATOM 2651 C CA . GLY A 1 343 ? 17.371 41.546 1.772 1.00 25.32 361 GLY A CA 1
ATOM 2652 C C . GLY A 1 343 ? 18.563 41.023 0.986 1.00 26.81 361 GLY A C 1
ATOM 2653 O O . GLY A 1 343 ? 19.369 41.788 0.455 1.00 26.67 361 GLY A O 1
ATOM 2654 N N . LYS A 1 344 ? 18.656 39.702 0.895 1.00 27.63 362 LYS A N 1
ATOM 2655 C CA . LYS A 1 344 ? 19.925 39.036 0.561 1.00 28.73 362 LYS A CA 1
ATOM 2656 C C . LYS A 1 344 ? 20.442 39.236 -0.868 1.00 28.10 362 LYS A C 1
ATOM 2657 O O . LYS A 1 344 ? 21.612 38.962 -1.131 1.00 29.27 362 LYS A O 1
ATOM 2663 N N . ASN A 1 345 ? 19.591 39.697 -1.778 1.00 27.17 363 ASN A N 1
ATOM 2664 C CA . ASN A 1 345 ? 20.049 40.049 -3.126 1.00 26.38 363 ASN A CA 1
ATOM 2665 C C . ASN A 1 345 ? 20.902 41.338 -3.199 1.00 24.98 363 ASN A C 1
ATOM 2666 O O . ASN A 1 345 ? 21.564 41.616 -4.207 1.00 25.16 363 ASN A O 1
ATOM 2671 N N . THR A 1 346 ? 20.886 42.107 -2.118 1.00 21.47 364 THR A N 1
ATOM 2672 C CA . THR A 1 346 ? 21.568 43.403 -2.055 1.00 19.64 364 THR A CA 1
ATOM 2673 C C . THR A 1 346 ? 22.976 43.236 -1.514 1.00 17.94 364 THR A C 1
ATOM 2674 O O . THR A 1 346 ? 23.196 42.486 -0.572 1.00 17.77 364 THR A O 1
ATOM 2678 N N . GLN A 1 347 ? 23.943 43.932 -2.111 1.00 16.60 365 GLN A N 1
ATOM 2679 C CA . GLN A 1 347 ? 25.346 43.733 -1.777 1.00 15.61 365 GLN A CA 1
ATOM 2680 C C . GLN A 1 347 ? 25.894 44.750 -0.797 1.00 14.81 365 GLN A C 1
ATOM 2681 O O . GLN A 1 347 ? 26.839 44.445 -0.049 1.00 15.08 365 GLN A O 1
ATOM 2687 N N . LEU A 1 348 ? 25.339 45.970 -0.827 1.00 13.81 366 LEU A N 1
ATOM 2688 C CA . LEU A 1 348 ? 25.819 47.040 0.025 1.00 13.01 366 LEU A CA 1
ATOM 2689 C C . LEU A 1 348 ? 24.748 48.119 0.186 1.00 12.72 366 LEU A C 1
ATOM 2690 O O . LEU A 1 348 ? 23.827 48.236 -0.642 1.00 13.05 366 LEU A O 1
ATOM 2695 N N . ALA A 1 349 ? 24.887 48.898 1.251 1.00 11.73 367 ALA A N 1
ATOM 2696 C CA . ALA A 1 349 ? 23.967 50.002 1.512 1.00 10.59 367 ALA A CA 1
ATOM 2697 C C . ALA A 1 349 ? 24.761 51.247 1.853 1.00 10.22 367 ALA A C 1
ATOM 2698 O O . ALA A 1 349 ? 25.862 51.188 2.394 1.00 10.02 367 ALA A O 1
ATOM 2700 N N . LEU A 1 350 ? 24.171 52.399 1.533 1.00 10.00 368 LEU A N 1
ATOM 2701 C CA . LEU A 1 350 ? 24.839 53.672 1.665 1.00 10.34 368 LEU A CA 1
ATOM 2702 C C . LEU A 1 350 ? 23.823 54.607 2.276 1.00 10.19 368 LEU A C 1
ATOM 2703 O O . LEU A 1 350 ? 22.672 54.602 1.864 1.00 11.32 368 LEU A O 1
ATOM 2708 N N . THR A 1 351 ? 24.255 55.410 3.240 1.00 9.97 369 THR A N 1
ATOM 2709 C CA . THR A 1 351 ? 23.370 56.447 3.761 1.00 10.88 369 THR A CA 1
ATOM 2710 C C . THR A 1 351 ? 24.208 57.682 4.121 1.00 11.47 369 THR A C 1
ATOM 2711 O O . THR A 1 351 ? 25.436 57.598 4.232 1.00 11.96 369 THR A O 1
ATOM 2715 N N . ASN A 1 352 ? 23.550 58.830 4.275 1.00 10.69 370 ASN A N 1
ATOM 2716 C CA . ASN A 1 352 ? 24.280 60.070 4.429 1.00 10.21 370 ASN A CA 1
ATOM 2717 C C . ASN A 1 352 ? 24.583 60.442 5.869 1.00 9.74 370 ASN A C 1
ATOM 2718 O O . ASN A 1 352 ? 23.713 60.360 6.734 1.00 10.46 370 ASN A O 1
ATOM 2723 N N . SER A 1 353 ? 25.790 60.959 6.107 1.00 10.09 371 SER A N 1
ATOM 2724 C CA . SER A 1 353 ? 26.195 61.391 7.462 1.00 10.63 371 SER A CA 1
ATOM 2725 C C . SER A 1 353 ? 25.316 62.514 8.015 1.00 11.18 371 SER A C 1
ATOM 2726 O O . SER A 1 353 ? 25.029 62.557 9.223 1.00 10.54 371 SER A O 1
ATOM 2729 N N . GLY A 1 354 ? 24.868 63.400 7.136 1.00 10.82 372 GLY A N 1
ATOM 2730 C CA . GLY A 1 354 ? 24.075 64.556 7.593 1.00 10.86 372 GLY A CA 1
ATOM 2731 C C . GLY A 1 354 ? 22.687 64.162 8.053 1.00 11.05 372 GLY A C 1
ATOM 2732 O O . GLY A 1 354 ? 21.968 64.978 8.648 1.00 11.38 372 GLY A O 1
ATOM 2733 N N . GLY A 1 355 ? 22.303 62.918 7.771 1.00 10.09 373 GLY A N 1
ATOM 2734 C CA . GLY A 1 355 ? 20.987 62.397 8.157 1.00 10.85 373 GLY A CA 1
ATOM 2735 C C . GLY A 1 355 ? 20.960 61.814 9.563 1.00 10.66 373 GLY A C 1
ATOM 2736 O O . GLY A 1 355 ? 19.936 61.290 9.986 1.00 11.31 373 GLY A O 1
ATOM 2737 N N . ILE A 1 356 ? 22.077 61.906 10.276 1.00 10.26 374 ILE A N 1
ATOM 2738 C CA . ILE A 1 356 ? 22.224 61.232 11.580 1.00 10.82 374 ILE A CA 1
ATOM 2739 C C . ILE A 1 356 ? 22.419 62.347 12.591 1.00 11.31 374 ILE A C 1
ATOM 2740 O O . ILE A 1 356 ? 23.458 63.051 12.567 1.00 11.33 374 ILE A O 1
ATOM 2745 N N . ARG A 1 357 ? 21.404 62.551 13.440 1.00 11.88 375 ARG A N 1
ATOM 2746 C CA . ARG A 1 357 ? 21.209 63.861 14.088 1.00 12.09 375 ARG A CA 1
ATOM 2747 C C . ARG A 1 357 ? 21.489 63.956 15.583 1.00 13.33 375 ARG A C 1
ATOM 2748 O O . ARG A 1 357 ? 21.415 65.043 16.166 1.00 14.52 375 ARG A O 1
ATOM 2756 N N . ASN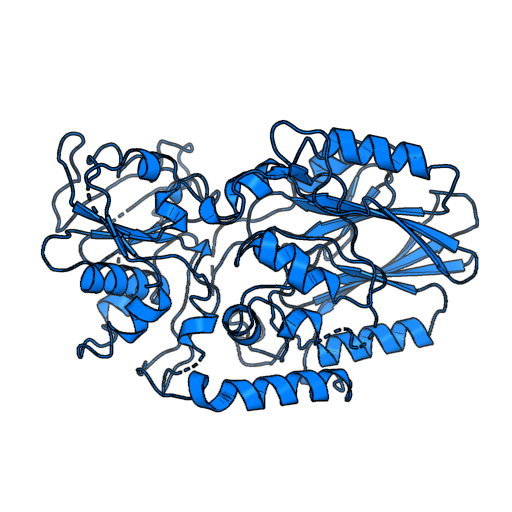 A 1 358 ? 21.834 62.842 16.199 1.00 13.33 376 ASN A N 1
ATOM 2757 C CA . ASN A 1 358 ? 22.034 62.788 17.646 1.00 14.61 376 ASN A CA 1
ATOM 2758 C C . ASN A 1 358 ? 22.787 61.514 17.971 1.00 14.06 376 ASN A C 1
ATOM 2759 O O . ASN A 1 358 ? 22.738 60.560 17.206 1.00 14.58 376 ASN A O 1
ATOM 2764 N N . GLU A 1 359 ? 23.449 61.492 19.121 1.00 13.49 377 GLU A N 1
ATOM 2765 C CA . GLU A 1 359 ? 23.990 60.253 19.669 1.00 13.93 377 GLU A CA 1
ATOM 2766 C C . GLU A 1 359 ? 22.844 59.396 20.213 1.00 14.03 377 GLU A C 1
ATOM 2767 O O . GLU A 1 359 ? 21.735 59.904 20.442 1.00 13.91 377 GLU A O 1
ATOM 2773 N N . ILE A 1 360 ? 23.106 58.111 20.411 1.00 13.56 378 ILE A N 1
ATOM 2774 C CA . ILE A 1 360 ? 22.193 57.266 21.192 1.00 14.16 378 ILE A CA 1
ATOM 2775 C C . ILE A 1 360 ? 22.947 56.885 22.472 1.00 15.07 378 ILE A C 1
ATOM 2776 O O . ILE A 1 360 ? 24.038 56.328 22.390 1.00 14.27 378 ILE A O 1
ATOM 2781 N N . PRO A 1 361 ? 22.375 57.203 23.657 1.00 15.50 379 PRO A N 1
ATOM 2782 C CA . PRO A 1 361 ? 23.081 56.857 24.911 1.00 16.26 379 PRO A CA 1
ATOM 2783 C C . PRO A 1 361 ? 23.275 55.375 25.137 1.00 15.92 379 PRO A C 1
ATOM 2784 O O . PRO A 1 361 ? 22.517 54.540 24.615 1.00 15.80 379 PRO A O 1
ATOM 2788 N N . ALA A 1 362 ? 24.281 55.051 25.953 1.00 15.92 380 ALA A N 1
ATOM 2789 C CA . ALA A 1 362 ? 24.470 53.702 26.448 1.00 16.20 380 ALA A CA 1
ATOM 2790 C C . ALA A 1 362 ? 23.246 53.240 27.216 1.00 15.91 380 ALA A C 1
ATOM 2791 O O . ALA A 1 362 ? 22.546 54.058 27.851 1.00 16.30 380 ALA A O 1
ATOM 2793 N N . GLY A 1 363 ? 23.018 51.934 27.211 1.00 14.93 381 GLY A N 1
ATOM 2794 C CA . GLY A 1 363 ? 21.934 51.351 28.012 1.00 15.85 381 GLY A CA 1
ATOM 2795 C C . GLY A 1 363 ? 20.792 50.870 27.151 1.00 15.48 381 GLY A C 1
ATOM 2796 O O . GLY A 1 363 ? 21.015 50.411 26.027 1.00 15.47 381 GLY A O 1
ATOM 2797 N N . ALA A 1 364 ? 19.575 50.949 27.684 1.00 14.63 382 ALA A N 1
ATOM 2798 C CA . ALA A 1 364 ? 18.373 50.524 26.975 1.00 14.93 382 ALA A CA 1
ATOM 2799 C C . ALA A 1 364 ? 18.079 51.574 25.911 1.00 15.73 382 ALA A C 1
ATOM 2800 O O . ALA A 1 364 ? 18.056 52.774 26.203 1.00 16.23 382 ALA A O 1
ATOM 2802 N N . ILE A 1 365 ? 17.937 51.121 24.673 1.00 14.48 383 ILE A N 1
ATOM 2803 C CA . ILE A 1 365 ? 17.670 52.038 23.548 1.00 14.44 383 ILE A CA 1
ATOM 2804 C C . ILE A 1 365 ? 16.169 52.050 23.292 1.00 14.32 383 ILE A C 1
ATOM 2805 O O . ILE A 1 365 ? 15.564 50.999 23.151 1.00 14.62 383 ILE A O 1
ATOM 2810 N N . THR A 1 366 ? 15.573 53.241 23.232 1.00 13.34 384 THR A N 1
ATOM 2811 C CA . THR A 1 366 ? 14.131 53.344 23.044 1.00 13.76 384 THR A CA 1
ATOM 2812 C C . THR A 1 366 ? 13.761 53.809 21.639 1.00 13.73 384 THR A C 1
ATOM 2813 O O . THR A 1 366 ? 14.610 54.318 20.891 1.00 12.84 384 THR A O 1
ATOM 2825 N N . GLY A 1 368 ? 12.001 56.378 20.880 1.00 12.91 386 GLY A N 1
ATOM 2826 C CA . GLY A 1 368 ? 12.269 57.814 20.822 1.00 12.77 386 GLY A CA 1
ATOM 2827 C C . GLY A 1 368 ? 13.724 58.121 20.497 1.00 12.41 386 GLY A C 1
ATOM 2828 O O . GLY A 1 368 ? 14.005 59.046 19.754 1.00 12.61 386 GLY A O 1
ATOM 2829 N N . GLY A 1 369 ? 14.655 57.359 21.081 1.00 11.65 387 GLY A N 1
ATOM 2830 C CA . GLY A 1 369 ? 16.084 57.576 20.845 1.00 11.92 387 GLY A CA 1
ATOM 2831 C C . GLY A 1 369 ? 16.419 57.329 19.386 1.00 11.78 387 GLY A C 1
ATOM 2832 O O . GLY A 1 369 ? 17.192 58.070 18.783 1.00 11.15 387 GLY A O 1
ATOM 2833 N N . VAL A 1 370 ? 15.842 56.266 18.826 1.00 10.74 388 VAL A N 1
ATOM 2834 C CA . VAL A 1 370 ? 16.122 55.915 17.421 1.00 10.68 388 VAL A CA 1
ATOM 2835 C C . VAL A 1 370 ? 15.568 57.012 16.504 1.00 10.70 388 VAL A C 1
ATOM 2836 O O . VAL A 1 370 ? 16.244 57.450 15.566 1.00 10.93 388 VAL A O 1
ATOM 2840 N N . ILE A 1 371 ? 14.345 57.460 16.782 1.00 9.93 389 ILE A N 1
ATOM 2841 C CA . ILE A 1 371 ? 13.735 58.495 15.952 1.00 10.51 389 ILE A CA 1
ATOM 2842 C C . ILE A 1 371 ? 14.527 59.827 16.018 1.00 10.48 389 ILE A C 1
ATOM 2843 O O . ILE A 1 371 ? 14.766 60.469 14.979 1.00 10.45 389 ILE A O 1
ATOM 2848 N N . SER A 1 372 ? 14.934 60.228 17.219 1.00 9.43 390 SER A N 1
ATOM 2849 C CA . SER A 1 372 ? 15.727 61.459 17.385 1.00 10.11 390 SER A CA 1
ATOM 2850 C C . SER A 1 372 ? 17.015 61.413 16.574 1.00 10.27 390 SER A C 1
ATOM 2851 O O . SER A 1 372 ? 17.455 62.416 16.052 1.00 10.30 390 SER A O 1
ATOM 2854 N N . THR A 1 373 ? 17.599 60.227 16.451 1.00 10.36 391 THR A N 1
ATOM 2855 C CA . THR A 1 373 ? 18.853 60.088 15.715 1.00 10.64 391 THR A CA 1
ATOM 2856 C C . THR A 1 373 ? 18.570 60.013 14.211 1.00 10.59 391 THR A C 1
ATOM 2857 O O . THR A 1 373 ? 19.309 60.583 13.411 1.00 10.94 391 THR A O 1
ATOM 2861 N N . PHE A 1 374 ? 17.488 59.334 13.838 1.00 9.80 392 PHE A N 1
ATOM 2862 C CA . PHE A 1 374 ? 17.136 59.151 12.428 1.00 9.93 392 PHE A CA 1
ATOM 2863 C C . PHE A 1 374 ? 15.723 59.684 12.175 1.00 9.94 392 PHE A C 1
ATOM 2864 O O . PHE A 1 374 ? 14.801 58.900 12.012 1.00 11.65 392 PHE A O 1
ATOM 2872 N N . PRO A 1 375 ? 15.544 61.013 12.208 1.00 9.67 393 PRO A N 1
ATOM 2873 C CA . PRO A 1 375 ? 14.180 61.589 12.272 1.00 9.91 393 PRO A CA 1
ATOM 2874 C C . PRO A 1 375 ? 13.442 61.702 10.932 1.00 10.20 393 PRO A C 1
ATOM 2875 O O . PRO A 1 375 ? 12.279 62.116 10.916 1.00 11.24 393 PRO A O 1
ATOM 2879 N N . PHE A 1 376 ? 14.093 61.354 9.821 1.00 10.12 394 PHE A N 1
ATOM 2880 C CA . PHE A 1 376 ? 13.592 61.787 8.498 1.00 10.00 394 PHE A CA 1
ATOM 2881 C C . PHE A 1 376 ? 12.651 60.761 7.882 1.00 10.57 394 PHE A C 1
ATOM 2882 O O . PHE A 1 376 ? 12.853 59.560 8.051 1.00 10.67 394 PHE A O 1
ATOM 2890 N N . PRO A 1 377 ? 11.655 61.243 7.119 1.00 10.86 395 PRO A N 1
ATOM 2891 C CA . PRO A 1 377 ? 10.786 60.317 6.388 1.00 10.99 395 PRO A CA 1
ATOM 2892 C C . PRO A 1 377 ? 11.477 59.908 5.086 1.00 11.30 395 PRO A C 1
ATOM 2893 O O . PRO A 1 377 ? 10.960 60.150 3.985 1.00 11.65 395 PRO A O 1
ATOM 2897 N N . ASN A 1 378 ? 12.653 59.320 5.212 1.00 11.08 396 ASN A N 1
ATOM 2898 C CA . ASN A 1 378 ? 13.427 58.874 4.043 1.00 10.62 396 ASN A CA 1
ATOM 2899 C C . ASN A 1 378 ? 13.233 57.369 3.871 1.00 10.92 396 ASN A C 1
ATOM 2900 O O . ASN A 1 378 ? 13.650 56.577 4.721 1.00 12.31 396 ASN A O 1
ATOM 2905 N N . GLU A 1 379 ? 12.557 57.001 2.794 1.00 11.98 397 GLU A N 1
ATOM 2906 C CA . GLU A 1 379 ? 12.080 55.638 2.589 1.00 12.59 397 GLU A CA 1
ATOM 2907 C C . GLU A 1 379 ? 13.173 54.762 1.981 1.00 12.73 397 GLU A C 1
ATOM 2908 O O . GLU A 1 379 ? 13.994 55.242 1.209 1.00 12.35 397 GLU A O 1
ATOM 2914 N N . LEU A 1 380 ? 13.150 53.474 2.314 1.00 12.16 398 LEU A N 1
ATOM 2915 C CA . LEU A 1 380 ? 14.089 52.485 1.750 1.00 12.51 398 LEU A CA 1
ATOM 2916 C C . LEU A 1 380 ? 13.969 52.395 0.223 1.00 12.61 398 LEU A C 1
ATOM 2917 O O . LEU A 1 380 ? 12.860 52.272 -0.338 1.00 12.58 398 LEU A O 1
ATOM 2922 N N . VAL A 1 381 ? 15.114 52.452 -0.441 1.00 11.72 399 VAL A N 1
ATOM 2923 C CA . VAL A 1 381 ? 15.183 52.355 -1.902 1.00 12.80 399 VAL A CA 1
ATOM 2924 C C . VAL A 1 381 ? 16.292 51.380 -2.275 1.00 12.64 399 VAL A C 1
ATOM 2925 O O . VAL A 1 381 ? 17.388 51.455 -1.737 1.00 14.21 399 VAL A O 1
ATOM 2929 N N . THR A 1 382 ? 15.997 50.466 -3.187 1.00 12.05 400 THR A N 1
ATOM 2930 C CA . THR A 1 382 ? 17.029 49.598 -3.769 1.00 12.97 400 THR A CA 1
ATOM 2931 C C . THR A 1 382 ? 17.174 49.951 -5.241 1.00 12.89 400 THR A C 1
ATOM 2932 O O . THR A 1 382 ? 16.215 50.423 -5.880 1.00 12.92 400 THR A O 1
ATOM 2944 N N . GLU A 1 384 ? 20.291 49.482 -8.853 1.00 14.32 402 GLU A N 1
ATOM 2945 C CA . GLU A 1 384 ? 21.532 48.960 -9.419 1.00 14.57 402 GLU A CA 1
ATOM 2946 C C . GLU A 1 384 ? 22.381 50.137 -9.877 1.00 13.95 402 GLU A C 1
ATOM 2947 O O . GLU A 1 384 ? 21.876 51.037 -10.542 1.00 13.78 402 GLU A O 1
ATOM 2953 N N . LEU A 1 385 ? 23.650 50.154 -9.480 1.00 13.29 403 LEU A N 1
ATOM 2954 C CA . LEU A 1 385 ? 24.608 51.186 -9.919 1.00 13.05 403 LEU A CA 1
ATOM 2955 C C . LEU A 1 385 ? 25.839 50.493 -10.464 1.00 12.82 403 LEU A C 1
ATOM 2956 O O . LEU A 1 385 ? 26.184 49.405 -10.007 1.00 13.53 403 LEU A O 1
ATOM 2961 N N . THR A 1 386 ? 26.511 51.116 -11.434 1.00 12.64 404 THR A N 1
ATOM 2962 C CA . THR A 1 386 ? 27.809 50.596 -11.849 1.00 12.87 404 THR A CA 1
ATOM 2963 C C . THR A 1 386 ? 28.875 50.974 -10.819 1.00 12.59 404 THR A C 1
ATOM 2964 O O . THR A 1 386 ? 28.708 51.930 -10.044 1.00 11.63 404 THR A O 1
ATOM 2968 N N . GLY A 1 387 ? 30.003 50.258 -10.854 1.00 12.37 405 GLY A N 1
ATOM 2969 C CA . GLY A 1 387 ? 31.164 50.636 -10.041 1.00 12.52 405 GLY A CA 1
ATOM 2970 C C . GLY A 1 387 ? 31.637 52.067 -10.290 1.00 12.78 405 GLY A C 1
ATOM 2971 O O . GLY A 1 387 ? 32.111 52.754 -9.379 1.00 11.78 405 GLY A O 1
ATOM 2972 N N . LYS A 1 388 ? 31.528 52.527 -11.528 1.00 13.29 406 LYS A N 1
ATOM 2973 C CA . LYS A 1 388 ? 31.928 53.898 -11.837 1.00 13.13 406 LYS A CA 1
ATOM 2974 C C . LYS A 1 388 ? 31.009 54.920 -11.142 1.00 13.30 406 LYS A C 1
ATOM 2975 O O . LYS A 1 388 ? 31.488 55.925 -10.619 1.00 12.86 406 LYS A O 1
ATOM 2981 N N . GLN A 1 389 ? 29.713 54.636 -11.145 1.00 13.02 407 GLN A N 1
ATOM 2982 C CA . GLN A 1 389 ? 28.726 55.465 -10.436 1.00 13.06 407 GLN A CA 1
ATOM 2983 C C . GLN A 1 389 ? 28.979 55.446 -8.936 1.00 12.98 407 GLN A C 1
ATOM 2984 O O . GLN A 1 389 ? 28.965 56.498 -8.288 1.00 12.59 407 GLN A O 1
ATOM 2990 N N . LEU A 1 390 ? 29.253 54.262 -8.390 1.00 12.96 408 LEU A N 1
ATOM 2991 C CA . LEU A 1 390 ? 29.595 54.157 -6.956 1.00 13.63 408 LEU A CA 1
ATOM 2992 C C . LEU A 1 390 ? 30.822 54.991 -6.615 1.00 12.91 408 LEU A C 1
ATOM 2993 O O . LEU A 1 390 ? 30.820 55.688 -5.608 1.00 12.81 408 LEU A O 1
ATOM 2998 N N . ARG A 1 391 ? 31.874 54.911 -7.437 1.00 11.47 409 ARG A N 1
ATOM 2999 C CA A ARG A 1 391 ? 33.101 55.667 -7.182 0.50 12.34 409 ARG A CA 1
ATOM 3000 C CA B ARG A 1 391 ? 33.088 55.659 -7.139 0.50 12.16 409 ARG A CA 1
ATOM 3001 C C . ARG A 1 391 ? 32.818 57.160 -7.228 1.00 12.29 409 ARG A C 1
ATOM 3002 O O . ARG A 1 391 ? 33.399 57.933 -6.462 1.00 12.87 409 ARG A O 1
ATOM 3017 N N . SER A 1 392 ? 31.923 57.566 -8.133 1.00 11.70 410 SER A N 1
ATOM 3018 C CA . SER A 1 392 ? 31.531 58.982 -8.235 1.00 12.85 410 SER A CA 1
ATOM 3019 C C . SER A 1 392 ? 30.910 59.457 -6.922 1.00 12.16 410 SER A C 1
ATOM 3020 O O . SER A 1 392 ? 31.203 60.552 -6.462 1.00 11.87 410 SER A O 1
ATOM 3023 N N . LEU A 1 393 ? 30.061 58.611 -6.334 1.00 12.49 411 LEU A N 1
ATOM 3024 C CA . LEU A 1 393 ? 29.395 58.936 -5.067 1.00 12.50 411 LEU A CA 1
ATOM 3025 C C . LEU A 1 393 ? 30.429 59.011 -3.953 1.00 13.33 411 LEU A C 1
ATOM 3026 O O . LEU A 1 393 ? 30.419 59.940 -3.134 1.00 13.18 411 LEU A O 1
ATOM 3039 N N . GLU A 1 395 ? 33.627 59.743 -4.285 1.00 13.69 413 GLU A N 1
ATOM 3040 C CA . GLU A 1 395 ? 34.367 60.984 -4.482 1.00 14.07 413 GLU A CA 1
ATOM 3041 C C . GLU A 1 395 ? 33.591 62.195 -3.996 1.00 13.59 413 GLU A C 1
ATOM 3042 O O . GLU A 1 395 ? 34.177 63.083 -3.378 1.00 13.56 413 GLU A O 1
ATOM 3048 N N . HIS A 1 396 ? 32.279 62.227 -4.271 1.00 12.71 414 HIS A N 1
ATOM 3049 C CA . HIS A 1 396 ? 31.481 63.348 -3.741 1.00 12.30 414 HIS A CA 1
ATO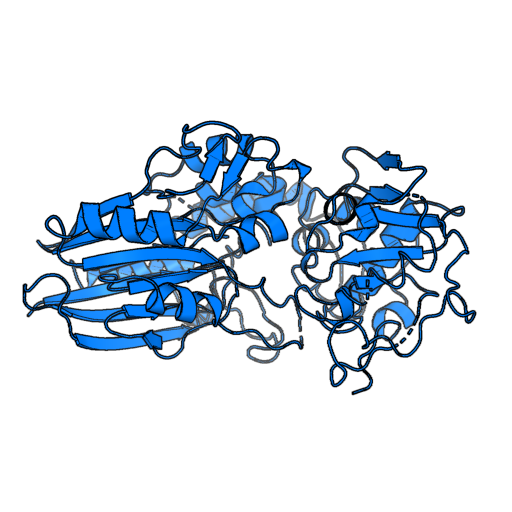M 3050 C C . HIS A 1 396 ? 31.512 63.364 -2.204 1.00 12.43 414 HIS A C 1
ATOM 3051 O O . HIS A 1 396 ? 31.646 64.420 -1.586 1.00 13.59 414 HIS A O 1
ATOM 3058 N N . GLY A 1 397 ? 31.384 62.185 -1.592 1.00 12.17 415 GLY A N 1
ATOM 3059 C CA . GLY A 1 397 ? 31.519 62.058 -0.119 1.00 12.22 415 GLY A CA 1
ATOM 3060 C C . GLY A 1 397 ? 32.860 62.593 0.373 1.00 13.01 415 GLY A C 1
ATOM 3061 O O . GLY A 1 397 ? 32.921 63.386 1.323 1.00 12.38 415 GLY A O 1
ATOM 3062 N N . ALA A 1 398 ? 33.936 62.156 -0.281 1.00 12.43 416 ALA A N 1
ATOM 3063 C CA . ALA A 1 398 ? 35.309 62.560 0.069 1.00 13.26 416 ALA A CA 1
ATOM 3064 C C . ALA A 1 398 ? 35.602 64.065 -0.100 1.00 13.29 416 ALA A C 1
ATOM 3065 O O . ALA A 1 398 ? 36.582 64.579 0.478 1.00 13.34 416 ALA A O 1
ATOM 3067 N N . SER A 1 399 ? 34.771 64.773 -0.871 1.00 13.10 417 SER A N 1
ATOM 3068 C CA . SER A 1 399 ? 34.911 66.226 -1.053 1.00 14.02 417 SER A CA 1
ATOM 3069 C C . SER A 1 399 ? 34.544 66.966 0.234 1.00 14.02 417 SER A C 1
ATOM 3070 O O . SER A 1 399 ? 34.929 68.126 0.444 1.00 14.59 417 SER A O 1
ATOM 3073 N N . LEU A 1 400 ? 33.766 66.279 1.064 1.00 13.73 418 LEU A N 1
ATOM 3074 C CA . LEU A 1 400 ? 33.342 66.745 2.376 1.00 13.95 418 LEU A CA 1
ATOM 3075 C C . LEU A 1 400 ? 32.347 67.889 2.346 1.00 13.69 418 LEU A C 1
ATOM 3076 O O . LEU A 1 400 ? 32.032 68.420 3.402 1.00 14.98 418 LEU A O 1
ATOM 3081 N N . SER A 1 401 ? 31.828 68.230 1.168 1.00 13.82 419 SER A N 1
ATOM 3082 C CA . SER A 1 401 ? 30.832 69.325 1.063 1.00 13.51 419 SER A CA 1
ATOM 3083 C C . SER A 1 401 ? 29.589 68.960 1.861 1.00 13.18 419 SER A C 1
ATOM 3084 O O . SER A 1 401 ? 28.915 69.843 2.411 1.00 13.99 419 SER A O 1
ATOM 3087 N N . ASN A 1 402 ? 29.296 67.664 1.929 1.00 12.18 420 ASN A N 1
ATOM 3088 C CA . ASN A 1 402 ? 28.117 67.153 2.613 1.00 13.32 420 ASN A CA 1
ATOM 3089 C C . ASN A 1 402 ? 28.437 65.942 3.500 1.00 13.68 420 ASN A C 1
ATOM 3090 O O . ASN A 1 402 ? 27.559 65.150 3.818 1.00 13.64 420 ASN A O 1
ATOM 3095 N N . GLY A 1 403 ? 29.704 65.800 3.874 1.00 13.69 421 GLY A N 1
ATOM 3096 C CA . GLY A 1 403 ? 30.153 64.616 4.623 1.00 13.65 421 GLY A CA 1
ATOM 3097 C C . GLY A 1 403 ? 30.271 63.361 3.771 1.00 13.51 421 GLY A C 1
ATOM 3098 O O . GLY A 1 403 ? 29.774 63.289 2.658 1.00 13.44 421 GLY A O 1
ATOM 3099 N N . VAL A 1 404 ? 30.945 62.354 4.305 1.00 13.17 422 VAL A N 1
ATOM 3100 C CA . VAL A 1 404 ? 31.080 61.100 3.579 1.00 13.02 422 VAL A CA 1
ATOM 3101 C C . VAL A 1 404 ? 29.805 60.269 3.673 1.00 12.52 422 VAL A C 1
ATOM 3102 O O . VAL A 1 404 ? 28.972 60.456 4.569 1.00 13.86 422 VAL A O 1
ATOM 3106 N N . LEU A 1 405 ? 29.654 59.323 2.759 1.00 12.28 423 LEU A N 1
ATOM 3107 C CA . LEU A 1 405 ? 28.594 58.346 2.903 1.00 11.40 423 LEU A CA 1
ATOM 3108 C C . LEU A 1 405 ? 29.007 57.328 3.945 1.00 11.77 423 LEU A C 1
ATOM 3109 O O . LEU A 1 405 ? 30.160 56.881 3.988 1.00 11.99 423 LEU A O 1
ATOM 3114 N N . GLN A 1 406 ? 28.050 56.959 4.783 1.00 10.91 424 GLN A N 1
ATOM 3115 C CA . GLN A 1 406 ? 28.247 55.843 5.722 1.00 10.11 424 GLN A CA 1
ATOM 3116 C C . GLN A 1 406 ? 27.890 54.567 4.977 1.00 11.00 424 GLN A C 1
ATOM 3117 O O . GLN A 1 406 ? 26.977 54.565 4.161 1.00 11.69 424 GLN A O 1
ATOM 3123 N N . VAL A 1 407 ? 28.609 53.473 5.238 1.00 10.99 425 VAL A N 1
ATOM 3124 C CA . VAL A 1 407 ? 28.520 52.286 4.379 1.00 11.04 425 VAL A CA 1
ATOM 3125 C C . VAL A 1 407 ? 28.330 50.989 5.184 1.00 11.04 425 VAL A C 1
ATOM 3126 O O . VAL A 1 407 ? 28.630 50.946 6.392 1.00 10.67 425 VAL A O 1
ATOM 3130 N N . SER A 1 408 ? 27.850 49.931 4.522 1.00 10.98 426 SER A N 1
ATOM 3131 C CA . SER A 1 408 ? 27.564 48.658 5.194 1.00 11.45 426 SER A CA 1
ATOM 3132 C C . SER A 1 408 ? 28.814 47.810 5.317 1.00 12.34 426 SER A C 1
ATOM 3133 O O . SER A 1 408 ? 29.821 48.047 4.632 1.00 11.85 426 SER A O 1
ATOM 3136 N N . LYS A 1 409 ? 28.761 46.834 6.224 1.00 12.77 427 LYS A N 1
ATOM 3137 C CA . LYS A 1 409 ? 29.890 45.928 6.442 1.00 14.50 427 LYS A CA 1
ATOM 3138 C C . LYS A 1 409 ? 30.311 45.278 5.115 1.00 15.23 427 LYS A C 1
ATOM 3139 O O . LYS A 1 409 ? 29.458 44.853 4.329 1.00 15.29 427 LYS A O 1
ATOM 3145 N N . GLY A 1 410 ? 31.614 45.220 4.886 1.00 15.70 428 GLY A N 1
ATOM 3146 C CA . GLY A 1 410 ? 32.143 44.671 3.631 1.00 16.35 428 GLY A CA 1
ATOM 3147 C C . GLY A 1 410 ? 32.604 45.733 2.650 1.00 16.60 428 GLY A C 1
ATOM 3148 O O . GLY A 1 410 ? 33.444 45.447 1.793 1.00 16.60 428 GLY A O 1
ATOM 3149 N N . LEU A 1 411 ? 32.083 46.962 2.771 1.00 15.90 429 LEU A N 1
ATOM 3150 C CA . LEU A 1 411 ? 32.560 48.062 1.942 1.00 16.64 429 LEU A CA 1
ATOM 3151 C C . LEU A 1 411 ? 33.658 48.782 2.692 1.00 17.43 429 LEU A C 1
ATOM 3152 O O . LEU A 1 411 ? 33.486 49.127 3.871 1.00 18.14 429 LEU A O 1
ATOM 3157 N N . GLU A 1 412 ? 34.797 49.009 2.025 1.00 17.04 430 GLU A N 1
ATOM 3158 C CA . GLU A 1 412 ? 35.885 49.750 2.631 1.00 17.71 430 GLU A CA 1
ATOM 3159 C C . GLU A 1 412 ? 36.370 50.831 1.681 1.00 17.88 430 GLU A C 1
ATOM 3160 O O . GLU A 1 412 ? 36.596 50.569 0.490 1.00 17.63 430 GLU A O 1
ATOM 3174 N N . LYS A 1 414 ? 39.139 54.261 1.486 1.00 15.68 432 LYS A N 1
AT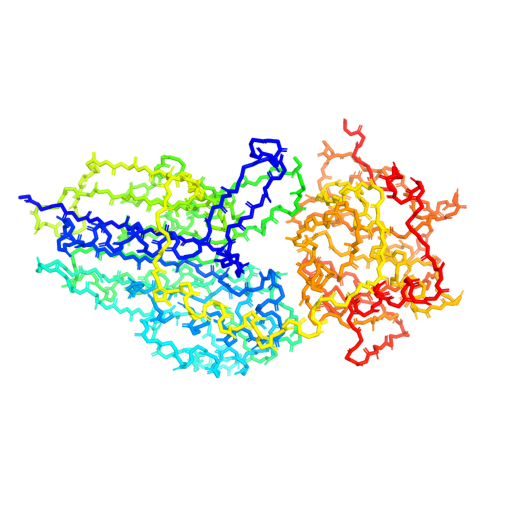OM 3175 C CA . LYS A 1 414 ? 40.114 55.177 2.068 1.00 16.26 432 LYS A CA 1
ATOM 3176 C C . LYS A 1 414 ? 40.273 56.366 1.150 1.00 15.17 432 LYS A C 1
ATOM 3177 O O . LYS A 1 414 ? 40.456 56.168 -0.050 1.00 14.54 432 LYS A O 1
ATOM 3183 N N . TYR A 1 415 ? 40.173 57.585 1.683 1.00 14.30 433 TYR A N 1
ATOM 3184 C CA . TYR A 1 415 ? 40.403 58.757 0.869 1.00 14.14 433 TYR A CA 1
ATOM 3185 C C . TYR A 1 415 ? 41.474 59.624 1.521 1.00 14.74 433 TYR A C 1
ATOM 3186 O O . TYR A 1 415 ? 41.809 59.418 2.692 1.00 15.51 433 TYR A O 1
ATOM 3195 N N . ASP A 1 416 ? 41.993 60.587 0.780 1.00 15.98 434 ASP A N 1
ATOM 3196 C CA . ASP A 1 416 ? 42.999 61.502 1.312 1.00 18.20 434 ASP A CA 1
ATOM 3197 C C . ASP A 1 416 ? 42.535 62.916 1.015 1.00 18.61 434 ASP A C 1
ATOM 3198 O O . ASP A 1 416 ? 42.494 63.324 -0.151 1.00 18.09 434 ASP A O 1
ATOM 3203 N N . SER A 1 417 ? 42.144 63.642 2.065 1.00 20.17 435 SER A N 1
ATOM 3204 C CA . SER A 1 417 ? 41.527 64.960 1.902 1.00 21.85 435 SER A CA 1
ATOM 3205 C C . SER A 1 417 ? 42.529 66.038 1.504 1.00 23.33 435 SER A C 1
ATOM 3206 O O . SER A 1 417 ? 42.139 67.175 1.264 1.00 24.07 435 SER A O 1
ATOM 3209 N N . SER A 1 418 ? 43.810 65.689 1.418 1.00 24.74 436 SER A N 1
ATOM 3210 C CA . SER A 1 418 ? 44.808 66.658 0.955 1.00 26.00 436 SER A CA 1
ATOM 3211 C C . SER A 1 418 ? 44.949 66.657 -0.563 1.00 26.98 436 SER A C 1
ATOM 3212 O O . SER A 1 418 ? 45.652 67.488 -1.129 1.00 27.85 436 SER A O 1
ATOM 3215 N N . LYS A 1 419 ? 44.264 65.734 -1.228 1.00 26.86 437 LYS A N 1
ATOM 3216 C CA . LYS A 1 419 ? 44.242 65.695 -2.685 1.00 26.71 437 LYS A CA 1
ATOM 3217 C C . LYS A 1 419 ? 43.116 66.570 -3.252 1.00 26.21 437 LYS A C 1
ATOM 3218 O O . LYS A 1 419 ? 42.183 66.900 -2.523 1.00 26.34 437 LYS A O 1
ATOM 3224 N N . PRO A 1 420 ? 43.207 66.965 -4.539 1.00 25.91 438 PRO A N 1
ATOM 3225 C CA . PRO A 1 420 ? 42.159 67.817 -5.114 1.00 25.18 438 PRO A CA 1
ATOM 3226 C C . PRO A 1 420 ? 40.814 67.115 -5.043 1.00 24.82 438 PRO A C 1
ATOM 3227 O O . PRO A 1 420 ? 40.746 65.892 -5.234 1.00 23.06 438 PRO A O 1
ATOM 3231 N N . VAL A 1 421 ? 39.749 67.875 -4.787 1.00 24.16 439 VAL A N 1
ATOM 3232 C CA . VAL A 1 421 ? 38.390 67.343 -4.924 1.00 23.45 439 VAL A CA 1
ATOM 3233 C C . VAL A 1 421 ? 38.219 66.605 -6.262 1.00 22.88 439 VAL A C 1
ATOM 3234 O O . VAL A 1 421 ? 38.609 67.099 -7.327 1.00 23.17 439 VAL A O 1
ATOM 3238 N N . GLY A 1 422 ? 37.642 65.413 -6.204 1.00 21.13 440 GLY A N 1
ATOM 3239 C CA . GLY A 1 422 ? 37.465 64.599 -7.377 1.00 20.03 440 GLY A CA 1
ATOM 3240 C C . GLY A 1 422 ? 38.567 63.565 -7.566 1.00 19.10 440 GLY A C 1
ATOM 3241 O O . GLY A 1 422 ? 38.423 62.655 -8.354 1.00 19.54 440 GLY A O 1
ATOM 3242 N N . GLN A 1 423 ? 39.652 63.690 -6.816 1.00 18.62 441 GLN A N 1
ATOM 3243 C CA . GLN A 1 423 ? 40.773 62.747 -6.942 1.00 18.98 441 GLN A CA 1
ATOM 3244 C C . GLN A 1 423 ? 41.203 62.239 -5.571 1.00 17.77 441 GLN A C 1
ATOM 3245 O O . GLN A 1 423 ? 42.363 61.902 -5.363 1.00 18.36 441 GLN A O 1
ATOM 3251 N N . ARG A 1 424 ? 40.270 62.197 -4.618 1.00 16.24 442 ARG A N 1
ATOM 3252 C CA . ARG A 1 424 ? 40.607 61.878 -3.229 1.00 15.39 442 ARG A CA 1
ATOM 3253 C C . ARG A 1 424 ? 40.511 60.429 -2.840 1.00 14.75 442 ARG A C 1
ATOM 3254 O O . ARG A 1 424 ? 41.134 60.040 -1.871 1.00 14.68 442 ARG A O 1
ATOM 3262 N N . VAL A 1 425 ? 39.707 59.641 -3.558 1.00 14.62 443 VAL A N 1
ATOM 3263 C CA . VAL A 1 425 ? 39.565 58.249 -3.218 1.00 13.82 443 VAL A CA 1
ATOM 3264 C C . VAL A 1 425 ? 40.866 57.524 -3.571 1.00 14.58 443 VAL A C 1
ATOM 3265 O O . VAL A 1 425 ? 41.384 57.654 -4.705 1.00 15.08 443 VAL A O 1
ATOM 3269 N N . ILE A 1 426 ? 41.389 56.805 -2.580 1.00 13.62 444 ILE A N 1
ATOM 3270 C CA . ILE A 1 426 ? 42.648 56.058 -2.712 1.00 13.45 444 ILE A CA 1
ATOM 3271 C C . ILE A 1 426 ? 42.354 54.571 -2.921 1.00 14.32 444 ILE A C 1
ATOM 3272 O O . ILE A 1 426 ? 42.840 53.978 -3.883 1.00 14.21 444 ILE A O 1
ATOM 3277 N N . THR A 1 427 ? 41.543 53.963 -2.048 1.00 13.32 445 THR A N 1
ATOM 3278 C CA . THR A 1 427 ? 41.116 52.574 -2.262 1.00 14.88 445 THR A CA 1
ATOM 3279 C C . THR A 1 427 ? 39.609 52.445 -2.062 1.00 14.27 445 THR A C 1
ATOM 3280 O O . THR A 1 427 ? 39.003 53.226 -1.317 1.00 13.71 445 THR A O 1
ATOM 3284 N N . LEU A 1 428 ? 39.015 51.458 -2.726 1.00 14.37 446 LEU A N 1
ATOM 3285 C CA . LEU A 1 428 ? 37.574 51.214 -2.634 1.00 14.61 446 LEU A CA 1
ATOM 3286 C C . LEU A 1 428 ? 37.322 49.764 -2.964 1.00 15.07 446 LEU A C 1
ATOM 3287 O O . LEU A 1 428 ? 37.515 49.351 -4.119 1.00 15.00 446 LEU A O 1
ATOM 3292 N N . THR A 1 429 ? 36.909 48.983 -1.957 1.00 15.33 447 THR A N 1
ATOM 3293 C CA . THR A 1 429 ? 36.717 47.550 -2.114 1.00 16.21 447 THR A CA 1
ATOM 3294 C C . THR A 1 429 ? 35.402 47.123 -1.498 1.00 16.55 447 THR A C 1
ATOM 3295 O O . THR A 1 429 ? 34.883 47.777 -0.566 1.00 15.18 447 THR A O 1
ATOM 3299 N N . LEU A 1 430 ? 34.853 46.044 -2.042 1.00 16.18 448 LEU A N 1
ATOM 3300 C CA . LEU A 1 430 ? 33.685 45.382 -1.479 1.00 16.93 448 LEU A CA 1
ATOM 3301 C C . LEU A 1 430 ? 34.076 43.919 -1.238 1.00 18.23 448 LEU A C 1
ATOM 3302 O O . LEU A 1 430 ? 34.480 43.207 -2.176 1.00 18.44 448 LEU A O 1
ATOM 3307 N N . ASN A 1 431 ? 33.992 43.492 0.021 1.00 18.34 449 ASN A N 1
ATOM 3308 C CA . ASN A 1 431 ? 34.432 42.148 0.423 1.00 19.95 449 ASN A CA 1
ATOM 3309 C C . ASN A 1 431 ? 35.843 41.830 -0.076 1.00 20.43 449 ASN A C 1
ATOM 3310 O O . ASN A 1 431 ? 36.118 40.731 -0.537 1.00 21.91 449 ASN A O 1
ATOM 3315 N N . GLY A 1 432 ? 36.722 42.816 0.041 1.00 21.11 450 GLY A N 1
ATOM 3316 C CA . GLY A 1 432 ? 38.132 42.689 -0.304 1.00 21.46 450 GLY A CA 1
ATOM 3317 C C . GLY A 1 432 ? 38.483 42.848 -1.775 1.00 21.77 450 GLY A C 1
ATOM 3318 O O . GLY A 1 432 ? 39.655 42.921 -2.108 1.00 23.34 450 GLY A O 1
ATOM 3319 N N . LYS A 1 433 ? 37.486 42.879 -2.655 1.00 21.37 451 LYS A N 1
ATOM 3320 C CA . LYS A 1 433 ? 37.741 43.009 -4.096 1.00 21.07 451 LYS A CA 1
ATOM 3321 C C . LYS A 1 433 ? 37.563 44.465 -4.516 1.00 19.67 451 LYS A C 1
ATOM 3322 O O . LYS A 1 433 ? 36.563 45.087 -4.145 1.00 19.55 451 LYS A O 1
ATOM 3328 N N . PRO A 1 434 ? 38.508 45.026 -5.294 1.00 18.44 452 PRO A N 1
ATOM 3329 C CA . PRO A 1 434 ? 38.261 46.401 -5.740 1.00 17.57 452 PRO A CA 1
ATOM 3330 C C . PRO A 1 434 ? 36.938 46.524 -6.505 1.00 16.72 452 PRO A C 1
ATOM 3331 O O . PRO A 1 434 ? 36.533 45.602 -7.242 1.00 16.35 452 PRO A O 1
ATOM 3335 N N . ILE A 1 435 ? 36.249 47.644 -6.271 1.00 16.08 453 ILE A N 1
ATOM 3336 C CA . ILE A 1 435 ? 35.094 48.030 -7.085 1.00 15.89 453 ILE A CA 1
ATOM 3337 C C . ILE A 1 435 ? 35.561 48.245 -8.541 1.00 16.16 453 ILE A C 1
ATOM 3338 O O . ILE A 1 435 ? 36.581 48.895 -8.784 1.00 17.15 453 ILE A O 1
ATOM 3343 N N . GLU A 1 436 ? 34.809 47.703 -9.492 1.00 16.59 454 GLU A N 1
ATOM 3344 C CA . GLU A 1 436 ? 35.159 47.806 -10.912 1.00 18.01 454 GLU A CA 1
ATOM 3345 C C . GLU A 1 436 ? 34.158 48.636 -11.709 1.00 17.49 454 GLU A C 1
ATOM 3346 O O . GLU A 1 436 ? 32.956 48.475 -11.542 1.00 16.41 454 GLU A O 1
ATOM 3352 N N . ASP A 1 437 ? 34.672 49.491 -12.590 1.00 17.49 455 ASP A N 1
ATOM 3353 C CA . ASP A 1 437 ? 33.855 50.511 -13.292 1.00 17.58 455 ASP A CA 1
ATOM 3354 C C . ASP A 1 437 ? 32.581 49.985 -13.973 1.00 17.00 455 ASP A C 1
ATOM 3355 O O . ASP A 1 437 ? 31.502 50.591 -13.865 1.00 15.91 455 ASP A O 1
ATOM 3360 N N . ALA A 1 438 ? 32.715 48.875 -14.690 1.00 16.80 456 ALA A N 1
ATOM 3361 C CA . ALA A 1 438 ? 31.624 48.311 -15.495 1.00 16.53 456 ALA A CA 1
ATOM 3362 C C . ALA A 1 438 ? 30.741 47.299 -14.757 1.00 16.96 456 ALA A C 1
ATOM 3363 O O . ALA A 1 438 ? 29.688 46.900 -15.244 1.00 17.55 456 ALA A O 1
ATOM 3365 N N . THR A 1 439 ? 31.179 46.858 -13.590 1.00 16.39 457 THR A N 1
ATOM 3366 C CA . THR A 1 439 ? 30.393 45.895 -12.832 1.00 16.53 457 THR A CA 1
ATOM 3367 C C . THR A 1 439 ? 29.148 46.575 -12.271 1.00 16.20 457 THR A C 1
ATOM 3368 O O . THR A 1 439 ? 29.224 47.723 -11.855 1.00 16.34 457 THR A O 1
ATOM 3372 N N . VAL A 1 440 ? 28.019 45.866 -12.288 1.00 15.48 458 VAL A N 1
ATOM 3373 C CA . VAL A 1 440 ? 26.766 46.387 -11.729 1.00 15.84 458 VAL A CA 1
ATOM 3374 C C . VAL A 1 440 ? 26.638 45.857 -10.308 1.00 15.88 458 VAL A C 1
ATOM 3375 O O . VAL A 1 440 ? 26.813 44.664 -10.079 1.00 15.74 458 VAL A O 1
ATOM 3379 N N . TYR A 1 441 ? 26.353 46.751 -9.365 1.00 15.20 459 TYR A N 1
ATOM 3380 C CA . TYR A 1 441 ? 26.202 46.389 -7.953 1.00 14.82 459 TYR A CA 1
ATOM 3381 C C . TYR A 1 441 ? 24.773 46.642 -7.522 1.00 15.07 459 TYR A C 1
ATOM 3382 O O . TYR A 1 441 ? 24.151 47.612 -7.964 1.00 14.74 459 TYR A O 1
ATOM 3391 N N . HIS A 1 442 ? 24.248 45.752 -6.681 1.00 15.69 460 HIS A N 1
ATOM 3392 C CA . HIS A 1 442 ? 22.896 45.874 -6.144 1.00 15.66 460 HIS A CA 1
ATOM 3393 C C . HIS A 1 442 ? 23.001 46.590 -4.803 1.00 15.15 460 HIS A C 1
ATOM 3394 O O . HIS A 1 442 ? 23.647 46.096 -3.868 1.00 14.95 460 HIS A O 1
ATOM 3401 N N . ILE A 1 443 ? 22.390 47.764 -4.706 1.00 14.40 461 ILE A N 1
ATOM 3402 C CA . ILE A 1 443 ? 22.590 48.577 -3.522 1.00 14.50 461 ILE A CA 1
ATOM 3403 C C . ILE A 1 443 ? 21.280 48.981 -2.842 1.00 14.16 461 ILE A C 1
ATOM 3404 O O . ILE A 1 443 ? 20.201 48.927 -3.451 1.00 14.03 461 ILE A O 1
ATOM 3409 N N . ALA A 1 444 ? 21.386 49.345 -1.566 1.00 12.75 462 ALA A N 1
ATOM 3410 C CA . ALA A 1 444 ? 20.260 49.929 -0.847 1.00 11.43 462 ALA A CA 1
ATOM 3411 C C . ALA A 1 444 ? 20.644 51.299 -0.349 1.00 10.89 462 ALA A C 1
ATOM 3412 O O . ALA A 1 444 ? 21.800 51.535 0.010 1.00 10.90 462 ALA A O 1
ATOM 3414 N N . THR A 1 445 ? 19.670 52.209 -0.368 1.00 10.81 463 THR A N 1
ATOM 3415 C CA . THR A 1 445 ? 19.868 53.527 0.214 1.00 11.13 463 THR A CA 1
ATOM 3416 C C . THR A 1 445 ? 18.494 54.032 0.675 1.00 10.91 463 THR A C 1
ATOM 3417 O O . THR A 1 445 ? 17.595 53.242 0.917 1.00 10.62 463 THR A O 1
ATOM 3421 N N . GLN A 1 446 ? 18.319 55.348 0.823 1.00 10.30 464 GLN A N 1
ATOM 3422 C CA . GLN A 1 446 ? 16.982 55.845 1.099 1.00 10.24 464 GLN A CA 1
ATOM 3423 C C . GLN A 1 446 ? 16.624 56.994 0.158 1.00 10.93 464 GLN A C 1
ATOM 3424 O O . GLN A 1 446 ? 17.474 57.425 -0.645 1.00 10.35 464 GLN A O 1
ATOM 3430 N N . SER A 1 447 ? 15.377 57.461 0.237 1.00 10.13 465 SER A N 1
ATOM 3431 C CA . SER A 1 447 ? 14.806 58.310 -0.822 1.00 10.59 465 SER A CA 1
ATOM 3432 C C . SER A 1 447 ? 15.451 59.690 -0.907 1.00 9.96 465 SER A C 1
ATOM 3433 O O . SER A 1 447 ? 15.469 60.287 -1.992 1.00 11.55 465 SER A O 1
ATOM 3436 N N . PHE A 1 448 ? 15.954 60.211 0.215 1.00 9.28 466 PHE A N 1
ATOM 3437 C CA . PHE A 1 448 ? 16.650 61.516 0.163 1.00 8.30 466 PHE A CA 1
ATOM 3438 C C . PHE A 1 448 ? 17.845 61.413 -0.780 1.00 8.91 466 PHE A C 1
ATOM 3439 O O . PHE A 1 448 ? 18.004 62.251 -1.687 1.00 9.85 466 PHE A O 1
ATOM 3447 N N . LEU A 1 449 ? 18.680 60.385 -0.578 1.00 8.82 467 LEU A N 1
ATOM 3448 C CA . LEU A 1 449 ? 19.838 60.168 -1.465 1.00 9.47 467 LEU A CA 1
ATOM 3449 C C . LEU A 1 449 ? 19.419 59.719 -2.873 1.00 9.39 467 LEU A C 1
ATOM 3450 O O . LEU A 1 449 ? 20.024 60.114 -3.855 1.00 9.88 467 LEU A O 1
ATOM 3455 N N . ALA A 1 450 ? 18.393 58.867 -2.961 1.00 9.72 468 ALA A N 1
ATOM 3456 C CA . ALA A 1 450 ? 18.020 58.243 -4.231 1.00 10.16 468 ALA A CA 1
ATOM 3457 C C . ALA A 1 450 ? 17.655 59.293 -5.274 1.00 12.06 468 ALA A C 1
ATOM 3458 O O . ALA A 1 450 ? 17.924 59.130 -6.463 1.00 12.08 468 ALA A O 1
ATOM 3460 N N . ASP A 1 451 ? 17.055 60.382 -4.796 1.00 10.98 469 ASP A N 1
ATOM 3461 C CA . ASP A 1 451 ? 16.697 61.544 -5.616 1.00 12.65 469 ASP A CA 1
ATOM 3462 C C . ASP A 1 451 ? 17.814 62.591 -5.781 1.00 12.75 469 ASP A C 1
ATOM 3463 O O . ASP A 1 451 ? 17.577 63.694 -6.310 1.00 13.53 469 ASP A O 1
ATOM 3468 N N . GLY A 1 452 ? 19.031 62.259 -5.347 1.00 11.88 470 GLY A N 1
ATOM 3469 C CA . GLY A 1 452 ? 20.193 63.129 -5.524 1.00 11.63 470 GLY A CA 1
ATOM 3470 C C . GLY A 1 452 ? 20.449 64.156 -4.437 1.00 11.12 470 GLY A C 1
ATOM 3471 O O . GLY A 1 452 ? 21.163 65.139 -4.659 1.00 12.17 470 GLY A O 1
ATOM 3472 N N . GLY A 1 453 ? 19.871 63.947 -3.254 1.00 11.22 471 GLY A N 1
ATOM 3473 C CA . GLY A 1 453 ? 20.096 64.879 -2.144 1.00 10.07 471 GLY A CA 1
ATOM 3474 C C . GLY A 1 453 ? 21.563 65.013 -1.792 1.00 10.33 471 GLY A C 1
ATOM 3475 O O . GLY A 1 453 ? 22.352 64.091 -2.048 1.00 9.88 471 GLY A O 1
ATOM 3476 N N . ASP A 1 454 ? 21.922 66.162 -1.221 1.00 10.62 472 ASP A N 1
ATOM 3477 C CA . ASP A 1 454 ? 23.257 66.430 -0.724 1.00 10.73 472 ASP A CA 1
ATOM 3478 C C . ASP A 1 454 ? 24.259 66.398 -1.876 1.00 11.69 472 ASP A C 1
ATOM 3479 O O . ASP A 1 454 ? 25.448 66.226 -1.642 1.00 11.61 472 ASP A O 1
ATOM 3484 N N . GLY A 1 455 ? 23.751 66.561 -3.102 1.00 11.68 473 GLY A N 1
ATOM 3485 C CA . GLY A 1 455 ? 24.596 66.624 -4.310 1.00 12.46 473 GLY A CA 1
ATOM 3486 C C . GLY A 1 455 ? 25.149 65.285 -4.748 1.00 12.72 473 GLY A C 1
ATOM 3487 O O . GLY A 1 455 ? 26.068 65.226 -5.589 1.00 12.92 473 GLY A O 1
ATOM 3488 N N . PHE A 1 456 ? 24.622 64.201 -4.170 1.00 11.74 474 PHE A N 1
ATOM 3489 C CA . PHE A 1 456 ? 25.022 62.868 -4.614 1.00 11.25 474 PHE A CA 1
ATOM 3490 C C . PHE A 1 456 ? 24.280 62.484 -5.884 1.00 10.89 474 PHE A C 1
ATOM 3491 O O . PHE A 1 456 ? 23.441 61.588 -5.897 1.00 11.27 474 PHE A O 1
ATOM 3499 N N . THR A 1 457 ? 24.663 63.127 -6.988 1.00 12.43 475 THR A N 1
ATOM 3500 C CA . THR A 1 457 ? 23.875 63.061 -8.201 1.00 13.54 475 THR A CA 1
ATOM 3501 C C . THR A 1 457 ? 23.749 61.669 -8.828 1.00 13.48 475 THR A C 1
ATOM 3502 O O . THR A 1 457 ? 22.668 61.312 -9.315 1.00 13.37 475 THR A O 1
ATOM 3506 N N . ALA A 1 458 ? 24.818 60.870 -8.758 1.00 13.21 476 ALA A N 1
ATOM 3507 C CA . ALA A 1 458 ? 24.819 59.566 -9.405 1.00 12.57 476 ALA A CA 1
ATOM 3508 C C . ALA A 1 458 ? 23.703 58.628 -8.955 1.00 11.91 476 ALA A C 1
ATOM 3509 O O . ALA A 1 458 ? 23.329 57.721 -9.706 1.00 11.10 476 ALA A O 1
ATOM 3511 N N . PHE A 1 459 ? 23.172 58.812 -7.742 1.00 11.24 477 PHE A N 1
ATOM 3512 C CA . PHE A 1 459 ? 22.022 57.975 -7.315 1.00 11.32 477 PHE A CA 1
ATOM 3513 C C . PHE A 1 459 ? 20.844 58.086 -8.271 1.00 11.56 477 PHE A C 1
ATOM 3514 O O . PHE A 1 459 ? 20.077 57.148 -8.403 1.00 12.38 477 PHE A O 1
ATOM 3522 N N . THR A 1 460 ? 20.701 59.240 -8.914 1.00 12.94 478 THR A N 1
ATOM 3523 C CA . THR A 1 460 ? 19.581 59.459 -9.855 1.00 13.79 478 THR A CA 1
ATOM 3524 C C . THR A 1 460 ? 19.724 58.645 -11.159 1.00 14.72 478 THR A C 1
ATOM 3525 O O . THR A 1 460 ? 18.768 58.558 -11.949 1.00 15.47 478 THR A O 1
ATOM 3529 N N . GLU A 1 461 ? 20.908 58.072 -11.380 1.00 15.10 479 GLU A N 1
ATOM 3530 C CA . GLU A 1 461 ? 21.224 57.243 -12.560 1.00 16.22 479 GLU A CA 1
ATOM 3531 C C . GLU A 1 461 ? 21.014 55.753 -12.301 1.00 15.67 479 GLU A C 1
ATOM 3532 O O . GLU A 1 461 ? 21.145 54.928 -13.217 1.00 15.43 479 GLU A O 1
ATOM 3538 N N . GLY A 1 462 ? 20.672 55.400 -11.064 1.00 14.56 480 GLY A N 1
ATOM 3539 C CA . GLY A 1 462 ? 20.433 53.988 -10.714 1.00 14.97 480 GLY A CA 1
ATOM 3540 C C . GLY A 1 462 ? 19.298 53.366 -11.516 1.00 15.58 480 GLY A C 1
ATOM 3541 O O . GLY A 1 462 ? 18.296 54.024 -11.822 1.00 15.46 480 GLY A O 1
ATOM 3542 N N . LYS A 1 463 ? 19.459 52.094 -11.852 1.00 15.47 481 LYS A N 1
ATOM 3543 C CA . LYS A 1 463 ? 18.446 51.337 -12.591 1.00 16.08 481 LYS A CA 1
ATOM 3544 C C . LYS A 1 463 ? 17.737 50.357 -11.674 1.00 17.21 481 LYS A C 1
ATOM 3545 O O . LYS A 1 463 ? 18.184 50.136 -10.541 1.00 17.31 481 LYS A O 1
ATOM 3551 N N . ALA A 1 464 ? 16.650 49.754 -12.177 1.00 17.14 482 ALA A N 1
ATOM 3552 C CA . ALA A 1 464 ? 15.878 48.734 -11.442 1.00 17.65 482 ALA A CA 1
ATOM 3553 C C . ALA A 1 464 ? 15.525 49.228 -10.031 1.00 17.83 482 ALA A C 1
ATOM 3554 O O . ALA A 1 464 ? 15.788 48.556 -9.026 1.00 18.62 482 ALA A O 1
ATOM 3556 N N . ARG A 1 465 ? 14.933 50.414 -9.983 1.00 17.82 483 ARG A N 1
ATOM 3557 C CA . ARG A 1 465 ? 14.648 51.127 -8.727 1.00 18.48 483 ARG A CA 1
ATOM 3558 C C . ARG A 1 465 ? 13.367 50.644 -8.053 1.00 18.49 483 ARG A C 1
ATOM 3559 O O . ARG A 1 465 ? 12.354 50.438 -8.705 1.00 18.66 483 ARG A O 1
ATOM 3567 N N . ASN A 1 466 ? 13.406 50.463 -6.742 1.00 18.69 484 ASN A N 1
ATOM 3568 C CA . ASN A 1 466 ? 12.223 50.038 -6.010 1.00 19.81 484 ASN A CA 1
ATOM 3569 C C . ASN A 1 466 ? 12.192 50.771 -4.692 1.00 19.58 484 ASN A C 1
ATOM 3570 O O . ASN A 1 466 ? 13.169 50.753 -3.948 1.00 18.71 484 ASN A O 1
ATOM 3575 N N . ILE A 1 467 ? 11.081 51.432 -4.416 1.00 19.09 485 ILE A N 1
ATOM 3576 C CA . ILE A 1 467 ? 10.956 52.215 -3.191 1.00 19.52 485 ILE A CA 1
ATOM 3577 C C . ILE A 1 467 ? 9.914 51.586 -2.282 1.00 19.17 485 ILE A C 1
ATOM 3578 O O . ILE A 1 467 ? 8.841 51.185 -2.751 1.00 20.88 485 ILE A O 1
ATOM 3583 N N . THR A 1 468 ? 10.220 51.453 -0.996 1.00 18.06 486 THR A N 1
ATOM 3584 C CA . THR A 1 468 ? 9.219 50.917 -0.074 1.00 17.80 486 THR A CA 1
ATOM 3585 C C . THR A 1 468 ? 8.517 52.058 0.632 1.00 17.90 486 THR A C 1
ATOM 3586 O O . THR A 1 468 ? 9.062 52.662 1.567 1.00 17.12 486 THR A O 1
ATOM 3590 N N . GLY A 1 469 ? 7.295 52.349 0.189 1.00 18.48 487 GLY A N 1
ATOM 3591 C CA . GLY A 1 469 ? 6.553 53.511 0.699 1.00 17.94 487 GLY A CA 1
ATOM 3592 C C . GLY A 1 469 ? 6.371 53.432 2.204 1.00 18.14 487 GLY A C 1
ATOM 3593 O O . GLY A 1 469 ? 6.010 52.387 2.733 1.00 18.11 487 GLY A O 1
ATOM 3594 N N . GLY A 1 470 ? 6.649 54.534 2.902 1.00 17.35 488 GLY A N 1
ATOM 3595 C CA . GLY A 1 470 ? 6.408 54.634 4.337 1.00 17.02 488 GLY A CA 1
ATOM 3596 C C . GLY A 1 470 ? 7.393 53.937 5.263 1.00 16.56 488 GLY A C 1
ATOM 3597 O O . GLY A 1 470 ? 7.229 53.985 6.496 1.00 17.65 488 GLY A O 1
ATOM 3598 N N . TYR A 1 471 ? 8.406 53.283 4.691 1.00 14.92 489 TYR A N 1
ATOM 3599 C CA . TYR A 1 471 ? 9.355 52.490 5.469 1.00 14.79 489 TYR A CA 1
ATOM 3600 C C . TYR A 1 471 ? 10.670 53.263 5.591 1.00 13.74 489 TYR A C 1
ATOM 3601 O O . TYR A 1 471 ? 11.473 53.302 4.669 1.00 14.46 489 TYR A O 1
ATOM 3610 N N . TYR A 1 472 ? 10.855 53.904 6.728 1.00 12.83 490 TYR A N 1
ATOM 3611 C CA . TYR A 1 472 ? 11.920 54.885 6.868 1.00 11.94 490 TYR A CA 1
ATOM 3612 C C . TYR A 1 472 ? 13.162 54.301 7.512 1.00 12.12 490 TYR A C 1
ATOM 3613 O O . TYR A 1 472 ? 13.131 53.187 8.029 1.00 11.82 490 TYR A O 1
ATOM 3622 N N . VAL A 1 473 ? 14.248 55.078 7.519 1.00 11.07 491 VAL A N 1
ATOM 3623 C CA . VAL A 1 473 ? 15.470 54.621 8.162 1.00 11.55 491 VAL A CA 1
ATOM 3624 C C . VAL A 1 473 ? 15.198 54.132 9.595 1.00 12.17 491 VAL A C 1
ATOM 3625 O O . VAL A 1 473 ? 15.701 53.071 9.998 1.00 12.29 491 VAL A O 1
ATOM 3629 N N . TYR A 1 474 ? 14.406 54.861 10.378 1.00 12.70 492 TYR A N 1
ATOM 3630 C CA . TYR A 1 474 ? 14.281 54.416 11.776 1.00 13.49 492 TYR A CA 1
ATOM 3631 C C . TYR A 1 474 ? 13.512 53.111 11.900 1.00 13.35 492 TYR A C 1
ATOM 3632 O O . TYR A 1 474 ? 13.773 52.347 12.826 1.00 13.48 492 TYR A O 1
ATOM 3641 N N . HIS A 1 475 ? 12.573 52.861 10.983 1.00 13.28 493 HIS A N 1
ATOM 3642 C CA . HIS A 1 475 ? 11.898 51.542 10.927 1.00 13.90 493 HIS A CA 1
ATOM 3643 C C . HIS A 1 475 ? 12.914 50.447 10.616 1.00 13.81 493 HIS A C 1
ATOM 3644 O O . HIS A 1 475 ? 12.869 49.342 11.180 1.00 14.79 493 HIS A O 1
ATOM 3651 N N . ALA A 1 476 ? 13.828 50.741 9.694 1.00 13.39 494 ALA A N 1
ATOM 3652 C CA . ALA A 1 476 ? 14.856 49.768 9.331 1.00 12.66 494 ALA A CA 1
ATOM 3653 C C . ALA A 1 476 ? 15.733 49.459 10.537 1.00 12.84 494 ALA A C 1
ATOM 3654 O O . ALA A 1 476 ? 16.104 48.319 10.762 1.00 11.85 494 ALA A O 1
ATOM 3656 N N . VAL A 1 477 ? 16.040 50.476 11.325 1.00 12.33 495 VAL A N 1
ATOM 3657 C CA . VAL A 1 477 ? 16.887 50.275 12.493 1.00 12.61 495 VAL A CA 1
ATOM 3658 C C . VAL A 1 477 ? 16.165 49.464 13.564 1.00 13.33 495 VAL A C 1
ATOM 3659 O O . VAL A 1 477 ? 16.740 48.532 14.116 1.00 13.45 495 VAL A O 1
ATOM 3663 N N . VAL A 1 478 ? 14.920 49.816 13.843 1.00 13.80 496 VAL A N 1
ATOM 3664 C CA . VAL A 1 478 ? 14.108 49.043 14.799 1.00 15.17 496 VAL A CA 1
ATOM 3665 C C . VAL A 1 478 ? 13.996 47.586 14.347 1.00 15.82 496 VAL A C 1
ATOM 3666 O O . VAL A 1 478 ? 14.173 46.659 15.153 1.00 15.74 496 VAL A O 1
ATOM 3670 N N . ASP A 1 479 ? 13.719 47.379 13.059 1.00 15.94 497 ASP A N 1
ATOM 3671 C CA . ASP A 1 479 ? 13.576 46.020 12.512 1.00 17.32 497 ASP A CA 1
ATOM 3672 C C . ASP A 1 479 ? 14.855 45.198 12.563 1.00 16.79 497 ASP A C 1
ATOM 3673 O O . ASP A 1 479 ? 14.811 43.965 12.669 1.00 18.07 497 ASP A O 1
ATOM 3678 N N . TYR A 1 480 ? 15.993 45.877 12.491 1.00 16.28 498 TYR A N 1
ATOM 3679 C CA A TYR A 1 480 ? 17.294 45.207 12.567 0.70 16.53 498 TYR A CA 1
ATOM 3680 C CA B TYR A 1 480 ? 17.288 45.218 12.571 0.30 16.62 498 TYR A CA 1
ATOM 3681 C C . TYR A 1 480 ? 17.425 44.501 13.920 1.00 17.00 498 TYR A C 1
ATOM 3682 O O . TYR A 1 480 ? 17.868 43.353 13.986 1.00 17.55 498 TYR A O 1
ATOM 3699 N N . PHE A 1 481 ? 17.002 45.177 14.986 1.00 17.92 499 PHE A N 1
ATOM 3700 C CA . PHE A 1 481 ? 17.020 44.603 16.335 1.00 18.97 499 PHE A CA 1
ATOM 3701 C C . PHE A 1 481 ? 15.900 43.599 16.573 1.00 20.59 499 PHE A C 1
ATOM 3702 O O . PHE A 1 481 ? 16.104 42.590 17.259 1.00 20.96 499 PHE A O 1
ATOM 3710 N N . LYS A 1 482 ? 14.724 43.867 16.016 1.00 21.98 500 LYS A N 1
ATOM 3711 C CA . LYS A 1 482 ? 13.589 42.939 16.109 1.00 23.74 500 LYS A CA 1
ATOM 3712 C C . LYS A 1 482 ? 13.910 41.586 15.492 1.00 24.54 500 LYS A C 1
ATOM 3713 O O . LYS A 1 482 ? 13.443 40.569 15.980 1.00 25.13 500 LYS A O 1
ATOM 3719 N N . ALA A 1 483 ? 14.737 41.583 14.445 1.00 24.42 501 ALA A N 1
ATOM 3720 C CA . ALA A 1 483 ? 15.161 40.361 13.765 1.00 25.25 501 ALA A CA 1
ATOM 3721 C C . ALA A 1 483 ? 16.221 39.584 14.563 1.00 25.37 501 ALA A C 1
ATOM 3722 O O . ALA A 1 483 ? 16.647 38.503 14.160 1.00 26.61 501 ALA A O 1
ATOM 3724 N N . GLY A 1 484 ? 16.639 40.139 15.693 1.00 25.16 502 GLY A N 1
ATOM 3725 C CA . GLY A 1 484 ? 17.568 39.466 16.585 1.00 25.47 502 GLY A CA 1
ATOM 3726 C C . GLY A 1 484 ? 19.014 39.892 16.419 1.00 25.90 502 GLY A C 1
ATOM 3727 O O . GLY A 1 484 ? 19.888 39.394 17.136 1.00 26.39 502 GLY A O 1
ATOM 3728 N N . ASN A 1 485 ? 19.292 40.792 15.475 1.00 24.70 503 ASN A N 1
ATOM 3729 C CA . ASN A 1 485 ? 20.650 41.322 15.353 1.00 24.21 503 ASN A CA 1
ATOM 3730 C C . ASN A 1 485 ? 20.997 42.222 16.542 1.00 24.36 503 ASN A C 1
ATOM 3731 O O . ASN A 1 485 ? 20.115 42.848 17.135 1.00 24.08 503 ASN A O 1
ATOM 3736 N N . THR A 1 486 ? 22.279 42.283 16.894 1.00 24.12 504 THR A N 1
ATOM 3737 C CA . THR A 1 486 ? 22.727 43.171 17.959 1.00 24.80 504 THR A CA 1
ATOM 3738 C C . THR A 1 486 ? 23.841 44.090 17.466 1.00 23.96 504 THR A C 1
ATOM 3739 O O . THR A 1 486 ? 24.279 43.998 16.309 1.00 24.32 504 THR A O 1
ATOM 3743 N N . ILE A 1 487 ? 24.258 45.015 18.321 1.00 22.89 505 ILE A N 1
ATOM 3744 C CA . ILE A 1 487 ? 25.369 45.887 17.990 1.00 22.41 505 ILE A CA 1
ATOM 3745 C C . ILE A 1 487 ? 26.633 45.059 18.094 1.00 21.87 505 ILE A C 1
ATOM 3746 O O . ILE A 1 487 ? 26.825 44.362 19.073 1.00 22.50 505 ILE A O 1
ATOM 3751 N N . THR A 1 488 ? 27.468 45.093 17.064 1.00 20.81 506 THR A N 1
ATOM 3752 C CA . THR A 1 488 ? 28.674 44.267 17.065 1.00 20.68 506 THR A CA 1
ATOM 3753 C C . THR A 1 488 ? 29.901 45.106 17.347 1.00 20.37 506 THR A C 1
ATOM 3754 O O . THR A 1 488 ? 29.881 46.331 17.233 1.00 20.18 506 THR A O 1
ATOM 3758 N N . ASP A 1 489 ? 30.994 44.441 17.702 1.00 19.91 507 ASP A N 1
ATOM 3759 C CA . ASP A 1 489 ? 32.246 45.133 17.909 1.00 20.12 507 ASP A CA 1
ATOM 3760 C C . ASP A 1 489 ? 32.756 45.825 16.644 1.00 19.24 507 ASP A C 1
ATOM 3761 O O . ASP A 1 489 ? 33.347 46.896 16.742 1.00 18.55 507 ASP A O 1
ATOM 3766 N N . GLU A 1 490 ? 32.541 45.210 15.479 1.00 18.65 508 GLU A N 1
ATOM 3767 C CA . GLU A 1 490 ? 32.985 45.823 14.217 1.00 18.58 508 GLU A CA 1
ATOM 3768 C C . GLU A 1 490 ? 32.126 47.050 13.859 1.00 17.82 508 GLU A C 1
ATOM 3769 O O . GLU A 1 490 ? 32.637 48.009 13.285 1.00 18.72 508 GLU A O 1
ATOM 3775 N N . GLN A 1 491 ? 30.849 47.051 14.243 1.00 17.86 509 GLN A N 1
ATOM 3776 C CA . GLN A 1 491 ? 30.042 48.284 14.098 1.00 17.43 509 GLN A CA 1
ATOM 3777 C C . GLN A 1 491 ? 30.585 49.403 14.986 1.00 17.66 509 GLN A C 1
ATOM 3778 O O . GLN A 1 491 ? 30.677 50.552 14.573 1.00 16.67 509 GLN A O 1
ATOM 3784 N N . LEU A 1 492 ? 30.988 49.055 16.208 1.00 17.39 510 LEU A N 1
ATOM 3785 C CA . LEU A 1 492 ? 31.467 50.048 17.165 1.00 17.35 510 LEU A CA 1
ATOM 3786 C C . LEU A 1 492 ? 32.819 50.614 16.816 1.00 17.94 510 LEU A C 1
ATOM 3787 O O . LEU A 1 492 ? 33.068 51.803 17.034 1.00 18.47 510 LEU A O 1
ATOM 3792 N N . ASN A 1 493 ? 33.678 49.766 16.247 1.00 17.48 511 ASN A N 1
ATOM 3793 C CA . ASN A 1 493 ? 35.079 50.092 16.042 1.00 17.98 511 ASN A CA 1
ATOM 3794 C C . ASN A 1 493 ? 35.557 50.126 14.578 1.00 17.64 511 ASN A C 1
ATOM 3795 O O . ASN A 1 493 ? 36.645 50.646 14.295 1.00 17.83 511 ASN A O 1
ATOM 3800 N N . GLY A 1 494 ? 34.740 49.617 13.660 1.00 17.39 512 GLY A N 1
ATOM 3801 C CA . GLY A 1 494 ? 35.158 49.460 12.250 1.00 16.85 512 GLY A CA 1
ATOM 3802 C C . GLY A 1 494 ? 35.260 50.768 11.485 1.00 17.19 512 GLY A C 1
ATOM 3803 O O . GLY A 1 494 ? 34.263 51.487 11.321 1.00 16.94 512 GLY A O 1
ATOM 3812 N N . ARG A 1 496 ? 35.208 51.800 8.369 1.00 17.36 514 ARG A N 1
ATOM 3813 C CA . ARG A 1 496 ? 34.912 51.367 7.019 1.00 15.44 514 ARG A CA 1
ATOM 3814 C C . ARG A 1 496 ? 35.260 52.444 6.006 1.00 15.38 514 ARG A C 1
ATOM 3815 O O . ARG A 1 496 ? 35.694 52.113 4.897 1.00 14.84 514 ARG A O 1
ATOM 3823 N N . VAL A 1 497 ? 35.101 53.713 6.402 1.00 14.38 515 VAL A N 1
ATOM 3824 C CA . VAL A 1 497 ? 35.486 54.872 5.618 1.00 14.28 515 VAL A CA 1
ATOM 3825 C C . VAL A 1 497 ? 36.449 55.701 6.456 1.00 14.73 515 VAL A C 1
ATOM 3826 O O . VAL A 1 49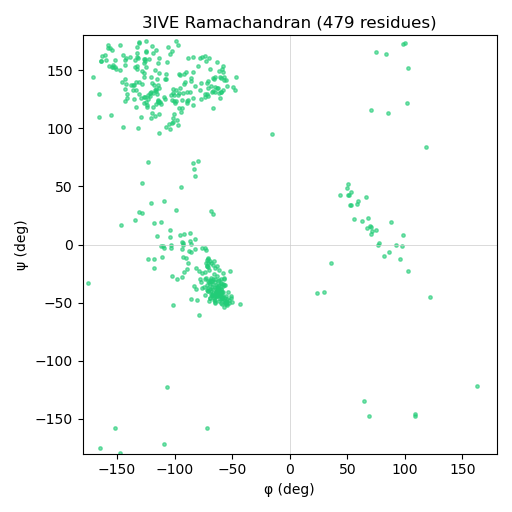7 ? 36.155 56.034 7.606 1.00 14.77 515 VAL A O 1
ATOM 3830 N N . LYS A 1 498 ? 37.596 56.041 5.877 1.00 15.38 516 LYS A N 1
ATOM 3831 C CA . LYS A 1 498 ? 38.686 56.653 6.624 1.00 17.01 516 LYS A CA 1
ATOM 3832 C C . LYS A 1 498 ? 39.448 57.661 5.768 1.00 16.41 516 LYS A C 1
ATOM 3833 O O . LYS A 1 498 ? 39.688 57.422 4.579 1.00 15.57 516 LYS A O 1
ATOM 3839 N N . ASP A 1 499 ? 39.827 58.783 6.375 1.00 17.18 517 ASP A N 1
ATOM 3840 C CA . ASP A 1 499 ? 40.748 59.736 5.758 1.00 18.62 517 ASP A CA 1
ATOM 3841 C C . ASP A 1 499 ? 42.179 59.330 6.126 1.00 19.63 517 ASP A C 1
ATOM 3842 O O . ASP A 1 499 ? 42.509 59.205 7.308 1.00 19.75 517 ASP A O 1
ATOM 3847 N N . ILE A 1 500 ? 43.020 59.124 5.118 1.00 20.47 518 ILE A N 1
ATOM 3848 C CA . ILE A 1 500 ? 44.403 58.723 5.390 1.00 22.42 518 ILE A CA 1
ATOM 3849 C C . ILE A 1 500 ? 45.387 59.886 5.211 1.00 24.09 518 ILE A C 1
ATOM 3850 O O . ILE A 1 500 ? 46.603 59.673 5.192 1.00 25.42 518 ILE A O 1
ATOM 3855 N N . LYS A 1 501 ? 44.874 61.114 5.106 1.00 24.75 519 LYS A N 1
ATOM 3856 C CA . LYS A 1 501 ? 45.734 62.303 5.073 1.00 26.43 519 LYS A CA 1
ATOM 3857 C C . LYS A 1 501 ? 46.750 62.245 6.211 1.00 27.10 519 LYS A C 1
ATOM 3858 O O . LYS A 1 501 ? 46.358 62.153 7.373 1.00 28.38 519 LYS A O 1
#

Foldseek 3Di:
DAKAKEKEAEQLAQLQQWAFQCPPPNRPFTFFHVLQVLQVQVVVCVVHQNYAYEYQENLAHFQQLRLVVVNLLSLVLLSGHQEYEYALRCLQVALVSSCVRCVSHPHYYAEAFKAFPPDPHHSDDHQWDWDDTPRFIEIEGHYEDQCRNQFARFCVRQPGMGGDDRLVRVQVSLVVCVVPGQAYEYRYEDDFAEWAWSAFDFDDVVVLVSLQSHPRHQEYEYYGHLDADQDFDDRPNYTYGHHNHSRQWMKMWIWAGDPHRSDIHTPDIGTGGGGPVVGDGNPVSVVSVVVSCVVCVVQFVAFQAFAQAKFIAYQAFATLVLQLLFQLLVVVVDDLAQKEKEHRSQFRDIAGHTGGTSSLCSRRVGQWWKKKKAALQLVVLLLLQLCSSRGHIRMYPQWAEFANVDDSVRTDDFIGGNPHGGDGGDMGMYMYTSSVCVCHNNSNSSVVDPPMDTDHRCGSSNSSSVCVVVPDHRDPCSRDHHYYHPD

Secondary structure (DSSP, 8-state):
-EEEEEEEE---TT--S-B--TTSGGGTS-B--HHHHHHHHHHHHHH-SSEEEEE-S--SSSSHHHHTTTTHHHHH-----SEE---GGGGTT-HHHHHHHHTT-SS-B---SEEETTS--BSSS-SEEEEEETTEEEEEEEEE-HHHHHHHS-GGG-TTEEE--HHHHHHHHHHHHTTT-SEEEEEEE-SSPPP---------HHHHHHHHH-SS--EEEEESS----SSPEEETTEEEE---STTSEEEEEEEEE-SSTT-EEEEEEEEEE-BGGG-PPPHHHHHHHHHHHHHHHHHHT---EEESS-B---SSS--HHHHHHHHHHHHHH-TT--EEEEEGGG--S-B-SEEE--HHHHHS-S--EEE--EEHHHHHH--TGGG-SS-PEEE-TTB--B-TTSPTTS-B---EETTEEP-TT-EE-EEEEHHHHTTGGG-GGGGG-SS--EEEEEEHHHHHHHHHHTT----HHHHH----B--

Nearest PDB structures (foldseek):
  3ive-assembly1_A  TM=1.002E+00  e=0.000E+00  Escherichia coli O6
  3ivd-assembly2_B  TM=1.002E+00  e=0.000E+00  Escherichia coli O6
  2wdc-assembly1_A  TM=7.992E-01  e=3.073E-35  Thermus thermophilus HB27
  4uwq-assembly2_D  TM=7.957E-01  e=1.739E-35  Thermus thermophilus HB27
  3qfk-assembly1_A  TM=7.619E-01  e=4.717E-37  Staphylococcus aureus subsp. aureus NCTC 8325

InterPro domains:
  IPR004843 Calcineurin-like, phosphoesterase domain [PF00149] (26-254)
  IPR006146 5'-Nucleotidase, conserved site [PS00786] (104-115)
  IPR006179 5'-Nucleotidase/apyrase [PR01607] (23-41)
  IPR006179 5'-Nucleotidase/apyrase [PR01607] (202-219)
  IPR006179 5'-Nucleotidase/apyrase [PR01607] (237-260)
  IPR006179 5'-Nucleotidase/apyrase [PR01607] (382-405)
  IPR006179 5'-Nucleotidase/apyrase [PR01607] (452-471)
  IPR006179 5'-Nucleotidase/apyrase [PTHR11575] (23-509)
  IPR008334 5'-Nucleotidase, C-terminal [PF02872] (336-479)
  IPR029052 Metallo-dependent phosphatase-like [G3DSA:3.60.21.10] (20-329)
  IPR029052 Metallo-dependent phosphatase-like [SSF56300] (23-328)
  IPR036907 5'-Nucleotidase, C-terminal domain superfamily [G3DSA:3.90.780.10] (330-519)
  IPR036907 5'-Nucleotidase, C-terminal domain superfamily [SSF55816] (328-517)

Organism: Escherichia coli O6:H1 (strain CFT073 / ATCC 700928 / UPEC) (NCBI:txid199310)

CATH classification: 3.60.21.10 (+1 more: 3.90.780.10)

Radius of gyration: 22.71 Å; Cα contacts (8 Å, |Δi|>4): 1259; chains: 1; bounding box: 46×69×51 Å

B-factor: mean 16.81, std 6.75, range [2.0, 54.35]